Protein AF-A0A4D8Q6S8-F1 (afdb_monomer)

pLDDT: mean 76.25, std 29.73, range [25.72, 98.94]

Foldseek 3Di:
DPDPDPDDDDDDALVLQFDPALVRLVVLLVVLLVVLPWDKDWDWDDPDAFPVRHIFIKMKTKAADLLAQEEEEQEACLFQLLLRLSSSLSSLQSNDCVSVVFDNNYMYIYIHNLQRHCNRHVFRAHPQRASSQQQQFPLVDPDDDQVLLVVLFCLLQDQDPDPVSVVVSVVVLVVSCVVPNDQSSCLSQAQAHDDDSLDFRHNYNHHDPSLVVVLVCCVVRCVNHLAYEYEYGFEAWDDALDKAWAWPPDAPDPLQVLLCLLPNCVRRPPGATLVHHDHNHHRGPVVSSCVSCDPRYYRYTYMYGHFPRPCLSVLSSLSSNLVPRDDPPDPVSVVSSVVSSCNGPNPDSVSSVSSNVNSNSSVCSRRDDSDPPPPPDPPDDDPDDDDDDDDDDDDDDDDDDDDDDDDDDDDDYDDDDDDDDDDDDDDDDDDDDDDDDDDDDDDDDDDDDDDDDDDDDDDDDDDDDDDDDDDDDDDDDDDDDDDDDDDDDDDDDDDDDDDDDDDDDDDDDDDDDDDDDYDDDDDDDDDDDDDDDDDDD

Radius of gyration: 36.15 Å; Cα contacts (8 Å, |Δi|>4): 756; chains: 1; bounding box: 99×126×102 Å

Solvent-accessible surface area (backbone atoms only — not comparable to full-atom values): 33624 Å² total; per-residue (Å²): 129,83,80,80,72,81,72,79,78,77,77,85,50,50,77,75,36,43,54,95,45,43,72,52,35,54,48,49,39,52,55,30,31,53,74,70,68,30,51,74,50,74,50,65,47,87,82,64,54,34,89,86,67,43,88,29,43,33,39,36,38,38,39,67,43,82,69,15,45,27,32,32,45,37,41,11,1,55,43,2,40,27,17,54,57,21,42,16,24,52,27,45,36,44,70,40,78,55,70,89,63,58,52,83,56,30,22,38,40,38,37,39,29,47,23,30,53,5,30,44,64,62,29,54,28,41,91,78,40,22,26,51,55,21,32,44,52,70,76,89,51,85,77,67,88,40,70,61,31,65,72,44,50,80,40,59,56,48,82,59,99,42,71,67,47,51,51,51,30,54,48,51,53,46,52,48,27,75,74,63,32,64,50,49,47,48,23,33,69,61,14,32,31,67,82,48,70,81,45,76,42,9,19,52,95,51,74,51,70,50,56,55,50,50,50,49,48,50,53,78,67,40,68,51,33,59,33,35,31,41,41,37,31,42,43,29,50,42,56,70,41,40,81,31,43,50,55,82,44,58,86,87,34,74,45,29,51,48,39,19,72,47,72,35,52,91,50,47,53,89,64,39,66,94,78,35,66,78,46,78,62,40,15,33,53,70,60,36,52,45,63,71,50,52,93,40,54,67,31,40,32,44,37,19,35,9,40,58,42,84,56,44,66,56,36,59,35,43,49,45,31,59,73,76,60,52,66,79,93,36,73,70,43,51,56,51,49,51,53,38,46,36,41,43,53,55,83,49,60,74,42,44,50,33,44,37,56,51,37,38,52,55,50,50,40,61,69,47,82,83,70,90,60,84,88,74,76,79,71,84,77,74,85,79,72,88,79,76,84,86,76,83,88,75,82,89,78,88,81,88,89,86,90,87,84,83,86,88,85,91,82,84,90,83,90,88,87,88,87,86,88,86,87,87,84,85,90,88,83,88,82,94,80,90,80,80,86,83,85,86,86,83,86,87,87,90,83,88,84,85,89,82,84,90,81,88,82,85,83,86,85,87,86,87,87,88,83,85,87,85,87,87,86,84,86,86,89,86,87,78,90,84,88,86,84,88,88,86,85,88,85,93,85,82,87,81,89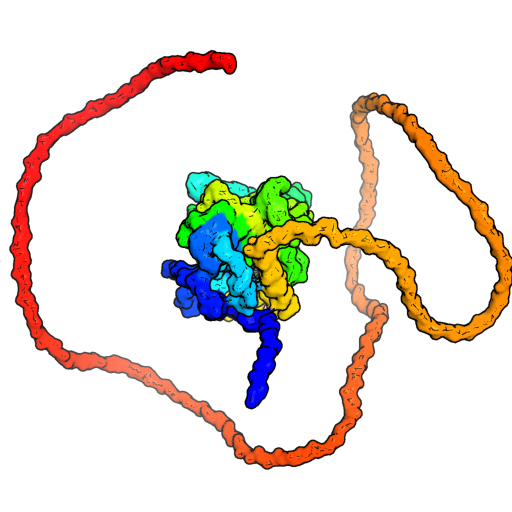,86,90,87,88,90,88,86,91,85,89,91,86,81,89,81,89,88,90,85,84,88,81,90,86,83,87,85,84,85,82,88,86,83,88,87,85,88,80,79,136

Mean predicted aligned error: 16.33 Å

Organism: Azospirillum brasilense (NCBI:txid192)

InterPro domains:
  IPR021259 Protein of unknown function DUF2817 [PF10994] (18-357)

Structure (mmCIF, N/CA/C/O backbone):
data_AF-A0A4D8Q6S8-F1
#
_entry.id   AF-A0A4D8Q6S8-F1
#
loop_
_atom_site.group_PDB
_atom_site.id
_atom_site.type_symbol
_atom_site.label_atom_id
_atom_site.label_alt_id
_atom_site.label_comp_id
_atom_site.label_asym_id
_atom_site.label_entity_id
_atom_site.label_seq_id
_atom_site.pdbx_PDB_ins_code
_atom_site.Cartn_x
_atom_site.Cartn_y
_atom_site.Cartn_z
_atom_site.occupancy
_atom_site.B_iso_or_equiv
_atom_site.auth_seq_id
_atom_site.auth_comp_id
_atom_site.auth_asym_id
_atom_site.auth_atom_id
_atom_site.pdbx_PDB_model_num
ATOM 1 N N . MET A 1 1 ? 10.677 -3.186 52.318 1.00 43.00 1 MET A N 1
ATOM 2 C CA . MET A 1 1 ? 11.258 -2.869 50.995 1.00 43.00 1 MET A CA 1
ATOM 3 C C . MET A 1 1 ? 10.446 -1.739 50.390 1.00 43.00 1 MET A C 1
ATOM 5 O O . MET A 1 1 ? 9.227 -1.837 50.475 1.00 43.00 1 MET A O 1
ATOM 9 N N . PRO A 1 2 ? 11.056 -0.692 49.812 1.00 42.81 2 PRO A N 1
ATOM 10 C CA . PRO A 1 2 ? 10.347 0.175 48.877 1.00 42.81 2 PRO A CA 1
ATOM 11 C C . PRO A 1 2 ? 9.896 -0.662 47.676 1.00 42.81 2 PRO A C 1
ATOM 13 O O . PRO A 1 2 ? 10.625 -1.563 47.252 1.00 42.81 2 PRO A O 1
ATOM 16 N N . SER A 1 3 ? 8.723 -0.369 47.123 1.00 37.50 3 SER A N 1
ATOM 17 C CA . SER A 1 3 ? 8.329 -0.906 45.818 1.00 37.50 3 SER A CA 1
ATOM 18 C C . SER A 1 3 ? 9.349 -0.448 44.766 1.00 37.50 3 SER A C 1
ATOM 20 O O . SER A 1 3 ? 9.771 0.712 44.827 1.00 37.50 3 SER A O 1
ATOM 22 N N . PRO A 1 4 ? 9.766 -1.299 43.809 1.00 45.62 4 PRO A N 1
ATOM 23 C CA . PRO A 1 4 ? 10.617 -0.840 42.719 1.00 45.62 4 PRO A CA 1
ATOM 24 C C . PRO A 1 4 ? 9.884 0.269 41.960 1.00 45.62 4 PRO A C 1
ATOM 26 O O . PRO A 1 4 ? 8.723 0.105 41.582 1.00 45.62 4 PRO A O 1
ATOM 29 N N . SER A 1 5 ? 10.554 1.405 41.750 1.00 41.47 5 SER A N 1
ATOM 30 C CA . SER A 1 5 ? 10.063 2.437 40.837 1.00 41.47 5 SER A CA 1
ATOM 31 C C . SER A 1 5 ? 9.767 1.793 39.478 1.00 41.47 5 SER A C 1
ATOM 33 O O . SER A 1 5 ? 10.566 0.951 39.049 1.00 41.47 5 SER A O 1
ATOM 35 N N . PRO A 1 6 ? 8.665 2.155 38.793 1.00 42.66 6 PRO A N 1
ATOM 36 C CA . PRO A 1 6 ? 8.396 1.624 37.465 1.00 42.66 6 PRO A CA 1
ATOM 37 C C . PRO A 1 6 ? 9.610 1.907 36.580 1.00 42.66 6 PRO A C 1
ATOM 39 O O . PRO A 1 6 ? 10.066 3.050 36.490 1.00 42.66 6 PRO A O 1
ATOM 42 N N . SER A 1 7 ? 10.177 0.853 35.989 1.00 42.78 7 SER A N 1
ATOM 43 C CA . SER A 1 7 ? 11.279 1.007 35.042 1.00 42.78 7 SER A CA 1
ATOM 44 C C . SER A 1 7 ? 10.830 1.946 33.921 1.00 42.78 7 SER A C 1
ATOM 46 O O . SER A 1 7 ? 9.677 1.833 33.499 1.00 42.78 7 SER A O 1
ATOM 48 N N . PRO A 1 8 ? 11.688 2.870 33.447 1.00 48.44 8 PRO A N 1
ATOM 49 C CA . PRO A 1 8 ? 11.318 3.751 32.349 1.00 48.44 8 PRO A CA 1
ATOM 50 C C . PRO A 1 8 ? 10.876 2.890 31.166 1.00 48.44 8 PRO A C 1
ATOM 52 O O . PRO A 1 8 ? 11.615 2.005 30.731 1.00 48.44 8 PRO A O 1
ATOM 55 N N . GLU A 1 9 ? 9.643 3.117 30.718 1.00 59.53 9 GLU A N 1
ATOM 56 C CA . GLU A 1 9 ? 8.990 2.333 29.674 1.00 59.53 9 GLU A CA 1
ATOM 57 C C . GLU A 1 9 ? 9.895 2.329 28.436 1.00 59.53 9 GLU A C 1
ATOM 59 O O . GLU A 1 9 ? 10.240 3.392 27.909 1.00 59.53 9 GLU A O 1
ATOM 64 N N . ARG A 1 10 ? 10.390 1.145 28.041 1.00 69.62 10 ARG A N 1
ATOM 65 C CA . ARG A 1 10 ? 11.411 1.037 26.992 1.00 69.62 10 ARG A CA 1
ATOM 66 C C . ARG A 1 10 ? 10.829 1.604 25.701 1.00 69.62 10 ARG A C 1
ATOM 68 O O . ARG A 1 10 ? 9.911 1.015 25.135 1.00 69.62 10 ARG A O 1
ATOM 75 N N . ALA A 1 11 ? 11.395 2.717 25.237 1.00 76.25 11 ALA A N 1
ATOM 76 C CA . ALA A 1 11 ? 11.059 3.288 23.942 1.00 76.25 11 ALA A CA 1
ATOM 77 C C . ALA A 1 11 ? 11.217 2.213 22.857 1.00 76.25 11 ALA A C 1
ATOM 79 O O . ALA A 1 11 ? 12.207 1.479 22.843 1.00 76.25 11 ALA A O 1
ATOM 80 N N . MET A 1 12 ? 10.213 2.095 21.991 1.00 86.62 12 MET A N 1
ATOM 81 C CA . MET A 1 12 ? 10.187 1.046 20.981 1.00 86.62 12 MET A CA 1
ATOM 82 C C . MET A 1 12 ? 11.236 1.317 19.902 1.00 86.62 12 MET A C 1
ATOM 84 O O . MET A 1 12 ? 11.201 2.356 19.243 1.00 86.62 12 MET A O 1
ATOM 88 N N . GLU A 1 13 ? 12.137 0.362 19.703 1.00 93.50 13 GLU A N 1
ATOM 89 C CA . GLU A 1 13 ? 13.141 0.397 18.643 1.00 93.50 13 GLU A CA 1
ATOM 90 C C . GLU A 1 13 ? 12.524 -0.097 17.328 1.00 93.50 13 GLU A C 1
ATOM 92 O O . GLU A 1 13 ? 11.634 -0.957 17.334 1.00 93.50 13 GLU A O 1
ATOM 97 N N . PHE A 1 14 ? 13.045 0.326 16.168 1.00 95.31 14 PHE A N 1
ATOM 98 C CA . PHE A 1 14 ? 12.567 -0.233 14.895 1.00 95.31 14 PHE A CA 1
ATOM 99 C C . PHE A 1 14 ? 12.695 -1.764 14.822 1.00 95.31 14 PHE A C 1
ATOM 101 O O . PHE A 1 14 ? 11.924 -2.408 14.114 1.00 95.31 14 PHE A O 1
ATOM 108 N N . THR A 1 15 ? 13.642 -2.360 15.552 1.00 96.38 15 THR A N 1
ATOM 109 C CA . THR A 1 15 ? 13.851 -3.813 15.635 1.00 96.38 15 THR A CA 1
ATOM 110 C C . THR A 1 15 ? 12.767 -4.545 16.426 1.00 96.38 15 THR A C 1
ATOM 112 O O . THR A 1 15 ? 12.597 -5.750 16.215 1.00 96.38 15 THR A O 1
ATOM 115 N N . ASP A 1 16 ? 11.993 -3.853 17.267 1.00 96.69 16 ASP A N 1
ATOM 116 C CA . ASP A 1 16 ? 10.823 -4.416 17.945 1.00 96.69 16 ASP A CA 1
ATOM 117 C C . ASP A 1 16 ? 9.632 -4.507 16.974 1.00 96.69 16 ASP A C 1
ATOM 119 O O . ASP A 1 16 ? 8.968 -5.541 16.928 1.00 96.69 16 ASP A O 1
ATOM 123 N N . ALA A 1 17 ? 9.436 -3.520 16.088 1.00 97.75 17 ALA A N 1
ATOM 124 C CA . ALA A 1 17 ? 8.329 -3.505 15.120 1.00 97.75 17 ALA A CA 1
ATOM 125 C C . ALA A 1 17 ? 8.641 -4.178 13.764 1.00 97.75 17 ALA A C 1
ATOM 127 O O . ALA A 1 17 ? 7.943 -5.106 13.356 1.00 97.75 17 ALA A O 1
ATOM 128 N N . TYR A 1 18 ? 9.702 -3.767 13.059 1.00 98.31 18 TYR A N 1
ATOM 129 C CA . TYR A 1 18 ? 10.048 -4.294 11.729 1.00 98.31 18 TYR A CA 1
ATOM 130 C C . TYR A 1 18 ? 10.490 -5.765 11.774 1.00 98.31 18 TYR A C 1
ATOM 132 O O . TYR A 1 18 ? 11.113 -6.228 12.732 1.00 98.31 18 TYR A O 1
ATOM 140 N N . ALA A 1 19 ? 10.234 -6.500 10.692 1.00 97.00 19 ALA A N 1
ATOM 141 C CA . ALA A 1 19 ? 10.705 -7.871 10.489 1.00 97.00 19 ALA A CA 1
ATOM 142 C C . ALA A 1 19 ? 11.533 -8.006 9.199 1.00 97.00 19 ALA A C 1
ATOM 144 O O . ALA A 1 19 ? 11.575 -7.093 8.377 1.00 97.00 19 ALA A O 1
ATOM 145 N N . ARG A 1 20 ? 12.189 -9.163 9.023 1.00 94.62 20 ARG A N 1
ATOM 146 C CA . ARG A 1 20 ? 12.954 -9.524 7.808 1.00 94.62 20 ARG A CA 1
ATOM 147 C C . ARG A 1 20 ? 12.220 -10.497 6.872 1.00 94.62 20 ARG A C 1
ATOM 149 O O . ARG A 1 20 ? 12.781 -10.903 5.866 1.00 94.62 20 ARG A O 1
ATOM 156 N N . SER A 1 21 ? 11.003 -10.908 7.223 1.00 96.88 21 SER A N 1
ATOM 157 C CA . SER A 1 21 ? 10.133 -11.746 6.391 1.00 96.88 21 SER A CA 1
ATOM 158 C C . SER A 1 21 ? 8.664 -11.517 6.749 1.00 96.88 21 SER A C 1
ATOM 160 O O . SER A 1 21 ? 8.363 -11.117 7.879 1.00 96.88 21 SER A O 1
ATOM 162 N N . TYR A 1 22 ? 7.753 -11.828 5.822 1.00 98.19 22 TYR A N 1
ATOM 163 C CA . TYR A 1 22 ? 6.304 -11.852 6.064 1.00 98.19 22 TYR A CA 1
ATOM 164 C C . TYR A 1 22 ? 5.934 -12.676 7.308 1.00 98.19 22 TYR A C 1
ATOM 166 O O . TYR A 1 22 ? 5.249 -12.173 8.195 1.00 98.19 22 TYR A O 1
ATOM 174 N N . ALA A 1 23 ? 6.452 -13.904 7.436 1.00 97.94 23 ALA A N 1
ATOM 175 C CA . ALA A 1 23 ? 6.172 -14.766 8.586 1.00 97.94 23 ALA A CA 1
ATOM 176 C C . ALA A 1 23 ? 6.607 -14.131 9.925 1.00 97.94 23 ALA A C 1
ATOM 178 O O . ALA A 1 23 ? 5.902 -14.256 10.928 1.00 97.94 23 ALA A O 1
ATOM 179 N N . GLY A 1 24 ? 7.729 -13.400 9.939 1.00 98.12 24 GLY A N 1
ATOM 180 C CA . GLY A 1 24 ? 8.179 -12.636 11.106 1.00 98.12 24 GLY A CA 1
ATOM 181 C C . GLY A 1 24 ? 7.314 -11.405 11.398 1.00 98.12 24 GLY A C 1
ATOM 182 O O . GLY A 1 24 ? 7.038 -11.121 12.562 1.00 98.12 24 GLY A O 1
ATOM 183 N N . ALA A 1 25 ? 6.854 -10.698 10.362 1.00 98.50 25 ALA A N 1
ATOM 184 C CA . ALA A 1 25 ? 5.957 -9.548 10.495 1.00 98.50 25 ALA A CA 1
ATOM 185 C C . ALA A 1 25 ? 4.588 -9.972 11.046 1.00 98.50 25 ALA A C 1
ATOM 187 O O . ALA A 1 25 ? 4.115 -9.422 12.038 1.00 98.50 25 ALA A O 1
ATOM 188 N N . ARG A 1 26 ? 3.999 -11.021 10.458 1.00 98.62 26 ARG A N 1
ATOM 189 C CA . ARG A 1 26 ? 2.738 -11.631 10.895 1.00 98.62 26 ARG A CA 1
ATOM 190 C C . ARG A 1 26 ? 2.815 -12.125 12.340 1.00 98.62 26 ARG A C 1
ATOM 192 O O . ARG A 1 26 ? 1.901 -11.868 13.116 1.00 98.62 26 ARG A O 1
ATOM 199 N N . ARG A 1 27 ? 3.910 -12.800 12.716 1.00 98.62 27 ARG A N 1
ATOM 200 C CA . ARG A 1 27 ? 4.157 -13.241 14.099 1.00 98.62 27 ARG A CA 1
ATOM 201 C C . ARG A 1 27 ? 4.097 -12.055 15.067 1.00 98.62 27 ARG A C 1
ATOM 203 O O . ARG A 1 27 ? 3.272 -12.067 15.970 1.00 98.62 27 ARG A O 1
ATOM 210 N N . LYS A 1 28 ? 4.882 -11.003 14.814 1.00 98.75 28 LYS A N 1
ATOM 211 C CA . LYS A 1 28 ? 4.894 -9.792 15.649 1.00 98.75 28 LYS A CA 1
ATOM 212 C C . LYS A 1 28 ? 3.540 -9.084 15.726 1.00 98.75 28 LYS A C 1
ATOM 214 O O . LYS A 1 28 ? 3.169 -8.642 16.805 1.00 98.75 28 LYS A O 1
ATOM 219 N N . PHE A 1 29 ? 2.804 -8.989 14.616 1.00 98.88 29 PHE A N 1
ATOM 220 C CA . PHE A 1 29 ? 1.462 -8.398 14.598 1.00 98.88 29 PHE A CA 1
ATOM 221 C C . PHE A 1 29 ? 0.493 -9.159 15.508 1.00 98.88 29 PHE A C 1
ATOM 223 O O . PHE A 1 29 ? -0.159 -8.547 16.348 1.00 98.88 29 PHE A O 1
ATOM 230 N N . ILE A 1 30 ? 0.453 -10.489 15.396 1.00 98.88 30 ILE A N 1
ATOM 231 C CA . ILE A 1 30 ? -0.411 -11.350 16.217 1.00 98.88 30 ILE A CA 1
ATOM 232 C C . ILE A 1 30 ? -0.027 -11.276 17.693 1.00 98.88 30 ILE A C 1
ATOM 234 O O . ILE A 1 30 ? -0.900 -11.101 18.540 1.00 98.88 30 ILE A O 1
ATOM 238 N N . ASP A 1 31 ? 1.266 -11.380 18.001 1.00 98.75 31 ASP A N 1
ATOM 239 C CA . ASP A 1 31 ? 1.749 -11.371 19.380 1.00 98.75 31 ASP A CA 1
ATOM 240 C C . ASP A 1 31 ? 1.483 -9.999 20.049 1.00 98.75 31 ASP A C 1
ATOM 242 O O . ASP A 1 31 ? 1.042 -9.949 21.197 1.00 98.75 31 ASP A O 1
ATOM 246 N N . ALA A 1 32 ? 1.660 -8.885 19.321 1.00 98.62 32 ALA A N 1
ATOM 247 C CA . ALA A 1 32 ? 1.348 -7.535 19.805 1.00 98.62 32 ALA A CA 1
ATOM 248 C C . ALA A 1 32 ? -0.165 -7.282 19.947 1.00 98.62 32 ALA A C 1
ATOM 250 O O . ALA A 1 32 ? -0.598 -6.683 20.928 1.00 98.62 32 ALA A O 1
ATOM 251 N N . ALA A 1 33 ? -0.981 -7.763 19.004 1.00 98.75 33 ALA A N 1
ATOM 252 C CA . ALA A 1 33 ? -2.437 -7.651 19.062 1.00 98.75 33 ALA A CA 1
ATOM 253 C C . ALA A 1 33 ? -3.026 -8.447 20.240 1.00 98.75 33 ALA A C 1
ATOM 255 O O . ALA A 1 33 ? -3.875 -7.937 20.972 1.00 98.75 33 ALA A O 1
ATOM 256 N N . ALA A 1 34 ? -2.525 -9.663 20.474 1.00 98.56 34 ALA A N 1
ATOM 257 C CA . ALA A 1 34 ? -2.904 -10.477 21.625 1.00 98.56 34 ALA A CA 1
ATOM 258 C C . ALA A 1 34 ? -2.489 -9.827 22.959 1.00 98.56 34 ALA A C 1
ATOM 260 O O . ALA A 1 34 ? -3.256 -9.873 23.920 1.00 98.56 34 ALA A O 1
ATOM 261 N N . ALA A 1 35 ? -1.322 -9.172 23.017 1.00 98.19 35 ALA A N 1
ATOM 262 C CA . ALA A 1 35 ? -0.839 -8.489 24.220 1.00 98.19 35 ALA A CA 1
ATOM 263 C C . ALA A 1 35 ? -1.732 -7.317 24.678 1.00 98.19 35 ALA A C 1
ATOM 265 O O . ALA A 1 35 ? -1.770 -7.021 25.871 1.00 98.19 35 ALA A O 1
ATOM 266 N N . VAL A 1 36 ? -2.482 -6.687 23.763 1.00 97.88 36 VAL A N 1
ATOM 267 C CA . VAL A 1 36 ? -3.484 -5.646 24.079 1.00 97.88 36 VAL A CA 1
ATOM 268 C C . VAL A 1 36 ? -4.933 -6.155 24.061 1.00 97.88 36 VAL A C 1
ATOM 270 O O . VAL A 1 36 ? -5.867 -5.357 24.077 1.00 97.88 36 VAL A O 1
ATOM 273 N N . GLY A 1 37 ? -5.139 -7.477 24.042 1.00 97.81 37 GLY A N 1
ATOM 274 C CA . GLY A 1 37 ? -6.468 -8.092 24.126 1.00 97.81 37 GLY A CA 1
ATOM 275 C C . GLY A 1 37 ? -7.345 -7.912 22.882 1.00 97.81 37 GLY A C 1
ATOM 276 O O . GLY A 1 37 ? -8.568 -7.991 22.991 1.00 97.81 37 GLY A O 1
ATOM 277 N N . ALA A 1 38 ? -6.754 -7.663 21.709 1.00 98.44 38 ALA A N 1
ATOM 278 C CA . ALA A 1 38 ? -7.507 -7.526 20.467 1.00 98.44 38 ALA A CA 1
ATOM 279 C C . ALA A 1 38 ? -8.208 -8.840 20.078 1.00 98.44 38 ALA A C 1
ATOM 281 O O . ALA A 1 38 ? -7.638 -9.929 20.193 1.00 98.44 38 ALA A O 1
ATOM 282 N N . THR A 1 39 ? -9.423 -8.740 19.537 1.00 98.38 39 THR A N 1
ATOM 283 C CA . THR A 1 39 ? -10.094 -9.886 18.910 1.00 98.38 39 THR A CA 1
ATOM 284 C C . THR A 1 39 ? -9.430 -10.171 17.567 1.00 98.38 39 THR A C 1
ATOM 286 O O . THR A 1 39 ? -9.355 -9.286 16.716 1.00 98.38 39 THR A O 1
ATOM 289 N N . LEU A 1 40 ? -8.939 -11.398 17.379 1.00 98.69 40 LEU A N 1
ATOM 290 C CA . LEU A 1 40 ? -8.217 -11.811 16.176 1.00 98.69 40 LEU A CA 1
ATOM 291 C C . LEU A 1 40 ? -9.098 -12.635 15.230 1.00 98.69 40 LEU A C 1
ATOM 293 O O . LEU A 1 40 ? -9.723 -13.609 15.649 1.00 98.69 40 LEU A O 1
ATOM 297 N N . ALA A 1 41 ? -9.065 -12.296 13.942 1.00 98.50 41 ALA A N 1
ATOM 298 C CA . ALA A 1 41 ? -9.613 -13.102 12.851 1.00 98.50 41 ALA A CA 1
ATOM 299 C C . ALA A 1 41 ? -8.537 -13.365 11.782 1.00 98.50 41 ALA A C 1
ATOM 301 O O . ALA A 1 41 ? -7.565 -12.618 11.660 1.00 98.50 41 ALA A O 1
ATOM 302 N N . ARG A 1 42 ? -8.683 -14.450 11.011 1.00 98.56 42 ARG A N 1
ATOM 303 C CA . ARG A 1 42 ? -7.709 -14.862 9.987 1.00 98.56 42 ARG A CA 1
ATOM 304 C C . ARG A 1 42 ? -8.410 -15.338 8.723 1.00 98.56 42 ARG A C 1
ATOM 306 O O . ARG A 1 42 ? -9.193 -16.283 8.767 1.00 98.56 42 ARG A O 1
ATOM 313 N N . HIS A 1 43 ? -8.028 -14.762 7.590 1.00 98.75 43 HIS A N 1
ATOM 314 C CA . HIS A 1 43 ? -8.430 -15.209 6.263 1.00 98.75 43 HIS A CA 1
ATOM 315 C C . HIS A 1 43 ? -7.210 -15.847 5.593 1.00 98.75 43 HIS A C 1
ATOM 317 O O . HIS A 1 43 ? -6.344 -15.153 5.060 1.00 98.75 43 HIS A O 1
ATOM 323 N N . THR A 1 44 ? -7.101 -17.174 5.665 1.00 98.62 44 THR A N 1
ATOM 324 C CA . THR A 1 44 ? -6.041 -17.925 4.973 1.00 98.62 44 THR A CA 1
ATOM 325 C C . THR A 1 44 ? -6.286 -17.903 3.467 1.00 98.62 44 THR A C 1
ATOM 327 O O . THR A 1 44 ? -7.411 -18.125 3.015 1.00 98.62 44 THR A O 1
ATOM 330 N N . HIS A 1 45 ? -5.238 -17.648 2.687 1.00 98.44 45 HIS A N 1
ATOM 331 C CA . HIS A 1 45 ? -5.292 -17.759 1.237 1.00 98.44 45 HIS A CA 1
ATOM 332 C C . HIS A 1 45 ? -5.448 -19.244 0.855 1.00 98.44 45 HIS A C 1
ATOM 334 O O . HIS A 1 45 ? -4.642 -20.058 1.308 1.00 98.44 45 HIS A O 1
ATOM 340 N N . PRO A 1 46 ? -6.439 -19.628 0.028 1.00 97.62 46 PRO A N 1
ATOM 341 C CA . PRO A 1 46 ? -6.683 -21.031 -0.306 1.00 97.62 46 PRO A CA 1
ATOM 342 C C . PRO A 1 46 ? -5.491 -21.679 -1.027 1.00 97.62 46 PRO A C 1
ATOM 344 O O . PRO A 1 46 ? -4.910 -22.639 -0.516 1.00 97.62 46 PRO A O 1
ATOM 347 N N . ASP A 1 47 ? -5.082 -21.117 -2.169 1.00 95.94 47 ASP A N 1
ATOM 348 C CA . ASP A 1 47 ? -4.211 -21.826 -3.122 1.00 95.94 47 ASP A CA 1
ATOM 349 C C . ASP A 1 47 ? -2.734 -21.399 -3.064 1.00 95.94 47 ASP A C 1
ATOM 351 O O . ASP A 1 47 ? -1.842 -22.242 -2.987 1.00 95.94 47 ASP A O 1
ATOM 355 N N . ALA A 1 48 ? -2.452 -20.093 -3.041 1.00 97.38 48 ALA A N 1
ATOM 356 C CA . ALA A 1 48 ? -1.089 -19.569 -2.975 1.00 97.38 48 ALA A CA 1
ATOM 357 C C . ALA A 1 48 ? -0.380 -19.896 -1.644 1.00 97.38 48 ALA A C 1
ATOM 359 O O . ALA A 1 48 ? -1.009 -20.017 -0.589 1.00 97.38 48 ALA A O 1
ATOM 360 N N . ARG A 1 49 ? 0.952 -20.013 -1.685 1.00 97.81 49 ARG A N 1
ATOM 361 C CA . ARG A 1 49 ? 1.837 -20.227 -0.525 1.00 97.81 49 ARG A CA 1
ATOM 362 C C . ARG A 1 49 ? 3.055 -19.311 -0.596 1.00 97.81 49 ARG A C 1
ATOM 364 O O . ARG A 1 49 ? 3.362 -18.774 -1.661 1.00 97.81 49 ARG A O 1
ATOM 371 N N . GLY A 1 50 ? 3.715 -19.091 0.539 1.00 96.88 50 GLY A N 1
ATOM 372 C CA . GLY A 1 50 ? 4.941 -18.297 0.613 1.00 96.88 50 GLY A CA 1
ATOM 373 C C . GLY A 1 50 ? 6.158 -19.007 -0.006 1.00 96.88 50 GLY A C 1
ATOM 374 O O . GLY A 1 50 ? 6.059 -20.177 -0.388 1.00 96.88 50 GLY A O 1
ATOM 375 N N . PRO A 1 51 ? 7.316 -18.325 -0.112 1.00 93.62 51 PRO A N 1
ATOM 376 C CA . PRO A 1 51 ? 8.527 -18.872 -0.738 1.00 93.62 51 PRO A CA 1
ATOM 377 C C . PRO A 1 51 ? 9.061 -20.175 -0.123 1.00 93.62 51 PRO A C 1
ATOM 379 O O . PRO A 1 51 ? 9.818 -20.887 -0.775 1.00 93.62 51 PRO A O 1
ATOM 382 N N . ASN A 1 52 ? 8.684 -20.490 1.119 1.00 93.56 52 ASN A N 1
ATOM 383 C CA . ASN A 1 52 ? 9.097 -21.683 1.860 1.00 93.56 52 ASN A CA 1
ATOM 384 C C . ASN A 1 52 ? 7.954 -22.714 1.976 1.00 93.56 52 ASN A C 1
ATOM 386 O O . ASN A 1 52 ? 8.057 -23.664 2.751 1.00 93.56 52 ASN A O 1
ATOM 390 N N . GLY A 1 53 ? 6.852 -22.516 1.242 1.00 95.44 53 GLY A N 1
ATOM 391 C CA . GLY A 1 53 ? 5.634 -23.324 1.330 1.00 95.44 53 GLY A CA 1
ATOM 392 C C . GLY A 1 53 ? 4.696 -22.943 2.482 1.00 95.44 53 GLY A C 1
ATOM 393 O O . GLY A 1 53 ? 3.741 -23.670 2.746 1.00 95.44 53 GLY A O 1
ATOM 394 N N . GLU A 1 54 ? 4.936 -21.827 3.179 1.00 95.44 54 GLU A N 1
ATOM 395 C CA . GLU A 1 54 ? 4.121 -21.410 4.324 1.00 95.44 54 GLU A CA 1
ATOM 396 C C . GLU A 1 54 ? 2.718 -20.907 3.929 1.00 95.44 54 GLU A C 1
ATOM 398 O O . GLU A 1 54 ? 2.527 -20.300 2.871 1.00 95.44 54 GLU A O 1
ATOM 403 N N . ASP A 1 55 ? 1.726 -21.128 4.801 1.00 97.38 55 ASP A N 1
ATOM 404 C CA . ASP A 1 55 ? 0.370 -20.592 4.627 1.00 97.38 55 ASP A CA 1
ATOM 405 C C . ASP A 1 55 ? 0.370 -19.059 4.652 1.00 97.38 55 ASP A C 1
ATOM 407 O O . ASP A 1 55 ? 0.742 -18.433 5.652 1.00 97.38 55 ASP A O 1
ATOM 411 N N . LEU A 1 56 ? -0.150 -18.465 3.581 1.00 98.69 56 LEU A N 1
ATOM 412 C CA . LEU A 1 56 ? -0.407 -17.034 3.477 1.00 98.69 56 LEU A CA 1
ATOM 413 C C . LEU A 1 56 ? -1.775 -16.691 4.069 1.00 98.69 56 LEU A C 1
ATOM 415 O O . LEU A 1 56 ? -2.729 -17.457 3.950 1.00 98.69 56 LEU A O 1
ATOM 419 N N . SER A 1 57 ? -1.894 -15.526 4.695 1.00 98.69 57 SER A N 1
ATOM 420 C CA . SER A 1 57 ? -3.157 -15.013 5.223 1.00 98.69 57 SER A CA 1
ATOM 421 C C . SER A 1 57 ? -3.169 -13.499 5.373 1.00 98.69 57 SER A C 1
ATOM 423 O O . SER A 1 57 ? -2.135 -12.885 5.642 1.00 98.69 57 SER A O 1
ATOM 425 N N . VAL A 1 58 ? -4.373 -12.942 5.269 1.00 98.94 58 VAL A N 1
ATOM 426 C CA . VAL A 1 58 ? -4.719 -11.652 5.867 1.00 98.94 58 VAL A CA 1
ATOM 427 C C . VAL A 1 58 ? -5.116 -11.932 7.313 1.00 98.94 58 VAL A C 1
ATOM 429 O O . VAL A 1 58 ? -5.928 -12.828 7.570 1.00 98.94 58 VAL A O 1
ATOM 432 N N . ASP A 1 59 ? -4.557 -11.187 8.257 1.00 98.88 59 ASP A N 1
ATOM 433 C CA . ASP A 1 59 ? -4.870 -11.311 9.682 1.00 98.88 59 ASP A CA 1
ATOM 434 C C . ASP A 1 59 ? -5.461 -9.988 10.180 1.00 98.88 59 ASP A C 1
ATOM 436 O O . ASP A 1 59 ? -4.977 -8.911 9.840 1.00 98.88 59 ASP A O 1
ATOM 440 N N . VAL A 1 60 ? -6.537 -10.059 10.959 1.00 98.94 60 VAL A N 1
ATOM 441 C CA . VAL A 1 60 ? -7.307 -8.892 11.404 1.00 98.94 60 VAL A CA 1
ATOM 442 C C . VAL A 1 60 ? -7.268 -8.811 12.921 1.00 98.94 60 VAL A C 1
ATOM 444 O O . VAL A 1 60 ? -7.499 -9.816 13.591 1.00 98.94 60 VAL A O 1
ATOM 447 N N . ALA A 1 61 ? -7.006 -7.620 13.457 1.00 98.88 61 ALA A N 1
ATOM 448 C CA . ALA A 1 61 ? -7.096 -7.328 14.884 1.00 98.88 61 ALA A CA 1
ATOM 449 C C . ALA A 1 61 ? -8.145 -6.237 15.130 1.00 98.88 61 ALA A C 1
ATOM 451 O O . ALA A 1 61 ? -8.034 -5.137 14.585 1.00 98.88 61 ALA A O 1
ATOM 452 N N . VAL A 1 62 ? -9.148 -6.543 15.956 1.00 98.69 62 VAL A N 1
ATOM 453 C CA . VAL A 1 62 ? -10.239 -5.632 16.331 1.00 98.69 62 VAL A CA 1
ATOM 454 C C . VAL A 1 62 ? -10.098 -5.219 17.795 1.00 98.69 62 VAL A C 1
ATOM 456 O O . VAL A 1 62 ? -9.966 -6.070 18.677 1.00 98.69 62 VAL A O 1
ATOM 459 N N . LEU A 1 63 ? -10.124 -3.911 18.049 1.00 98.38 63 LEU A N 1
ATOM 460 C CA . LEU A 1 63 ? -10.004 -3.288 19.369 1.00 98.38 63 LEU A CA 1
ATOM 461 C C . LEU A 1 63 ? -11.165 -2.312 19.601 1.00 98.38 63 LEU A C 1
ATOM 463 O O . LEU A 1 63 ? -11.675 -1.731 18.644 1.00 98.38 63 LEU A O 1
ATOM 467 N N . GLY A 1 64 ? -11.539 -2.091 20.863 1.00 96.44 64 GLY A N 1
ATOM 468 C CA . GLY A 1 64 ? -12.734 -1.322 21.235 1.00 96.44 64 GLY A CA 1
ATOM 469 C C . GLY A 1 64 ? -14.012 -2.170 21.215 1.00 96.44 64 GLY A C 1
ATOM 470 O O . GLY A 1 64 ? -13.952 -3.395 21.111 1.00 96.44 64 GLY A O 1
ATOM 471 N N . ASP A 1 65 ? -15.173 -1.525 21.339 1.00 95.06 65 ASP A N 1
ATOM 472 C CA . ASP A 1 65 ? -16.473 -2.197 21.209 1.00 95.06 65 ASP A CA 1
ATOM 473 C C . ASP A 1 65 ? -16.753 -2.508 19.722 1.00 95.06 65 ASP A C 1
ATOM 475 O O . ASP A 1 65 ? -16.818 -1.571 18.924 1.00 95.06 65 ASP A O 1
ATOM 479 N N . PRO A 1 66 ? -16.974 -3.772 19.305 1.00 91.44 66 PRO A N 1
ATOM 480 C CA . PRO A 1 66 ? -17.353 -4.096 17.925 1.00 91.44 66 PRO A CA 1
ATOM 481 C C . PRO A 1 66 ? -18.714 -3.509 17.495 1.00 91.44 66 PRO A C 1
ATOM 483 O O . PRO A 1 66 ? -19.075 -3.604 16.323 1.00 91.44 66 PRO A O 1
ATOM 486 N N . ARG A 1 67 ? -19.486 -2.910 18.415 1.00 93.75 67 ARG A N 1
ATOM 487 C CA . ARG A 1 67 ? -20.715 -2.144 18.146 1.00 93.75 67 ARG A CA 1
ATOM 488 C C . ARG A 1 67 ? -20.536 -0.623 18.243 1.00 93.75 67 ARG A C 1
ATOM 490 O O . ARG A 1 67 ? -21.523 0.113 18.206 1.00 93.75 67 ARG A O 1
ATOM 497 N N . ALA A 1 68 ? -19.294 -0.143 18.300 1.00 95.81 68 ALA A N 1
ATOM 498 C CA . ALA A 1 68 ? -18.964 1.275 18.229 1.00 95.81 68 ALA A CA 1
ATOM 499 C C . ALA A 1 68 ? -19.462 1.927 16.924 1.00 95.81 68 ALA A C 1
ATOM 501 O O . ALA A 1 68 ? -19.199 1.458 15.817 1.00 95.81 68 ALA A O 1
ATOM 502 N N . ARG A 1 69 ? -20.128 3.082 17.062 1.00 95.50 69 ARG A N 1
ATOM 503 C CA . ARG A 1 69 ? -20.657 3.881 15.938 1.00 95.50 69 ARG A CA 1
ATOM 504 C C . ARG A 1 69 ? -19.566 4.541 15.093 1.00 95.50 69 ARG A C 1
ATOM 506 O O . ARG A 1 69 ? -19.841 4.996 13.983 1.00 95.50 69 ARG A O 1
ATOM 513 N N . ARG A 1 70 ? -18.336 4.623 15.599 1.00 97.38 70 ARG A N 1
ATOM 514 C CA . ARG A 1 70 ? -17.159 5.087 14.858 1.00 97.38 70 ARG A CA 1
ATOM 515 C C . ARG A 1 70 ? -16.156 3.949 14.788 1.00 97.38 70 ARG A C 1
ATOM 517 O O . ARG A 1 70 ? -15.895 3.298 15.795 1.00 97.38 70 ARG A O 1
ATOM 524 N N . ALA A 1 71 ? -15.549 3.754 13.627 1.00 98.12 71 ALA A N 1
ATOM 525 C CA . ALA A 1 71 ? -14.479 2.781 13.459 1.00 98.12 71 ALA A CA 1
ATOM 526 C C . ALA A 1 71 ? -13.299 3.380 12.690 1.00 98.12 71 ALA A C 1
ATOM 528 O O . ALA A 1 71 ? -13.476 4.307 11.900 1.00 98.12 71 ALA A O 1
ATOM 529 N N . ALA A 1 72 ? -12.102 2.835 12.887 1.00 98.56 72 ALA A N 1
ATOM 530 C CA . ALA A 1 72 ? -10.947 3.100 12.039 1.00 98.56 72 ALA A CA 1
ATOM 531 C C . ALA A 1 72 ? -10.503 1.817 11.332 1.00 98.56 72 ALA A C 1
ATOM 533 O O . ALA A 1 72 ? -10.155 0.845 11.999 1.00 98.56 72 ALA A O 1
ATOM 534 N N . LEU A 1 73 ? -10.497 1.823 9.999 1.00 98.88 73 LEU A N 1
ATOM 535 C CA . LEU A 1 73 ? -9.947 0.755 9.170 1.00 98.88 73 LEU A CA 1
ATOM 536 C C . LEU A 1 73 ? -8.523 1.137 8.754 1.00 98.88 73 LEU A C 1
ATOM 538 O O . LEU A 1 73 ? -8.321 2.153 8.087 1.00 98.88 73 LEU A O 1
ATOM 542 N N . ILE A 1 74 ? -7.540 0.336 9.163 1.00 98.94 74 ILE A N 1
ATOM 543 C CA . ILE A 1 74 ? -6.118 0.623 8.935 1.00 98.94 74 ILE A CA 1
ATOM 544 C C . ILE A 1 74 ? -5.477 -0.577 8.247 1.00 98.94 74 ILE A C 1
ATOM 546 O O . ILE A 1 74 ? -5.247 -1.613 8.876 1.00 98.94 74 ILE A O 1
ATOM 550 N N . LEU A 1 75 ? -5.186 -0.432 6.958 1.00 98.94 75 LEU A N 1
ATOM 551 C CA . LEU A 1 75 ? -4.640 -1.483 6.103 1.00 98.94 75 LEU A CA 1
ATOM 552 C C . LEU A 1 75 ? -3.105 -1.460 6.088 1.00 98.94 75 LEU A C 1
ATOM 554 O O . LEU A 1 75 ? -2.479 -0.411 6.249 1.00 98.94 75 LEU A O 1
ATOM 558 N N . SER A 1 76 ? -2.484 -2.617 5.861 1.00 98.81 76 SER A N 1
ATOM 559 C CA . SER A 1 76 ? -1.072 -2.706 5.488 1.00 98.81 76 SER A CA 1
ATOM 560 C C . SER A 1 76 ? -0.841 -3.723 4.379 1.00 98.81 76 SER A C 1
ATOM 562 O O . SER A 1 76 ? -1.495 -4.765 4.312 1.00 98.81 76 SER A O 1
ATOM 564 N N . GLY A 1 77 ? 0.138 -3.440 3.517 1.00 98.50 77 GLY A N 1
ATOM 565 C CA . GLY A 1 77 ? 0.551 -4.373 2.473 1.00 98.50 77 GLY A CA 1
ATOM 566 C C . GLY A 1 77 ? -0.470 -4.538 1.350 1.00 98.50 77 GLY A C 1
ATOM 567 O O . GLY A 1 77 ? -0.585 -5.634 0.814 1.00 98.50 77 GLY A O 1
ATOM 568 N N . THR A 1 78 ? -1.206 -3.480 0.989 1.00 98.81 78 THR A N 1
ATOM 569 C CA . THR A 1 78 ? -1.992 -3.422 -0.259 1.00 98.81 78 THR A CA 1
ATOM 570 C C . THR A 1 78 ? -1.092 -3.666 -1.474 1.00 98.81 78 THR A C 1
ATOM 572 O O . THR A 1 78 ? -1.370 -4.537 -2.299 1.00 98.81 78 THR A O 1
ATOM 575 N N . HIS A 1 79 ? 0.043 -2.964 -1.545 1.00 98.69 79 HIS A N 1
ATOM 576 C CA . HIS A 1 79 ? 1.187 -3.404 -2.341 1.00 98.69 79 HIS A CA 1
ATOM 577 C C . HIS A 1 79 ? 2.067 -4.276 -1.433 1.00 98.69 79 HIS A C 1
ATOM 579 O O . HIS A 1 79 ? 2.454 -3.845 -0.345 1.00 98.69 79 HIS A O 1
ATOM 585 N N . GLY A 1 80 ? 2.378 -5.502 -1.849 1.00 97.94 80 GLY A N 1
ATOM 586 C CA . GLY A 1 80 ? 2.866 -6.529 -0.925 1.00 97.94 80 GLY A CA 1
ATOM 587 C C . GLY A 1 80 ? 4.183 -6.176 -0.221 1.00 97.94 80 GLY A C 1
ATOM 588 O O . GLY A 1 80 ? 4.254 -6.155 1.007 1.00 97.94 80 GLY A O 1
ATOM 589 N N . GLN A 1 81 ? 5.215 -5.830 -0.991 1.00 94.75 81 GLN A N 1
ATOM 590 C CA . GLN A 1 81 ? 6.532 -5.423 -0.477 1.00 94.75 81 GLN A CA 1
ATOM 591 C C . GLN A 1 81 ? 6.529 -4.174 0.422 1.00 94.75 81 GLN A C 1
ATOM 593 O O . GLN A 1 81 ? 7.415 -4.018 1.255 1.00 94.7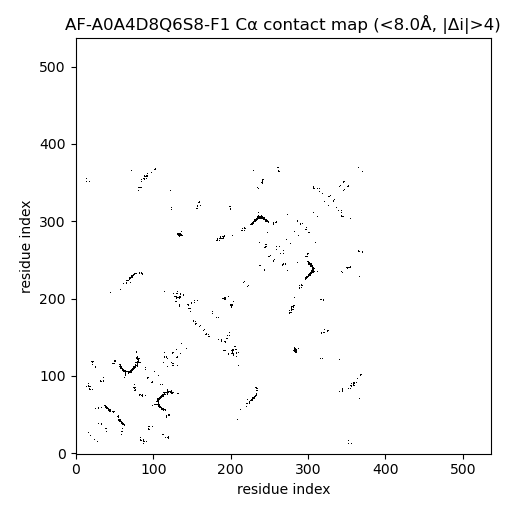5 81 GLN A O 1
ATOM 598 N N . GLU A 1 82 ? 5.526 -3.305 0.311 1.00 98.31 82 GLU A N 1
ATOM 599 C CA . GLU A 1 82 ? 5.380 -2.105 1.152 1.00 98.31 82 GLU A CA 1
ATOM 600 C C . GLU A 1 82 ? 4.818 -2.485 2.546 1.00 98.31 82 GLU A C 1
ATOM 602 O O . GLU A 1 82 ? 4.977 -1.766 3.538 1.00 98.31 82 GLU A O 1
ATOM 607 N N . GLY A 1 83 ? 4.257 -3.699 2.657 1.00 98.06 83 GLY A N 1
ATOM 608 C CA . GLY A 1 83 ? 3.708 -4.290 3.874 1.00 98.06 83 GLY A CA 1
ATOM 609 C C . GLY A 1 83 ? 4.681 -4.391 5.048 1.00 98.06 83 GLY A C 1
ATOM 610 O O . GLY A 1 83 ? 4.225 -4.346 6.187 1.00 98.06 83 GLY A O 1
ATOM 611 N N . TYR A 1 84 ? 6.004 -4.433 4.836 1.00 98.44 84 TYR A N 1
ATOM 612 C CA . TYR A 1 84 ? 6.966 -4.370 5.950 1.00 98.44 84 TYR A CA 1
ATOM 613 C C . TYR A 1 84 ? 6.846 -3.059 6.741 1.00 98.44 84 TYR A C 1
ATOM 615 O O . TYR A 1 84 ? 6.949 -3.084 7.966 1.00 98.44 84 TYR A O 1
ATOM 623 N N . ALA A 1 85 ? 6.612 -1.928 6.065 1.00 98.56 85 ALA A N 1
ATOM 624 C CA . ALA A 1 85 ? 6.472 -0.625 6.711 1.00 98.56 85 ALA A CA 1
ATOM 625 C C . ALA A 1 85 ? 5.085 -0.452 7.344 1.00 98.56 85 ALA A C 1
ATOM 627 O O . ALA A 1 85 ? 4.992 -0.093 8.517 1.00 98.56 85 ALA A O 1
ATOM 628 N N . GLY A 1 86 ? 4.015 -0.794 6.618 1.00 98.62 86 GLY A N 1
ATOM 629 C CA . GLY A 1 86 ? 2.652 -0.737 7.157 1.00 98.62 86 GLY A CA 1
ATOM 630 C C . GLY A 1 86 ? 2.426 -1.691 8.335 1.00 98.62 86 GLY A C 1
ATOM 631 O O . GLY A 1 86 ? 1.824 -1.309 9.338 1.00 98.62 86 GLY A O 1
ATOM 632 N N . SER A 1 87 ? 2.986 -2.903 8.271 1.00 98.88 87 SER A N 1
ATOM 633 C CA . SER A 1 87 ? 3.007 -3.838 9.400 1.00 9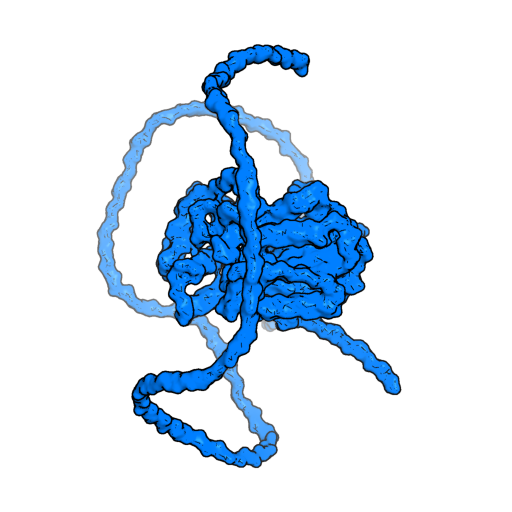8.88 87 SER A CA 1
ATOM 634 C C . SER A 1 87 ? 3.755 -3.255 10.592 1.00 98.88 87 SER A C 1
ATOM 636 O O . SER A 1 87 ? 3.305 -3.434 11.718 1.00 98.88 87 SER A O 1
ATOM 638 N N . ALA A 1 88 ? 4.896 -2.597 10.376 1.00 98.75 88 ALA A N 1
ATOM 639 C CA . ALA A 1 88 ? 5.670 -2.019 11.466 1.00 98.75 88 ALA A CA 1
ATOM 640 C C . ALA A 1 88 ? 4.932 -0.833 12.113 1.00 98.75 88 ALA A C 1
ATOM 642 O O . ALA A 1 88 ? 4.927 -0.731 13.336 1.00 98.75 88 ALA A O 1
ATOM 643 N N . ALA A 1 89 ? 4.226 -0.005 11.333 1.00 98.62 89 ALA A N 1
ATOM 644 C CA . ALA A 1 89 ? 3.353 1.049 11.854 1.00 98.62 89 ALA A CA 1
ATOM 645 C C . ALA A 1 89 ? 2.187 0.483 12.694 1.00 98.62 89 ALA A C 1
ATOM 647 O O . ALA A 1 89 ? 1.940 0.965 13.801 1.00 98.62 89 ALA A O 1
ATOM 648 N N . GLN A 1 90 ? 1.520 -0.579 12.221 1.00 98.81 90 GLN A N 1
ATOM 649 C CA . GLN A 1 90 ? 0.474 -1.286 12.977 1.00 98.81 90 GLN A CA 1
ATOM 650 C C . GLN A 1 90 ? 1.016 -1.898 14.282 1.00 98.81 90 GLN A C 1
ATOM 652 O O . GLN A 1 90 ? 0.435 -1.681 15.343 1.00 98.81 90 GLN A O 1
ATOM 657 N N . ILE A 1 91 ? 2.148 -2.615 14.227 1.00 98.81 91 ILE A N 1
ATOM 658 C CA . ILE A 1 91 ? 2.804 -3.204 15.409 1.00 98.81 91 ILE A CA 1
ATOM 659 C C . ILE A 1 91 ? 3.229 -2.113 16.397 1.00 98.81 91 ILE A C 1
ATOM 661 O O . ILE A 1 91 ? 3.050 -2.286 17.600 1.00 98.81 91 ILE A O 1
ATOM 665 N N . ALA A 1 92 ? 3.748 -0.982 15.913 1.00 98.38 92 ALA A N 1
ATOM 666 C CA . ALA A 1 92 ? 4.171 0.110 16.778 1.00 98.38 92 ALA A CA 1
ATOM 667 C C . ALA A 1 92 ? 3.000 0.765 17.512 1.00 98.38 92 ALA A C 1
ATOM 669 O O . ALA A 1 92 ? 3.119 1.063 18.698 1.00 98.38 92 ALA A O 1
ATOM 670 N N . TRP A 1 93 ? 1.857 0.937 16.844 1.00 98.06 93 TRP A N 1
ATOM 671 C CA . TRP A 1 93 ? 0.645 1.417 17.501 1.00 98.06 93 TRP A CA 1
ATOM 672 C C . TRP A 1 93 ? 0.095 0.405 18.518 1.00 98.06 93 TRP A C 1
ATOM 674 O O . TRP A 1 93 ? -0.208 0.801 19.644 1.00 98.06 93 TRP A O 1
ATOM 684 N N . LEU A 1 94 ? 0.054 -0.890 18.178 1.00 98.31 94 LEU A N 1
ATOM 685 C CA . LEU A 1 94 ? -0.349 -1.965 19.098 1.00 98.31 94 LEU A CA 1
ATOM 686 C C . LEU A 1 94 ? 0.548 -2.051 20.341 1.00 98.31 94 LEU A C 1
ATOM 688 O O . LEU A 1 94 ? 0.042 -2.144 21.451 1.00 98.31 94 LEU A O 1
ATOM 692 N N . GLY A 1 95 ? 1.869 -1.978 20.173 1.00 96.62 95 GLY A N 1
ATOM 693 C CA . GLY A 1 95 ? 2.840 -1.985 21.271 1.00 96.62 95 GLY A CA 1
ATOM 694 C C . GLY A 1 95 ? 3.021 -0.636 21.975 1.00 96.62 95 GLY A C 1
ATOM 695 O O . GLY A 1 95 ? 3.991 -0.467 22.710 1.00 96.62 95 GLY A O 1
ATOM 696 N N . SER A 1 96 ? 2.136 0.334 21.735 1.00 94.44 96 SER A N 1
ATOM 697 C CA . SER A 1 96 ? 2.096 1.612 22.453 1.00 94.44 96 SER A CA 1
ATOM 698 C C . SER A 1 96 ? 1.003 1.607 23.525 1.00 94.44 96 SER A C 1
ATOM 700 O O . SER A 1 96 ? 0.142 0.735 23.554 1.00 94.44 96 SER A O 1
ATOM 702 N N . GLY A 1 97 ? 0.956 2.638 24.369 1.00 92.12 97 GLY A N 1
ATOM 703 C CA . GLY A 1 97 ? -0.176 2.839 25.277 1.00 92.12 97 GLY A CA 1
ATOM 704 C C . GLY A 1 97 ? -1.446 3.406 24.619 1.00 92.12 97 GLY A C 1
ATOM 705 O O . GLY A 1 97 ? -2.324 3.853 25.352 1.00 92.12 97 GLY A O 1
ATOM 706 N N . ASP A 1 98 ? -1.530 3.565 23.292 1.00 94.31 98 ASP A N 1
ATOM 707 C CA . ASP A 1 98 ? -2.707 4.160 22.624 1.00 94.31 98 ASP A CA 1
ATOM 708 C C . ASP A 1 98 ? -3.948 3.243 22.551 1.00 94.31 98 ASP A C 1
ATOM 710 O O . ASP A 1 98 ? -5.040 3.768 22.769 1.00 94.31 98 ASP A O 1
ATOM 714 N N . PRO A 1 99 ? -3.843 1.914 22.322 1.00 95.69 99 PRO A N 1
ATOM 715 C CA . PRO A 1 99 ? -4.974 0.983 22.401 1.00 95.69 99 PRO A CA 1
ATOM 716 C C . PRO A 1 99 ? -5.766 1.083 23.712 1.00 95.69 99 PRO A C 1
ATOM 718 O O . PRO A 1 99 ? -6.992 1.145 23.700 1.00 95.69 99 PRO A O 1
ATOM 721 N N . ALA A 1 100 ? -5.067 1.207 24.845 1.00 94.56 100 ALA A N 1
ATOM 722 C CA . ALA A 1 100 ? -5.668 1.390 26.171 1.00 94.56 100 ALA A CA 1
ATOM 723 C C . ALA A 1 100 ? -6.281 2.793 26.400 1.00 94.56 100 ALA A C 1
ATOM 725 O O . ALA A 1 100 ? -6.810 3.071 27.475 1.00 94.56 100 ALA A O 1
ATOM 726 N N . ARG A 1 101 ? -6.188 3.694 25.413 1.00 93.62 101 ARG A N 1
ATOM 727 C CA . ARG A 1 101 ? -6.719 5.069 25.425 1.00 93.62 101 ARG A CA 1
ATOM 728 C C . ARG A 1 101 ? -7.680 5.332 24.256 1.00 93.62 101 ARG A C 1
ATOM 730 O O . ARG A 1 101 ? -7.895 6.488 23.886 1.00 93.62 101 ARG A O 1
ATOM 737 N N . LEU A 1 102 ? -8.259 4.279 23.671 1.00 94.75 102 LEU A N 1
ATOM 738 C CA . LEU A 1 102 ? -9.364 4.416 22.722 1.00 94.75 102 LEU A CA 1
ATOM 739 C C . LEU A 1 102 ? -10.612 5.003 23.411 1.00 94.75 102 LEU A C 1
ATOM 741 O O . LEU A 1 102 ? -10.941 4.596 24.528 1.00 94.75 102 LEU A O 1
ATOM 745 N N . PRO A 1 103 ? -11.332 5.940 22.767 1.00 93.38 103 PRO A N 1
ATOM 746 C CA . PRO A 1 103 ? -12.664 6.342 23.209 1.00 93.38 103 PRO A CA 1
ATOM 747 C C . PRO A 1 103 ? -13.638 5.157 23.211 1.00 93.38 103 PRO A C 1
ATOM 749 O O . PRO A 1 103 ? -13.597 4.319 22.314 1.00 93.38 103 PRO A O 1
ATOM 752 N N . ALA A 1 104 ? -14.563 5.119 24.173 1.00 92.38 104 ALA A N 1
ATOM 753 C CA . ALA A 1 104 ? -15.552 4.041 24.285 1.00 92.38 104 ALA A CA 1
ATOM 754 C C . ALA A 1 104 ? -16.522 3.951 23.085 1.00 92.38 104 ALA A C 1
ATOM 756 O O . ALA A 1 104 ? -17.169 2.927 22.898 1.00 92.38 104 ALA A O 1
ATOM 757 N N . ASP A 1 105 ? -16.620 5.005 22.267 1.00 94.31 105 ASP A N 1
ATOM 758 C CA . ASP A 1 105 ? -17.427 5.061 21.046 1.00 94.31 105 ASP A CA 1
ATOM 759 C C . ASP A 1 105 ? -16.634 4.746 19.759 1.00 94.31 105 ASP A C 1
ATOM 761 O O . ASP A 1 105 ? -17.153 4.976 18.663 1.00 94.31 105 ASP A O 1
ATOM 765 N N . VAL A 1 106 ? -15.395 4.239 19.876 1.00 96.69 106 VAL A N 1
ATOM 766 C CA . VAL A 1 106 ? -14.475 3.961 18.757 1.00 96.69 106 VAL A CA 1
ATOM 767 C C . VAL A 1 106 ? -13.989 2.507 18.747 1.00 96.69 106 VAL A C 1
ATOM 769 O O . VAL A 1 106 ? -13.363 2.043 19.699 1.00 96.69 106 VAL A O 1
ATOM 772 N N . ALA A 1 107 ? -14.176 1.834 17.611 1.00 97.81 107 ALA A N 1
ATOM 773 C CA . ALA A 1 107 ? -13.471 0.605 17.255 1.00 97.81 107 ALA A CA 1
ATOM 774 C C . ALA A 1 107 ? -12.232 0.890 16.387 1.00 97.81 107 ALA A C 1
ATOM 776 O O . ALA A 1 107 ? -12.190 1.863 15.629 1.00 97.81 107 ALA A O 1
ATOM 777 N N . VAL A 1 108 ? -11.242 -0.000 16.422 1.00 98.62 108 VAL A N 1
ATOM 778 C CA . VAL A 1 108 ? -10.120 -0.022 15.470 1.00 98.62 108 VAL A CA 1
ATOM 779 C C . VAL A 1 108 ? -10.001 -1.416 14.869 1.00 98.62 108 VAL A C 1
ATOM 781 O O . VAL A 1 108 ? -9.870 -2.393 15.599 1.00 98.62 108 VAL A O 1
ATOM 784 N N . VAL A 1 109 ? -10.029 -1.490 13.539 1.00 98.88 109 VAL A N 1
ATOM 785 C CA . VAL A 1 109 ? -9.877 -2.703 12.730 1.00 98.88 109 VAL A CA 1
ATOM 786 C C . VAL A 1 109 ? -8.564 -2.587 11.958 1.00 98.88 109 VAL A C 1
ATOM 788 O O . VAL A 1 109 ? -8.468 -1.885 10.948 1.00 98.88 109 VAL A O 1
ATOM 791 N N . LEU A 1 110 ? -7.528 -3.261 12.452 1.00 98.94 110 LEU A N 1
ATOM 792 C CA . LEU A 1 110 ? -6.241 -3.363 11.769 1.00 98.94 110 LEU A CA 1
ATOM 793 C C . LEU A 1 110 ? -6.273 -4.563 10.824 1.00 98.94 110 LEU A C 1
ATOM 795 O O . LEU A 1 110 ? -6.508 -5.683 11.274 1.00 98.94 110 LEU A O 1
ATOM 799 N N . VAL A 1 111 ? -5.993 -4.344 9.540 1.00 98.94 111 VAL A N 1
ATOM 800 C CA . VAL A 1 111 ? -5.875 -5.407 8.532 1.00 98.94 111 VAL A CA 1
ATOM 801 C C . VAL A 1 111 ? -4.405 -5.570 8.174 1.00 98.94 111 VAL A C 1
ATOM 803 O O . VAL A 1 111 ? -3.802 -4.688 7.558 1.00 98.94 111 VAL A O 1
ATOM 806 N N . HIS A 1 112 ? -3.813 -6.684 8.587 1.00 98.88 112 HIS A N 1
ATOM 807 C CA . HIS A 1 112 ? -2.419 -7.017 8.322 1.00 98.88 112 HIS A CA 1
ATOM 808 C C . HIS A 1 112 ? -2.276 -7.762 6.998 1.00 98.88 112 HIS A C 1
ATOM 810 O O . HIS A 1 112 ? -2.984 -8.741 6.758 1.00 98.88 112 HIS A O 1
ATOM 816 N N . ALA A 1 113 ? -1.320 -7.319 6.177 1.00 98.31 113 ALA A N 1
ATOM 817 C CA . ALA A 1 113 ? -0.891 -8.001 4.957 1.00 98.31 113 ALA A CA 1
ATOM 818 C C . ALA A 1 113 ? -2.022 -8.279 3.948 1.00 98.31 113 ALA A C 1
ATOM 820 O O . ALA A 1 113 ? -2.250 -9.429 3.574 1.00 98.31 113 ALA A O 1
ATOM 821 N N . LEU A 1 114 ? -2.711 -7.231 3.475 1.00 98.88 114 LEU A N 1
ATOM 822 C CA . LEU A 1 114 ? -3.854 -7.374 2.566 1.00 98.88 114 LEU A CA 1
ATOM 823 C C . LEU A 1 114 ? -3.513 -8.159 1.279 1.00 98.88 114 LEU A C 1
ATOM 825 O O . LEU A 1 114 ? -4.306 -8.994 0.842 1.00 98.88 114 LEU A O 1
ATOM 829 N N . ASN A 1 115 ? -2.329 -7.941 0.699 1.00 98.88 115 ASN A N 1
ATOM 830 C CA . ASN A 1 115 ? -1.710 -8.809 -0.306 1.00 98.88 115 ASN A CA 1
ATOM 831 C C . ASN A 1 115 ? -0.588 -9.643 0.358 1.00 98.88 115 ASN A C 1
ATOM 833 O O . ASN A 1 115 ? 0.585 -9.248 0.324 1.00 98.88 115 ASN A O 1
ATOM 837 N N . PRO A 1 116 ? -0.905 -10.804 0.969 1.00 98.75 116 PRO A N 1
ATOM 838 C CA . PRO A 1 116 ? 0.090 -11.597 1.680 1.00 98.75 116 PRO A CA 1
ATOM 839 C C . PRO A 1 116 ? 1.029 -12.329 0.714 1.00 98.75 116 PRO A C 1
ATOM 841 O O . PRO A 1 116 ? 2.167 -12.614 1.086 1.00 98.75 116 PRO A O 1
ATOM 844 N N . TYR A 1 117 ? 0.601 -12.578 -0.534 1.00 98.75 117 TYR A N 1
ATOM 845 C CA . TYR A 1 117 ? 1.473 -13.111 -1.583 1.00 98.75 117 TYR A CA 1
ATOM 846 C C . TYR A 1 117 ? 2.623 -12.150 -1.861 1.00 98.75 117 TYR A C 1
ATOM 848 O O . TYR A 1 117 ? 3.779 -12.521 -1.669 1.00 98.75 117 TYR A O 1
ATOM 856 N N . GLY A 1 118 ? 2.330 -10.905 -2.242 1.00 98.38 118 GLY A N 1
ATOM 857 C CA . GLY A 1 118 ? 3.370 -9.936 -2.575 1.00 98.38 118 GLY A CA 1
ATOM 858 C C . GLY A 1 118 ? 4.277 -9.611 -1.384 1.00 98.38 118 GLY A C 1
ATOM 859 O O . GLY A 1 118 ? 5.474 -9.398 -1.551 1.00 98.38 118 GLY A O 1
ATOM 860 N N . PHE A 1 119 ? 3.744 -9.640 -0.160 1.00 98.50 119 PHE A N 1
ATOM 861 C CA . PHE A 1 119 ? 4.529 -9.424 1.058 1.00 98.50 119 PHE A CA 1
ATOM 862 C C . PHE A 1 119 ? 5.507 -10.588 1.311 1.00 98.50 119 PHE A C 1
ATOM 864 O O . PHE A 1 119 ? 6.694 -10.360 1.564 1.00 98.50 119 PHE A O 1
ATOM 871 N N . ALA A 1 120 ? 5.056 -11.840 1.183 1.00 98.38 120 ALA A N 1
ATOM 872 C CA . ALA A 1 120 ? 5.919 -13.011 1.342 1.00 98.38 120 ALA A CA 1
ATOM 873 C C . ALA A 1 120 ? 6.929 -13.165 0.195 1.00 98.38 120 ALA A C 1
ATOM 875 O O . ALA A 1 120 ? 8.109 -13.411 0.443 1.00 98.38 120 ALA A O 1
ATOM 876 N N . HIS A 1 121 ? 6.487 -12.971 -1.048 1.00 97.44 121 HIS A N 1
ATOM 877 C CA . HIS A 1 121 ? 7.317 -13.071 -2.250 1.00 97.44 121 HIS A CA 1
ATOM 878 C C . HIS A 1 121 ? 8.132 -11.810 -2.542 1.00 97.44 121 HIS A C 1
ATOM 880 O O . HIS A 1 121 ? 8.962 -11.831 -3.447 1.00 97.44 121 HIS A O 1
ATOM 886 N N . GLY A 1 122 ? 7.991 -10.739 -1.756 1.00 96.19 122 GLY A N 1
ATOM 887 C CA . GLY A 1 122 ? 8.738 -9.490 -1.931 1.00 96.19 122 GLY A CA 1
ATOM 888 C C . GLY A 1 122 ? 8.555 -8.915 -3.334 1.00 96.19 122 GLY A C 1
ATOM 889 O O . GLY A 1 122 ? 9.529 -8.822 -4.073 1.00 96.19 122 GLY A O 1
ATOM 890 N N . THR A 1 123 ? 7.301 -8.641 -3.688 1.00 97.06 123 THR A N 1
ATOM 891 C CA . THR A 1 123 ? 6.844 -8.046 -4.952 1.00 97.06 123 THR A CA 1
ATOM 892 C C . THR A 1 123 ? 5.646 -7.128 -4.667 1.00 97.06 123 THR A C 1
ATOM 894 O O . THR A 1 123 ? 4.979 -7.237 -3.629 1.00 97.06 123 THR A O 1
ATOM 897 N N . ARG A 1 124 ? 5.362 -6.180 -5.559 1.00 97.50 124 ARG A N 1
ATOM 898 C CA . ARG A 1 124 ? 4.229 -5.252 -5.468 1.00 97.50 124 ARG A CA 1
ATOM 899 C C . ARG A 1 124 ? 2.887 -5.972 -5.572 1.00 97.50 124 ARG A C 1
ATOM 901 O O . ARG A 1 124 ? 1.955 -5.653 -4.829 1.00 97.50 124 ARG A O 1
ATOM 908 N N . THR A 1 125 ? 2.792 -6.891 -6.526 1.00 98.56 125 THR A N 1
ATOM 909 C CA . THR A 1 125 ? 1.538 -7.417 -7.076 1.00 98.56 125 THR A CA 1
ATOM 910 C C . THR A 1 125 ? 1.091 -8.725 -6.409 1.00 98.56 125 THR A C 1
ATOM 912 O O . THR A 1 125 ? 1.781 -9.281 -5.551 1.00 98.56 125 THR A O 1
ATOM 915 N N . THR A 1 126 ? -0.115 -9.194 -6.728 1.00 98.75 126 THR A N 1
ATOM 916 C CA . THR A 1 126 ? -0.688 -10.458 -6.227 1.00 98.75 126 THR A CA 1
ATOM 917 C C . THR A 1 126 ? -0.047 -11.692 -6.877 1.00 98.75 126 THR A C 1
ATOM 919 O O . THR A 1 126 ? 0.841 -11.596 -7.736 1.00 98.75 126 THR A O 1
ATOM 922 N N . GLU A 1 127 ? -0.532 -12.879 -6.519 1.00 98.00 127 GLU A N 1
ATOM 923 C CA . GLU A 1 127 ? -0.225 -14.147 -7.182 1.00 98.00 127 GLU A CA 1
ATOM 924 C C . GLU A 1 127 ? -0.486 -14.106 -8.702 1.00 98.00 127 GLU A C 1
ATOM 926 O O . GLU A 1 127 ? 0.297 -14.673 -9.464 1.00 98.00 127 GLU A O 1
ATOM 931 N N . ASN A 1 128 ? -1.461 -13.313 -9.166 1.00 98.12 128 ASN A N 1
ATOM 932 C CA . ASN A 1 128 ? -1.824 -13.164 -10.586 1.00 98.12 128 ASN A CA 1
ATOM 933 C C . ASN A 1 128 ? -1.151 -11.962 -11.290 1.00 98.12 128 ASN A C 1
ATOM 935 O O . ASN A 1 128 ? -1.583 -11.551 -12.366 1.00 98.12 128 ASN A O 1
ATOM 939 N N . ASN A 1 129 ? -0.115 -11.374 -10.677 1.00 98.25 129 ASN A N 1
ATOM 940 C CA . ASN A 1 129 ? 0.533 -10.119 -11.090 1.00 98.25 129 ASN A CA 1
ATOM 941 C C . ASN A 1 129 ? -0.411 -8.898 -11.130 1.00 98.25 129 ASN A C 1
ATOM 943 O O . ASN A 1 129 ? -0.153 -7.914 -11.819 1.00 98.25 129 ASN A O 1
ATOM 947 N N . VAL A 1 130 ? -1.494 -8.915 -10.354 1.00 98.81 130 VAL A N 1
ATOM 948 C CA . VAL A 1 130 ? -2.393 -7.763 -10.262 1.00 98.81 130 VAL A CA 1
ATOM 949 C C . VAL A 1 130 ? -1.839 -6.747 -9.265 1.00 98.81 130 VAL A C 1
ATOM 951 O O . VAL A 1 130 ? -1.494 -7.082 -8.131 1.00 98.81 130 VAL A O 1
ATOM 954 N N . ASP A 1 131 ? -1.757 -5.482 -9.668 1.00 98.75 131 ASP A N 1
ATOM 955 C CA . ASP A 1 131 ? -1.660 -4.367 -8.732 1.00 98.75 131 ASP A CA 1
ATOM 956 C C . ASP A 1 131 ? -3.013 -4.262 -8.024 1.00 98.75 131 ASP A C 1
ATOM 958 O O . ASP A 1 131 ? -4.009 -3.829 -8.608 1.00 98.75 131 ASP A O 1
ATOM 962 N N . LEU A 1 132 ? -3.068 -4.720 -6.771 1.00 98.75 132 LEU A N 1
ATOM 963 C CA . LEU A 1 132 ? -4.310 -4.785 -6.002 1.00 98.75 132 LEU A CA 1
ATOM 964 C C . LEU A 1 132 ? -4.980 -3.407 -5.884 1.00 98.75 132 LEU A C 1
ATOM 966 O O . LEU A 1 132 ? -6.205 -3.314 -5.885 1.00 98.75 132 LEU A O 1
ATOM 970 N N . ASN A 1 133 ? -4.194 -2.329 -5.887 1.00 98.56 133 ASN A N 1
ATOM 971 C CA . ASN A 1 133 ? -4.687 -0.957 -5.850 1.00 98.56 133 ASN A CA 1
ATOM 972 C C . ASN A 1 133 ? -5.166 -0.454 -7.229 1.00 98.56 133 ASN A C 1
ATOM 974 O O . ASN A 1 133 ? -5.389 0.742 -7.406 1.00 98.56 133 ASN A O 1
ATOM 978 N N . ARG A 1 134 ? -5.294 -1.347 -8.219 1.00 98.75 134 ARG A N 1
ATOM 979 C CA . ARG A 1 134 ? -5.984 -1.140 -9.506 1.00 98.75 134 ARG A CA 1
ATOM 980 C C . ARG A 1 134 ? -7.129 -2.138 -9.738 1.00 98.75 134 ARG A C 1
ATOM 982 O O . ARG A 1 134 ? -7.748 -2.130 -10.804 1.00 98.75 134 ARG A O 1
ATOM 989 N N . ASN A 1 135 ? -7.419 -2.998 -8.757 1.00 98.81 135 ASN A N 1
ATOM 990 C CA . ASN A 1 135 ? -8.372 -4.104 -8.872 1.00 98.81 135 ASN A CA 1
ATOM 991 C C . ASN A 1 135 ? -9.793 -3.777 -8.371 1.00 98.81 135 ASN A C 1
ATOM 993 O O . ASN A 1 135 ? -10.669 -4.626 -8.432 1.00 98.81 135 ASN A O 1
ATOM 997 N N . PHE A 1 136 ? -10.069 -2.569 -7.880 1.00 98.62 136 PHE A N 1
ATOM 998 C CA . PHE A 1 136 ? -11.405 -2.181 -7.394 1.00 98.62 136 PHE A CA 1
ATOM 999 C C . PHE 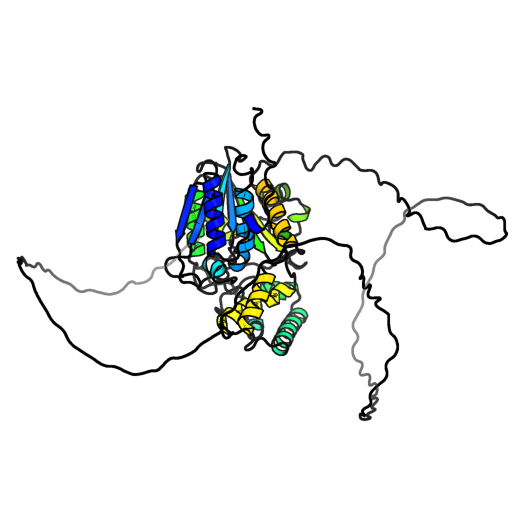A 1 136 ? -12.209 -1.415 -8.459 1.00 98.62 136 PHE A C 1
ATOM 1001 O O . PHE A 1 136 ? -12.871 -0.421 -8.169 1.00 98.62 136 PHE A O 1
ATOM 1008 N N . VAL A 1 137 ? -12.103 -1.853 -9.717 1.00 98.38 137 VAL A N 1
ATOM 1009 C CA . VAL A 1 137 ? -12.977 -1.415 -10.819 1.00 98.38 137 VAL A CA 1
ATOM 1010 C C . VAL A 1 137 ? -14.274 -2.226 -10.830 1.00 98.38 137 VAL A C 1
ATOM 1012 O O . VAL A 1 137 ? -14.339 -3.322 -10.269 1.00 98.38 137 VAL A O 1
ATOM 1015 N N . ASP A 1 138 ? -15.297 -1.728 -11.526 1.00 97.62 138 ASP A N 1
ATOM 1016 C CA . ASP A 1 138 ? -16.430 -2.571 -11.903 1.00 97.62 138 ASP A CA 1
ATOM 1017 C C . ASP A 1 138 ? -15.980 -3.609 -12.946 1.00 97.62 138 ASP A C 1
ATOM 1019 O O . ASP A 1 138 ? -15.785 -3.302 -14.120 1.00 97.62 138 ASP A O 1
ATOM 1023 N N . HIS A 1 139 ? -15.817 -4.857 -12.506 1.00 97.75 139 HIS A N 1
ATOM 1024 C CA . HIS A 1 139 ? -15.446 -5.987 -13.359 1.00 97.75 139 HIS A CA 1
ATOM 1025 C C . HIS A 1 139 ? -16.587 -6.496 -14.264 1.00 97.75 139 HIS A C 1
ATOM 1027 O O . HIS A 1 139 ? -16.347 -7.394 -15.073 1.00 97.75 139 HIS A O 1
ATOM 1033 N N . ALA A 1 140 ? -17.810 -5.965 -14.138 1.00 97.06 140 ALA A N 1
ATOM 1034 C CA . ALA A 1 140 ? -18.898 -6.197 -15.090 1.00 97.06 140 ALA A CA 1
ATOM 1035 C C . ALA A 1 140 ? -18.915 -5.162 -16.235 1.00 97.06 140 ALA A C 1
ATOM 1037 O O . ALA A 1 140 ? -19.517 -5.417 -17.281 1.00 97.06 140 ALA A O 1
ATOM 1038 N N . ALA A 1 141 ? -18.238 -4.022 -16.066 1.00 97.00 141 ALA A N 1
ATOM 1039 C CA . ALA A 1 141 ? -18.069 -3.002 -17.095 1.00 97.00 141 ALA A CA 1
ATOM 1040 C C . ALA A 1 141 ? -16.883 -3.312 -18.041 1.00 97.00 141 ALA A C 1
ATOM 1042 O O . ALA A 1 141 ? -16.003 -4.115 -17.716 1.00 97.00 141 ALA A O 1
ATOM 1043 N N . PRO A 1 142 ? -16.811 -2.668 -19.224 1.00 97.69 142 PRO A N 1
ATOM 1044 C CA . PRO A 1 142 ? -15.599 -2.666 -20.040 1.00 97.69 142 PRO A CA 1
ATOM 1045 C C . PRO A 1 142 ? -14.417 -2.054 -19.275 1.00 97.69 142 PRO A C 1
ATOM 1047 O O . PRO A 1 142 ? -14.542 -0.981 -18.684 1.00 97.69 142 PRO A O 1
ATOM 1050 N N . TYR A 1 143 ? -13.261 -2.718 -19.308 1.00 98.19 143 TYR A N 1
ATOM 1051 C CA . TYR A 1 143 ? -12.068 -2.246 -18.604 1.00 98.19 143 TYR A CA 1
ATOM 1052 C C . TYR A 1 143 ? -11.529 -0.920 -19.177 1.00 98.19 143 TYR A C 1
ATOM 1054 O O . TYR A 1 143 ? -11.496 -0.771 -20.400 1.00 98.19 143 TYR A O 1
ATOM 1062 N N . PRO A 1 144 ? -11.053 0.021 -18.334 1.00 96.94 144 PRO A N 1
ATOM 1063 C CA . PRO A 1 144 ? -10.501 1.293 -18.797 1.00 96.94 144 PRO A CA 1
ATOM 1064 C C . PRO A 1 144 ? -9.270 1.144 -19.702 1.00 96.94 144 PRO A C 1
ATOM 1066 O O . PRO A 1 144 ? -8.274 0.520 -19.329 1.00 96.94 144 PRO A O 1
ATOM 1069 N N . ASP A 1 145 ? -9.298 1.800 -20.861 1.00 97.25 145 ASP A N 1
ATOM 1070 C CA . ASP A 1 145 ? -8.147 1.868 -21.761 1.00 97.25 145 ASP A CA 1
ATOM 1071 C C . ASP A 1 145 ? -6.992 2.713 -21.195 1.00 97.25 145 ASP A C 1
ATOM 1073 O O . ASP A 1 145 ? -7.175 3.711 -20.487 1.00 97.25 145 ASP A O 1
ATOM 1077 N N . ASN A 1 146 ? -5.771 2.328 -21.578 1.00 98.31 146 ASN A N 1
ATOM 1078 C CA . ASN A 1 146 ? -4.545 3.079 -21.318 1.00 98.31 146 ASN A CA 1
ATOM 1079 C C . ASN A 1 146 ? -3.578 2.965 -22.521 1.00 98.31 146 ASN A C 1
ATOM 1081 O O . ASN A 1 146 ? -2.615 2.191 -22.484 1.00 98.31 146 ASN A O 1
ATOM 1085 N N . PRO A 1 147 ? -3.824 3.714 -23.617 1.00 97.69 147 PRO A N 1
ATOM 1086 C CA . PRO A 1 147 ? -2.986 3.662 -24.818 1.00 97.69 147 PRO A CA 1
ATOM 1087 C C . PRO A 1 147 ? -1.576 4.225 -24.582 1.00 97.69 147 PRO A C 1
ATOM 1089 O O . PRO A 1 147 ? -0.630 3.807 -25.249 1.00 97.69 147 PRO A O 1
ATOM 1092 N N . GLY A 1 148 ? -1.411 5.126 -23.605 1.00 97.75 148 GLY A N 1
ATOM 1093 C CA . GLY A 1 148 ? -0.100 5.630 -23.192 1.00 97.75 148 GLY A CA 1
ATOM 1094 C C . GLY A 1 148 ? 0.781 4.519 -22.619 1.00 97.75 148 GLY A C 1
ATOM 1095 O O . GLY A 1 148 ? 1.931 4.372 -23.031 1.00 97.75 148 GLY A O 1
ATOM 1096 N N . TYR A 1 149 ? 0.220 3.678 -21.742 1.00 98.19 149 TYR A N 1
ATOM 1097 C CA . TYR A 1 149 ? 0.910 2.487 -21.251 1.00 98.19 149 TYR A CA 1
ATOM 1098 C C . TYR A 1 149 ? 1.197 1.492 -22.375 1.00 98.19 149 TYR A C 1
ATOM 1100 O O . TYR A 1 149 ? 2.325 1.027 -22.487 1.00 98.19 149 TYR A O 1
ATOM 1108 N N . ALA A 1 150 ? 0.217 1.204 -23.239 1.00 97.62 150 ALA A N 1
ATOM 1109 C CA . ALA A 1 150 ? 0.390 0.256 -24.343 1.00 97.62 150 ALA A CA 1
ATOM 1110 C C . ALA A 1 150 ? 1.539 0.646 -25.296 1.00 97.62 150 ALA A C 1
ATOM 1112 O O . ALA A 1 150 ? 2.292 -0.219 -25.734 1.00 97.62 150 ALA A O 1
ATOM 1113 N N . ARG A 1 151 ? 1.733 1.948 -25.562 1.00 96.50 151 ARG A N 1
ATOM 1114 C CA . ARG A 1 151 ? 2.889 2.456 -26.323 1.00 96.50 151 ARG A CA 1
ATOM 1115 C C . ARG A 1 151 ? 4.225 2.219 -25.608 1.00 96.50 151 ARG A C 1
ATOM 1117 O O . ARG A 1 151 ? 5.217 1.930 -26.268 1.00 96.50 151 ARG A O 1
ATOM 1124 N N . LEU A 1 152 ? 4.271 2.403 -24.288 1.00 96.75 152 LEU A N 1
ATOM 1125 C CA . LEU A 1 152 ? 5.507 2.339 -23.496 1.00 96.75 152 LEU A CA 1
ATOM 1126 C C . LEU A 1 152 ? 5.877 0.913 -23.060 1.00 96.75 152 LEU A C 1
ATOM 1128 O O . LEU A 1 152 ? 7.054 0.622 -22.856 1.00 96.75 152 LEU A O 1
ATOM 1132 N N . HIS A 1 153 ? 4.898 0.019 -22.925 1.00 95.94 153 HIS A N 1
ATOM 1133 C CA . HIS A 1 153 ? 5.070 -1.341 -22.414 1.00 95.94 153 HIS A CA 1
ATOM 1134 C C . HIS A 1 153 ? 6.266 -2.113 -23.018 1.00 95.94 153 HIS A C 1
ATOM 1136 O O . HIS A 1 153 ? 7.060 -2.616 -22.217 1.00 95.94 153 HIS A O 1
ATOM 1142 N N . PRO A 1 154 ? 6.496 -2.136 -24.354 1.00 93.19 154 PRO A N 1
ATOM 1143 C CA . PRO A 1 154 ? 7.594 -2.901 -24.962 1.00 93.19 154 PRO A CA 1
ATOM 1144 C C . PRO A 1 154 ? 9.005 -2.541 -24.472 1.00 93.19 154 PRO A C 1
ATOM 1146 O O . PRO A 1 154 ? 9.908 -3.364 -24.578 1.00 93.19 154 PRO A O 1
ATOM 1149 N N . VAL A 1 155 ? 9.209 -1.331 -23.934 1.00 93.31 155 VAL A N 1
ATOM 1150 C CA . VAL A 1 155 ? 10.508 -0.870 -23.406 1.00 93.31 155 VAL A CA 1
ATOM 1151 C C . VAL A 1 155 ? 10.542 -0.770 -21.878 1.00 93.31 155 VAL A C 1
ATOM 1153 O O . VAL A 1 155 ? 11.616 -0.711 -21.278 1.00 93.31 155 VAL A O 1
ATOM 1156 N N . LEU A 1 156 ? 9.390 -0.780 -21.199 1.00 94.25 156 LEU A N 1
ATOM 1157 C CA . LEU A 1 156 ? 9.350 -0.685 -19.735 1.00 94.25 156 LEU A CA 1
ATOM 1158 C C . LEU A 1 156 ? 9.977 -1.909 -19.056 1.00 94.25 156 LEU A C 1
ATOM 1160 O O . LEU A 1 156 ? 10.656 -1.743 -18.043 1.00 94.25 156 LEU A O 1
ATOM 1164 N N . ILE A 1 157 ? 9.804 -3.109 -19.611 1.00 94.62 157 ILE A N 1
ATOM 1165 C CA . ILE A 1 157 ? 10.371 -4.352 -19.070 1.00 94.62 157 ILE A CA 1
ATOM 1166 C C . ILE A 1 157 ? 11.310 -4.949 -20.138 1.00 94.62 157 ILE A C 1
ATOM 1168 O O . ILE A 1 157 ? 10.882 -5.805 -20.920 1.00 94.62 157 ILE A O 1
ATOM 1172 N N . PRO A 1 158 ? 12.575 -4.478 -20.223 1.00 93.44 158 PRO A N 1
ATOM 1173 C CA . PRO A 1 158 ? 13.524 -4.931 -21.241 1.00 93.44 158 PRO A CA 1
ATOM 1174 C C . PRO A 1 158 ? 13.800 -6.433 -21.118 1.00 93.44 158 PRO A C 1
ATOM 1176 O O . PRO A 1 158 ? 13.467 -7.047 -20.107 1.00 93.44 158 PRO A O 1
ATOM 1179 N N . GLU A 1 159 ? 14.402 -7.042 -22.140 1.00 93.69 159 GLU A N 1
ATOM 1180 C CA . GLU A 1 159 ? 14.684 -8.482 -22.104 1.00 93.69 159 GLU A CA 1
ATOM 1181 C C . GLU A 1 159 ? 15.784 -8.827 -21.093 1.00 93.69 159 GLU A C 1
ATOM 1183 O O . GLU A 1 159 ? 15.551 -9.605 -20.171 1.00 93.69 159 GLU A O 1
ATOM 1188 N N . ASP A 1 160 ? 16.935 -8.155 -21.179 1.00 93.94 160 ASP A N 1
ATOM 1189 C CA . ASP A 1 160 ? 17.997 -8.234 -20.173 1.00 93.94 160 ASP A CA 1
ATOM 1190 C C . ASP A 1 160 ? 18.184 -6.889 -19.455 1.00 93.94 160 ASP A C 1
ATOM 1192 O O . ASP A 1 160 ? 18.190 -5.818 -20.071 1.00 93.94 160 ASP A O 1
ATOM 1196 N N . TRP A 1 161 ? 18.378 -6.942 -18.136 1.00 95.75 161 TRP A N 1
ATOM 1197 C CA . TRP A 1 161 ? 18.539 -5.779 -17.262 1.00 95.75 161 TRP A CA 1
ATOM 1198 C C . TRP A 1 161 ? 19.958 -5.196 -17.338 1.00 95.75 161 TRP A C 1
ATOM 1200 O O . TRP A 1 161 ? 20.755 -5.286 -16.396 1.00 95.75 161 TRP A O 1
ATOM 1210 N N . THR A 1 162 ? 20.293 -4.646 -18.504 1.00 95.62 162 THR A N 1
ATOM 1211 C CA . THR A 1 162 ? 21.574 -3.988 -18.804 1.00 95.62 162 THR A CA 1
ATOM 1212 C C . THR A 1 162 ? 21.454 -2.467 -18.728 1.00 95.62 162 THR A C 1
ATOM 1214 O O . THR A 1 162 ? 20.366 -1.911 -18.869 1.00 95.62 162 THR A O 1
ATOM 1217 N N . LEU A 1 163 ? 22.581 -1.765 -18.556 1.00 94.62 163 LEU A N 1
ATOM 1218 C CA . LEU A 1 163 ? 22.598 -0.296 -18.580 1.00 94.62 163 LEU A CA 1
ATOM 1219 C C . LEU A 1 163 ? 22.060 0.261 -19.908 1.00 94.62 163 LEU A C 1
ATOM 1221 O O . LEU A 1 163 ? 21.207 1.140 -19.881 1.00 94.62 163 LEU A O 1
ATOM 1225 N N . ALA A 1 164 ? 22.468 -0.312 -21.045 1.00 96.25 164 ALA A N 1
ATOM 1226 C CA . ALA A 1 164 ? 22.018 0.122 -22.369 1.00 96.25 164 ALA A CA 1
ATOM 1227 C C . ALA A 1 164 ? 20.494 -0.018 -22.555 1.00 96.25 164 ALA A C 1
ATOM 1229 O O . ALA A 1 164 ? 19.846 0.914 -23.023 1.00 96.25 164 ALA A O 1
ATOM 1230 N N . ALA A 1 165 ? 19.901 -1.138 -22.125 1.00 95.75 165 ALA A N 1
ATOM 1231 C CA . ALA A 1 165 ? 18.453 -1.344 -22.213 1.00 95.75 165 ALA A CA 1
ATOM 1232 C C . ALA A 1 165 ? 17.660 -0.436 -21.246 1.00 95.75 165 ALA A C 1
ATOM 1234 O O . ALA A 1 165 ? 16.523 -0.052 -21.524 1.00 95.75 165 ALA A O 1
ATOM 1235 N N . LEU A 1 166 ? 18.258 -0.051 -20.112 1.00 95.12 166 LEU A N 1
ATOM 1236 C CA . LEU A 1 166 ? 17.681 0.955 -19.217 1.00 95.12 166 LEU A CA 1
ATOM 1237 C C . LEU A 1 166 ? 17.768 2.369 -19.811 1.00 95.12 166 LEU A C 1
ATOM 1239 O O . LEU A 1 166 ? 16.800 3.116 -19.703 1.00 95.12 166 LEU A O 1
ATOM 1243 N N . GLU A 1 167 ? 18.881 2.719 -20.459 1.00 95.25 167 GLU A N 1
ATOM 1244 C CA . GLU A 1 167 ? 19.090 4.000 -21.150 1.00 95.25 167 GLU A CA 1
ATOM 1245 C C . GLU A 1 167 ? 18.166 4.167 -22.368 1.00 95.25 167 GLU A C 1
ATOM 1247 O O . GLU A 1 167 ? 17.600 5.243 -22.561 1.00 95.25 167 GLU A O 1
ATOM 1252 N N . GLU A 1 168 ? 17.942 3.107 -23.150 1.00 95.12 168 GLU A N 1
ATOM 1253 C CA . GLU A 1 168 ? 16.961 3.073 -24.244 1.00 95.12 168 GLU A CA 1
ATOM 1254 C C . GLU A 1 168 ? 15.538 3.322 -23.724 1.00 95.12 168 GLU A C 1
ATOM 1256 O O . GLU A 1 168 ? 14.843 4.232 -24.179 1.00 95.12 168 GLU A O 1
ATOM 1261 N N . ALA A 1 169 ? 15.123 2.575 -22.702 1.00 94.62 169 ALA A N 1
ATOM 1262 C CA . ALA A 1 169 ? 13.796 2.708 -22.115 1.00 94.62 169 ALA A CA 1
ATOM 1263 C C . ALA A 1 169 ? 13.561 4.058 -21.420 1.00 94.62 169 ALA A C 1
ATOM 1265 O O . ALA A 1 169 ? 12.449 4.591 -21.453 1.00 94.62 169 ALA A O 1
ATOM 1266 N N . ASP A 1 170 ? 14.582 4.622 -20.772 1.00 94.50 170 ASP A N 1
ATOM 1267 C CA . ASP A 1 170 ? 14.509 5.961 -20.182 1.00 94.50 170 ASP A CA 1
ATOM 1268 C C . ASP A 1 170 ? 14.505 7.047 -21.282 1.00 94.50 170 ASP A C 1
ATOM 1270 O O . ASP A 1 170 ? 13.823 8.061 -21.129 1.00 94.50 170 ASP A O 1
ATOM 1274 N N . SER A 1 171 ? 15.132 6.797 -22.441 1.00 96.12 171 SER A N 1
ATOM 1275 C CA . SER A 1 171 ? 15.050 7.663 -23.630 1.00 96.12 171 SER A CA 1
ATOM 1276 C C . SER A 1 171 ? 13.671 7.645 -24.306 1.00 96.12 171 SER A C 1
ATOM 1278 O O . SER A 1 171 ? 13.198 8.692 -24.744 1.00 96.12 171 SER A O 1
ATOM 1280 N N . GLU A 1 172 ? 12.991 6.498 -24.384 1.00 96.50 172 GLU A N 1
ATOM 1281 C CA . GLU A 1 172 ? 11.623 6.423 -24.927 1.00 96.50 172 GLU A CA 1
ATOM 1282 C C . GLU A 1 172 ? 10.576 7.032 -23.983 1.00 96.50 172 GLU A C 1
ATOM 1284 O O . GLU A 1 172 ? 9.668 7.735 -24.435 1.00 96.50 172 GLU A O 1
ATOM 1289 N N . GLN A 1 173 ? 10.738 6.865 -22.664 1.00 95.94 173 GLN A N 1
ATOM 1290 C CA . GLN A 1 173 ? 9.963 7.634 -21.680 1.00 95.94 173 GLN A CA 1
ATOM 1291 C C . GLN A 1 173 ? 10.188 9.146 -21.855 1.00 95.94 173 GLN A C 1
ATOM 1293 O O . GLN A 1 173 ? 9.231 9.914 -21.769 1.00 95.94 173 GLN A O 1
ATOM 1298 N N . GLU A 1 174 ? 11.417 9.589 -22.145 1.00 96.81 174 GLU A N 1
ATOM 1299 C CA . GLU A 1 174 ? 11.709 11.003 -22.416 1.00 96.81 174 GLU A CA 1
ATOM 1300 C C . GLU A 1 174 ? 11.055 11.499 -23.714 1.00 96.81 174 GLU A C 1
ATOM 1302 O O . GLU A 1 174 ? 10.474 12.583 -23.724 1.00 96.81 174 GLU A O 1
ATOM 1307 N N . ARG A 1 175 ? 11.066 10.704 -24.793 1.00 97.94 175 ARG A N 1
ATOM 1308 C CA . ARG A 1 175 ? 10.348 11.036 -26.040 1.00 97.94 175 ARG A CA 1
ATOM 1309 C C . ARG A 1 175 ? 8.849 11.183 -25.791 1.00 97.94 175 ARG A C 1
ATOM 1311 O O . ARG A 1 175 ? 8.265 12.185 -26.194 1.00 97.94 175 ARG A O 1
ATOM 1318 N N . PHE A 1 176 ? 8.245 10.246 -25.057 1.00 98.12 176 PHE A N 1
ATOM 1319 C CA . PHE A 1 176 ? 6.844 10.345 -24.642 1.00 98.12 176 PHE A CA 1
ATOM 1320 C C . PHE A 1 176 ? 6.592 11.609 -23.804 1.00 98.12 176 PHE A C 1
ATOM 1322 O O . PHE A 1 176 ? 5.610 12.311 -24.033 1.00 98.12 176 PHE A O 1
ATOM 1329 N N . ARG A 1 177 ? 7.494 11.945 -22.871 1.00 97.62 177 ARG A N 1
ATOM 1330 C CA . ARG A 1 177 ? 7.408 13.158 -22.040 1.00 97.62 177 ARG A CA 1
ATOM 1331 C C . ARG A 1 177 ? 7.489 14.447 -22.855 1.00 97.62 177 ARG A C 1
ATOM 1333 O O . ARG A 1 177 ? 6.776 15.395 -22.543 1.00 97.62 177 ARG A O 1
ATOM 1340 N N . ALA A 1 178 ? 8.348 14.492 -23.870 1.00 98.31 178 ALA A N 1
ATOM 1341 C CA . ALA A 1 178 ? 8.502 15.645 -24.753 1.00 98.31 178 ALA A CA 1
ATOM 1342 C C . ALA A 1 178 ? 7.298 15.834 -25.696 1.00 98.31 178 ALA A C 1
ATOM 1344 O O . ALA A 1 178 ? 6.995 16.959 -26.083 1.00 98.31 178 ALA A O 1
ATOM 1345 N N . GLU A 1 179 ? 6.614 14.744 -26.049 1.00 98.12 179 GLU A N 1
ATOM 1346 C CA . GLU A 1 179 ? 5.461 14.727 -26.956 1.00 98.12 179 GLU A CA 1
ATOM 1347 C C . GLU A 1 179 ? 4.122 14.979 -26.233 1.00 98.12 179 GLU A C 1
ATOM 1349 O O . GLU A 1 179 ? 3.290 15.728 -26.738 1.00 98.12 179 GLU A O 1
ATOM 1354 N N . HIS A 1 180 ? 3.929 14.396 -25.040 1.00 97.88 180 HIS A N 1
ATOM 1355 C CA . HIS A 1 180 ? 2.653 14.397 -24.294 1.00 97.88 180 HIS A CA 1
ATOM 1356 C C . HIS A 1 180 ? 2.695 15.143 -22.951 1.00 97.88 180 HIS A C 1
ATOM 1358 O O . HIS A 1 180 ? 1.652 15.397 -22.350 1.00 97.88 180 HIS A O 1
ATOM 1364 N N . GLY A 1 181 ? 3.880 15.508 -22.460 1.00 98.12 181 GLY A N 1
ATOM 1365 C CA . GLY A 1 181 ? 4.076 16.164 -21.164 1.00 98.12 181 GLY A CA 1
ATOM 1366 C C . GLY A 1 181 ? 4.328 15.204 -19.992 1.00 98.12 181 GLY A C 1
ATOM 1367 O O . GLY A 1 181 ? 4.089 13.996 -20.053 1.00 98.12 181 GLY A O 1
ATOM 1368 N N . ALA A 1 182 ? 4.833 15.758 -18.883 1.00 97.06 182 ALA A N 1
ATOM 1369 C CA . ALA A 1 182 ? 5.200 14.988 -17.689 1.00 97.06 182 ALA A CA 1
ATOM 1370 C C . ALA A 1 182 ? 3.991 14.409 -16.937 1.00 97.06 182 ALA A C 1
ATOM 1372 O O . ALA A 1 182 ? 4.053 13.264 -16.488 1.00 97.06 182 ALA A O 1
ATOM 1373 N N . ASP A 1 183 ? 2.893 15.164 -16.849 1.00 97.56 183 ASP A N 1
ATOM 1374 C CA . ASP A 1 183 ? 1.652 14.700 -16.221 1.00 97.56 183 ASP A CA 1
ATOM 1375 C C . ASP A 1 183 ? 1.049 13.510 -16.994 1.00 97.56 183 ASP A C 1
ATOM 1377 O O . ASP A 1 183 ? 0.637 12.530 -16.380 1.00 97.56 183 ASP A O 1
ATOM 1381 N N . ALA A 1 184 ? 1.086 13.532 -18.334 1.00 98.12 184 ALA A N 1
ATOM 1382 C CA . ALA A 1 184 ? 0.593 12.436 -19.174 1.00 98.12 184 ALA A CA 1
ATOM 1383 C C . ALA A 1 184 ? 1.468 11.172 -19.095 1.00 98.12 184 ALA A C 1
ATOM 1385 O O . ALA A 1 184 ? 0.936 10.063 -19.066 1.00 98.12 184 ALA A O 1
ATOM 1386 N N . LEU A 1 185 ? 2.801 11.315 -19.022 1.00 97.62 185 LEU A N 1
ATOM 1387 C CA . LEU A 1 185 ? 3.698 10.177 -18.774 1.00 97.62 185 LEU A CA 1
ATOM 1388 C C . LEU A 1 185 ? 3.404 9.532 -17.412 1.00 97.62 185 LEU A C 1
ATOM 1390 O O . LEU A 1 185 ? 3.372 8.307 -17.297 1.00 97.62 185 LEU A O 1
ATOM 1394 N N . PHE A 1 186 ? 3.199 10.346 -16.376 1.00 96.94 186 PHE A N 1
ATOM 1395 C CA . PHE A 1 186 ? 2.915 9.837 -15.039 1.00 96.94 186 PHE A CA 1
ATOM 1396 C C . PHE A 1 186 ? 1.530 9.187 -14.956 1.00 96.94 186 PHE A C 1
ATOM 1398 O O . PHE A 1 186 ? 1.427 8.085 -14.422 1.00 96.94 186 PHE A O 1
ATOM 1405 N N . ASP A 1 187 ? 0.501 9.793 -15.556 1.00 98.06 187 ASP A N 1
ATOM 1406 C CA . ASP A 1 187 ? -0.827 9.187 -15.690 1.00 98.06 187 ASP A CA 1
ATOM 1407 C C . ASP A 1 187 ? -0.746 7.823 -16.389 1.00 98.06 187 ASP A C 1
ATOM 1409 O O . ASP A 1 187 ? -1.152 6.817 -15.810 1.00 98.06 187 ASP A O 1
ATOM 1413 N N . ALA A 1 188 ? -0.118 7.751 -17.568 1.00 97.88 188 ALA A N 1
ATOM 1414 C CA . ALA A 1 188 ? 0.047 6.510 -18.323 1.00 97.88 188 ALA A CA 1
ATOM 1415 C C . ALA A 1 188 ? 0.721 5.389 -17.508 1.00 97.88 188 ALA A C 1
ATOM 1417 O O . ALA A 1 188 ? 0.268 4.245 -17.550 1.00 97.88 188 ALA A O 1
ATOM 1418 N N . LEU A 1 189 ? 1.772 5.705 -16.742 1.00 96.88 189 LEU A N 1
ATOM 1419 C CA . LEU A 1 189 ? 2.519 4.721 -15.949 1.00 96.88 189 LEU A CA 1
ATOM 1420 C C . LEU A 1 189 ? 1.873 4.364 -14.600 1.00 96.88 189 LEU A C 1
ATOM 1422 O O . LEU A 1 189 ? 2.227 3.333 -14.030 1.00 96.88 189 LEU A O 1
ATOM 1426 N N . ALA A 1 190 ? 0.961 5.188 -14.075 1.00 97.19 190 ALA A N 1
ATOM 1427 C CA . ALA A 1 190 ? 0.433 5.033 -12.718 1.00 97.19 190 ALA A CA 1
ATOM 1428 C C . ALA A 1 190 ? -1.071 4.728 -12.643 1.00 97.19 190 ALA A C 1
ATOM 1430 O O . ALA A 1 190 ? -1.491 4.071 -11.688 1.00 97.19 190 ALA A O 1
ATOM 1431 N N . ARG A 1 191 ? -1.892 5.156 -13.614 1.00 97.75 191 ARG A N 1
ATOM 1432 C CA . ARG A 1 191 ? -3.368 5.085 -13.541 1.00 97.75 191 ARG A CA 1
ATOM 1433 C C . ARG A 1 191 ? -3.957 3.675 -13.470 1.00 97.75 191 ARG A C 1
ATOM 1435 O O . ARG A 1 191 ? -5.068 3.522 -12.981 1.00 97.75 191 ARG A O 1
ATOM 1442 N N . GLY A 1 192 ? -3.226 2.665 -13.936 1.00 98.12 192 GLY A N 1
ATOM 1443 C CA . GLY A 1 192 ? -3.723 1.300 -14.133 1.00 98.12 192 GLY A CA 1
ATOM 1444 C C . GLY A 1 192 ? -3.863 0.925 -15.610 1.00 98.12 192 GLY A C 1
ATOM 1445 O O . GLY A 1 192 ? -3.960 1.792 -16.480 1.00 98.12 192 GLY A O 1
ATOM 1446 N N . GLN A 1 193 ? -3.838 -0.370 -15.908 1.00 98.25 193 GLN A N 1
ATOM 1447 C CA . GLN A 1 193 ? -4.035 -0.924 -17.253 1.00 98.25 193 GLN A CA 1
ATOM 1448 C C . GLN A 1 193 ? -4.558 -2.367 -17.165 1.00 98.25 193 GLN A C 1
ATOM 1450 O O . GLN A 1 193 ? -4.365 -3.033 -16.152 1.00 98.25 193 GLN A O 1
ATOM 1455 N N . TYR A 1 194 ? -5.238 -2.851 -18.206 1.00 98.56 194 TYR A N 1
ATOM 1456 C CA . TYR A 1 194 ? -6.001 -4.113 -18.161 1.00 98.56 194 TYR A CA 1
ATOM 1457 C C . TYR A 1 194 ? -5.736 -5.015 -19.384 1.00 98.56 194 TYR A C 1
ATOM 1459 O O . TYR A 1 194 ? -6.525 -5.907 -19.707 1.00 98.56 194 TYR A O 1
ATOM 1467 N N . THR A 1 195 ? -4.623 -4.768 -20.083 1.00 97.62 195 THR A N 1
ATOM 1468 C CA . THR A 1 195 ? -4.300 -5.353 -21.398 1.00 97.62 195 THR A CA 1
ATOM 1469 C C . THR A 1 195 ? -2.976 -6.119 -21.435 1.00 97.62 195 THR A C 1
ATOM 1471 O O . THR A 1 195 ? -2.842 -7.013 -22.264 1.00 97.62 195 THR A O 1
ATOM 1474 N N . HIS A 1 196 ? -2.039 -5.830 -20.527 1.00 97.75 196 HIS A N 1
ATOM 1475 C CA . HIS A 1 196 ? -0.707 -6.442 -20.467 1.00 97.75 196 HIS A CA 1
ATOM 1476 C C . HIS A 1 196 ? -0.530 -7.143 -19.105 1.00 97.75 196 HIS A C 1
ATOM 1478 O O . HIS A 1 196 ? -0.207 -6.469 -18.122 1.00 97.75 196 HIS A O 1
ATOM 1484 N N . PRO A 1 197 ? -0.807 -8.458 -18.989 1.00 97.19 197 PRO A N 1
ATOM 1485 C CA . PRO A 1 197 ? -0.863 -9.161 -17.700 1.00 97.19 197 PRO A CA 1
ATOM 1486 C C . PRO A 1 197 ? 0.504 -9.373 -17.026 1.00 97.19 197 PRO A C 1
ATOM 1488 O O . PRO A 1 197 ? 0.570 -9.643 -15.831 1.00 97.19 197 PRO A O 1
ATOM 1491 N N . ASP A 1 198 ? 1.586 -9.235 -17.781 1.00 95.38 198 ASP A N 1
ATOM 1492 C CA . ASP A 1 198 ? 2.993 -9.198 -17.363 1.00 95.38 198 ASP A CA 1
ATOM 1493 C C . ASP A 1 198 ? 3.471 -7.781 -16.972 1.00 95.38 198 ASP A C 1
ATOM 1495 O O . ASP A 1 198 ? 4.482 -7.601 -16.285 1.00 95.38 198 ASP A O 1
ATOM 1499 N N . GLY A 1 199 ? 2.723 -6.762 -17.400 1.00 96.31 199 GLY A N 1
ATOM 1500 C CA . GLY A 1 199 ? 3.045 -5.353 -17.243 1.00 96.31 199 GLY A CA 1
ATOM 1501 C C . GLY A 1 199 ? 2.932 -4.804 -15.817 1.00 96.31 199 GLY A C 1
ATOM 1502 O O . GLY A 1 199 ? 2.444 -5.437 -14.882 1.00 96.31 199 GLY A O 1
ATOM 1503 N N . LEU A 1 200 ? 3.360 -3.549 -15.688 1.00 96.94 200 LEU A N 1
ATOM 1504 C CA . LEU A 1 200 ? 3.151 -2.707 -14.509 1.00 96.94 200 LEU A CA 1
ATOM 1505 C C . LEU A 1 200 ? 1.674 -2.333 -14.358 1.00 96.94 200 LEU A C 1
ATOM 1507 O O . LEU A 1 200 ? 0.950 -2.254 -15.352 1.00 96.94 200 LEU A O 1
ATOM 1511 N N . VAL A 1 201 ? 1.265 -2.027 -13.120 1.00 97.81 201 VAL A N 1
ATOM 1512 C CA . VAL A 1 201 ? -0.062 -1.489 -12.750 1.00 97.81 201 VAL A CA 1
ATOM 1513 C C . VAL A 1 201 ? -1.246 -2.237 -13.389 1.00 97.81 201 VAL A C 1
ATOM 1515 O O . VAL A 1 201 ? -2.291 -1.652 -13.676 1.00 97.81 201 VAL A O 1
ATOM 1518 N N . TYR A 1 202 ? -1.079 -3.540 -13.629 1.00 98.75 202 TYR A N 1
ATOM 1519 C CA . TYR A 1 202 ? -2.101 -4.399 -14.215 1.00 98.75 202 TYR A CA 1
ATOM 1520 C C . TYR A 1 202 ? -3.248 -4.606 -13.220 1.00 98.75 202 TYR A C 1
ATOM 1522 O O . TYR A 1 202 ? -3.021 -5.109 -12.127 1.00 98.75 202 TYR A O 1
ATOM 1530 N N . GLY A 1 203 ? -4.479 -4.230 -13.567 1.00 98.56 203 GLY A N 1
ATOM 1531 C CA . GLY A 1 203 ? -5.630 -4.316 -12.655 1.00 98.56 203 GLY A CA 1
ATOM 1532 C C . GLY A 1 203 ? -6.382 -5.655 -12.664 1.00 98.56 203 GLY A C 1
ATOM 1533 O O . GLY A 1 203 ? -7.366 -5.803 -11.939 1.00 98.56 203 GLY A O 1
ATOM 1534 N N . GLY A 1 204 ? -5.928 -6.638 -13.449 1.00 98.31 204 GLY A N 1
ATOM 1535 C CA . GLY A 1 204 ? -6.549 -7.963 -13.547 1.00 98.31 204 GLY A CA 1
ATOM 1536 C C . GLY A 1 204 ? -7.770 -8.028 -14.471 1.00 98.31 204 GLY A C 1
ATOM 1537 O O . GLY A 1 204 ? -8.202 -7.032 -15.043 1.00 98.31 204 GLY A O 1
ATOM 1538 N N . ARG A 1 205 ? -8.344 -9.228 -14.627 1.00 97.88 205 ARG A N 1
ATOM 1539 C CA . ARG A 1 205 ? -9.581 -9.472 -15.410 1.00 97.88 205 ARG A CA 1
ATOM 1540 C C . ARG A 1 205 ? -10.739 -10.026 -14.570 1.00 97.88 205 ARG A C 1
ATOM 1542 O O . ARG A 1 205 ? -11.705 -10.562 -15.107 1.00 97.88 205 ARG A O 1
ATOM 1549 N N . GLY A 1 206 ? -10.634 -9.872 -13.256 1.00 98.19 206 GLY A N 1
ATOM 1550 C CA . GLY A 1 206 ? -11.623 -10.230 -12.247 1.00 98.19 206 GLY A CA 1
ATOM 1551 C C . GLY A 1 206 ? -11.151 -9.732 -10.881 1.00 98.19 206 GLY A C 1
ATOM 1552 O O . GLY A 1 206 ? -10.008 -9.291 -10.747 1.00 98.19 206 GLY A O 1
ATOM 1553 N N . ARG A 1 207 ? -12.018 -9.800 -9.868 1.00 98.56 207 ARG A N 1
ATOM 1554 C CA . ARG A 1 207 ? -11.643 -9.462 -8.487 1.00 98.56 207 ARG A CA 1
ATOM 1555 C C . ARG A 1 207 ? -10.603 -10.469 -7.980 1.00 98.56 207 ARG A C 1
ATOM 1557 O O . ARG A 1 207 ? -10.828 -11.676 -8.087 1.00 98.56 207 ARG A O 1
ATOM 1564 N N . GLU A 1 208 ? -9.522 -9.995 -7.378 1.00 98.75 208 GLU A N 1
ATOM 1565 C CA . GLU A 1 208 ? -8.522 -10.845 -6.720 1.00 98.75 208 GLU A CA 1
ATOM 1566 C C . GLU A 1 208 ? -9.075 -11.463 -5.424 1.00 98.75 208 GLU A C 1
ATOM 1568 O O . GLU A 1 208 ? -10.128 -11.054 -4.916 1.00 98.75 208 GLU A O 1
ATOM 1573 N N . TRP A 1 209 ? -8.366 -12.440 -4.847 1.00 98.75 209 TRP A N 1
ATOM 1574 C CA . TRP A 1 209 ? -8.731 -12.985 -3.533 1.00 98.75 209 TRP A CA 1
ATOM 1575 C C . TRP A 1 209 ? -8.748 -11.887 -2.458 1.00 98.75 209 TRP A C 1
ATOM 1577 O O . TRP A 1 209 ? -9.765 -11.714 -1.787 1.00 98.75 209 TRP A O 1
ATOM 1587 N N . SER A 1 210 ? -7.697 -11.064 -2.375 1.00 98.81 210 SER A N 1
ATOM 1588 C CA . SER A 1 210 ? -7.601 -9.947 -1.422 1.00 98.81 210 SER A CA 1
ATOM 1589 C C . SER A 1 210 ? -8.746 -8.933 -1.538 1.00 98.81 210 SER A C 1
ATOM 1591 O O . SER A 1 210 ? -9.189 -8.392 -0.528 1.00 98.81 210 SER A O 1
ATOM 1593 N N . ASN A 1 211 ? -9.274 -8.705 -2.745 1.00 98.81 211 ASN A N 1
ATOM 1594 C CA . ASN A 1 211 ? -10.405 -7.804 -2.983 1.00 98.81 211 ASN A CA 1
ATOM 1595 C C . ASN A 1 211 ? -11.701 -8.346 -2.344 1.00 98.81 211 ASN A C 1
ATOM 1597 O O . ASN A 1 211 ? -12.400 -7.615 -1.640 1.00 98.81 211 ASN A O 1
ATOM 1601 N N . ARG A 1 212 ? -11.991 -9.645 -2.511 1.00 98.81 212 ARG A N 1
ATOM 1602 C CA . ARG A 1 212 ? -13.116 -10.311 -1.821 1.00 98.81 212 ARG A CA 1
ATOM 1603 C C . ARG A 1 212 ? -12.907 -10.399 -0.309 1.00 98.81 212 ARG A C 1
ATOM 1605 O O . ARG A 1 212 ? -13.861 -10.237 0.447 1.00 98.81 212 ARG A O 1
ATOM 1612 N N . THR A 1 213 ? -11.673 -10.627 0.136 1.00 98.94 213 THR A N 1
ATOM 1613 C CA . THR A 1 213 ? -11.331 -10.660 1.564 1.00 98.94 213 THR A CA 1
ATOM 1614 C 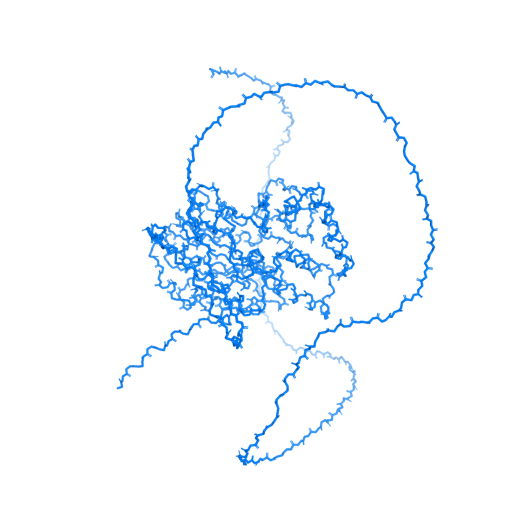C . THR A 1 213 ? -11.557 -9.298 2.226 1.00 98.94 213 THR A C 1
ATOM 1616 O O . THR A 1 213 ? -12.138 -9.253 3.306 1.00 98.94 213 THR A O 1
ATOM 1619 N N . LEU A 1 214 ? -11.200 -8.184 1.574 1.00 98.94 214 LEU A N 1
ATOM 1620 C CA . LEU A 1 214 ? -11.458 -6.843 2.111 1.00 98.94 214 LEU A CA 1
ATOM 1621 C C . LEU A 1 214 ? -12.956 -6.515 2.204 1.00 98.94 214 LEU A C 1
ATOM 1623 O O . LEU A 1 214 ? -13.392 -5.966 3.210 1.00 98.94 214 LEU A O 1
ATOM 1627 N N . GLU A 1 215 ? -13.754 -6.885 1.199 1.00 98.81 215 GLU A N 1
ATOM 1628 C CA . GLU A 1 215 ? -15.219 -6.745 1.241 1.00 98.81 215 GLU A CA 1
ATOM 1629 C C . GLU A 1 215 ? -15.832 -7.524 2.415 1.00 98.81 215 GLU A C 1
ATOM 1631 O O . GLU A 1 215 ? -16.672 -6.994 3.142 1.00 98.81 215 GLU A O 1
ATOM 1636 N N . ALA A 1 216 ? -15.375 -8.762 2.642 1.00 98.81 216 ALA A N 1
ATOM 1637 C CA . ALA A 1 216 ? -15.794 -9.560 3.790 1.00 98.81 216 ALA A CA 1
ATOM 1638 C C . ALA A 1 216 ? -15.409 -8.891 5.120 1.00 98.81 216 ALA A C 1
ATOM 1640 O O . ALA A 1 216 ? -16.262 -8.749 5.986 1.00 98.81 216 ALA A O 1
ATOM 1641 N N . ILE A 1 217 ? -14.175 -8.398 5.254 1.00 98.81 217 ILE A N 1
ATOM 1642 C CA . ILE A 1 217 ? -13.697 -7.681 6.448 1.00 98.81 217 ILE A CA 1
ATOM 1643 C C . ILE A 1 217 ? -14.522 -6.411 6.719 1.00 98.81 217 ILE A C 1
ATOM 1645 O O . ILE A 1 217 ? -14.905 -6.164 7.861 1.00 98.81 217 ILE A O 1
ATOM 1649 N N . VAL A 1 218 ? -14.835 -5.618 5.688 1.00 98.75 218 VAL A N 1
ATOM 1650 C CA . VAL A 1 218 ? -15.665 -4.406 5.825 1.00 98.75 218 VAL A CA 1
ATOM 1651 C C . VAL A 1 218 ? -17.095 -4.757 6.247 1.00 98.75 218 VAL A C 1
ATOM 1653 O O . VAL A 1 218 ? -17.661 -4.078 7.102 1.00 98.75 218 VAL A O 1
ATOM 1656 N N . ARG A 1 219 ? -17.676 -5.832 5.706 1.00 98.12 219 ARG A N 1
ATOM 1657 C CA . ARG A 1 219 ? -18.988 -6.331 6.139 1.00 98.12 219 ARG A CA 1
ATOM 1658 C C . ARG A 1 219 ? -18.953 -6.827 7.590 1.00 98.12 219 ARG A C 1
ATOM 1660 O O . ARG A 1 219 ? -19.761 -6.381 8.394 1.00 98.12 219 ARG A O 1
ATOM 1667 N N . ASP A 1 220 ? -18.020 -7.716 7.918 1.00 97.75 220 ASP A N 1
ATOM 1668 C CA . ASP A 1 220 ? -18.025 -8.500 9.161 1.00 97.75 220 ASP A CA 1
ATOM 1669 C C . ASP A 1 220 ? -17.498 -7.720 10.381 1.00 97.75 220 ASP A C 1
ATOM 1671 O O . ASP A 1 220 ? -17.826 -8.062 11.517 1.00 97.75 220 ASP A O 1
ATOM 1675 N N . HIS A 1 221 ? -16.696 -6.667 10.169 1.00 98.12 221 HIS A N 1
ATOM 1676 C CA . HIS A 1 221 ? -16.073 -5.888 11.250 1.00 98.12 221 HIS A CA 1
ATOM 1677 C C . HIS A 1 221 ? -16.452 -4.399 11.282 1.00 98.12 221 HIS A C 1
ATOM 1679 O O . HIS A 1 221 ? -16.109 -3.726 12.252 1.00 98.12 221 HIS A O 1
ATOM 1685 N N . LEU A 1 222 ? -17.162 -3.871 10.273 1.00 97.81 222 LEU A N 1
ATOM 1686 C CA . LEU A 1 222 ? -17.631 -2.473 10.251 1.00 97.81 222 LEU A CA 1
ATOM 1687 C C . LEU A 1 222 ? -19.162 -2.343 10.126 1.00 97.81 222 LEU A C 1
ATOM 1689 O O . LEU A 1 222 ? -19.647 -1.237 9.901 1.00 97.81 222 LEU A O 1
ATOM 1693 N N . GLU A 1 223 ? -19.938 -3.426 10.279 1.00 94.81 223 GLU A N 1
ATOM 1694 C CA . GLU A 1 223 ? -21.417 -3.426 10.198 1.00 94.81 223 GLU A CA 1
ATOM 1695 C C . GLU A 1 223 ? -22.059 -2.290 11.016 1.00 94.81 223 GLU A C 1
ATOM 1697 O O . GLU A 1 223 ? -22.864 -1.523 10.492 1.00 94.81 223 GLU A O 1
ATOM 1702 N N . ALA A 1 224 ? -21.658 -2.147 12.284 1.00 95.38 224 ALA A N 1
ATOM 1703 C CA . ALA A 1 224 ? -22.212 -1.168 13.221 1.00 95.38 224 ALA A CA 1
ATOM 1704 C C . ALA A 1 224 ? -21.623 0.254 13.096 1.00 95.38 224 ALA A C 1
ATOM 1706 O O . ALA A 1 224 ? -22.087 1.171 13.777 1.00 95.38 224 ALA A O 1
ATOM 1707 N N . ALA A 1 225 ? -20.602 0.454 12.256 1.00 97.19 225 ALA A N 1
ATOM 1708 C CA . ALA A 1 225 ? -19.928 1.740 12.130 1.00 97.19 225 ALA A CA 1
ATOM 1709 C C . ALA A 1 225 ? -20.756 2.706 11.268 1.00 97.19 225 ALA A C 1
ATOM 1711 O O . ALA A 1 225 ? -20.924 2.505 10.068 1.00 97.19 225 ALA A O 1
ATOM 1712 N N . GLU A 1 226 ? -21.226 3.800 11.864 1.00 97.19 226 GLU A N 1
ATOM 1713 C CA . GLU A 1 226 ? -21.922 4.888 11.168 1.00 97.19 226 GLU A CA 1
ATOM 1714 C C . GLU A 1 226 ? -20.938 5.831 10.459 1.00 97.19 226 GLU A C 1
ATOM 1716 O O . GLU A 1 226 ? -21.314 6.498 9.497 1.00 97.19 226 GLU A O 1
ATOM 1721 N N . LYS A 1 227 ? -19.681 5.911 10.929 1.00 96.81 227 LYS A N 1
ATOM 1722 C CA . LYS A 1 227 ? -18.605 6.733 10.343 1.00 96.81 227 LYS A CA 1
ATOM 1723 C C . LYS A 1 227 ? -17.262 6.006 10.419 1.00 96.81 227 LYS A C 1
ATOM 1725 O O . LYS A 1 227 ? -16.937 5.434 11.462 1.00 96.81 227 LYS A O 1
ATOM 1730 N N . VAL A 1 228 ? -16.465 6.073 9.351 1.00 98.44 228 VAL A N 1
ATOM 1731 C CA . VAL A 1 228 ? -15.189 5.344 9.244 1.00 98.44 228 VAL A CA 1
ATOM 1732 C C . VAL A 1 228 ? -14.008 6.294 9.018 1.00 98.44 228 VAL A C 1
ATOM 1734 O O . VAL A 1 228 ? -14.039 7.153 8.138 1.00 98.44 228 VAL A O 1
ATOM 1737 N N . ALA A 1 229 ? -12.947 6.127 9.806 1.00 98.56 229 ALA A N 1
ATOM 1738 C CA . ALA A 1 229 ? -11.617 6.651 9.516 1.00 98.56 229 ALA A CA 1
ATOM 1739 C C . ALA A 1 229 ? -10.831 5.624 8.686 1.00 98.56 229 ALA A C 1
ATOM 1741 O O . ALA A 1 229 ? -10.890 4.433 8.987 1.00 98.56 229 ALA A O 1
ATOM 1742 N N . PHE A 1 230 ? -10.095 6.056 7.662 1.00 98.88 230 PHE A N 1
ATOM 1743 C CA . PHE A 1 230 ? -9.359 5.156 6.768 1.00 98.88 230 PHE A CA 1
ATOM 1744 C C . PHE A 1 230 ? -7.887 5.546 6.601 1.00 98.88 230 PHE A C 1
ATOM 1746 O O . PHE A 1 230 ? -7.565 6.705 6.324 1.00 98.88 230 PHE A O 1
ATOM 1753 N N . ILE A 1 231 ? -7.003 4.554 6.722 1.00 98.94 231 ILE A N 1
ATOM 1754 C CA . ILE A 1 231 ? -5.579 4.652 6.390 1.00 98.94 231 ILE A CA 1
ATOM 1755 C C . ILE A 1 231 ? -5.169 3.400 5.603 1.00 98.94 231 ILE A C 1
ATOM 1757 O O . ILE A 1 231 ? -5.426 2.285 6.055 1.00 98.94 231 ILE A O 1
ATOM 1761 N N . ASP A 1 232 ? -4.469 3.578 4.482 1.00 98.88 232 ASP A N 1
ATOM 1762 C CA . ASP A 1 232 ? -3.684 2.511 3.840 1.00 98.88 232 ASP A CA 1
ATOM 1763 C C . ASP A 1 232 ? -2.198 2.888 3.855 1.00 98.88 232 ASP A C 1
ATOM 1765 O O . ASP A 1 232 ? -1.844 4.005 3.466 1.00 98.88 232 ASP A O 1
ATOM 1769 N N . TRP A 1 233 ? -1.339 1.989 4.344 1.00 98.88 233 TRP A N 1
ATOM 1770 C CA . TRP A 1 233 ? 0.088 2.253 4.550 1.00 98.88 233 TRP A CA 1
ATOM 1771 C C . TRP A 1 233 ? 0.946 1.815 3.361 1.00 98.88 233 TRP A C 1
ATOM 1773 O O . TRP A 1 233 ? 1.053 0.623 3.058 1.00 98.88 233 TRP A O 1
ATOM 1783 N N . HIS A 1 234 ? 1.639 2.789 2.773 1.00 98.75 234 HIS A N 1
ATOM 1784 C CA . HIS A 1 234 ? 2.392 2.673 1.527 1.00 98.75 234 HIS A CA 1
ATOM 1785 C C . HIS A 1 234 ? 3.799 3.277 1.615 1.00 98.75 234 HIS A C 1
ATOM 1787 O O . HIS A 1 234 ? 4.147 3.957 2.585 1.00 98.75 234 HIS A O 1
ATOM 1793 N N . THR A 1 235 ? 4.629 3.032 0.598 1.00 98.50 235 THR A N 1
ATOM 1794 C CA . THR A 1 235 ? 6.007 3.551 0.544 1.00 98.50 235 THR A CA 1
ATOM 1795 C C . THR A 1 235 ? 6.474 3.864 -0.877 1.00 98.50 235 THR A C 1
ATOM 1797 O O . THR A 1 235 ? 6.439 2.995 -1.752 1.00 98.50 235 THR A O 1
ATOM 1800 N N . GLY A 1 236 ? 7.055 5.050 -1.064 1.00 95.94 236 GLY A N 1
ATOM 1801 C CA . GLY A 1 236 ? 7.661 5.474 -2.326 1.00 95.94 236 GLY A CA 1
ATOM 1802 C C . GLY A 1 236 ? 7.532 6.973 -2.580 1.00 95.94 236 GLY A C 1
ATOM 1803 O O . GLY A 1 236 ? 8.526 7.634 -2.897 1.00 95.94 236 GLY A O 1
ATOM 1804 N N . ILE A 1 237 ? 6.322 7.515 -2.431 1.00 95.88 237 ILE A N 1
ATOM 1805 C CA . ILE A 1 237 ? 6.006 8.924 -2.706 1.00 95.88 237 ILE A CA 1
ATOM 1806 C C . ILE A 1 237 ? 6.278 9.794 -1.468 1.00 95.88 237 ILE A C 1
ATOM 1808 O O . ILE A 1 237 ? 5.941 9.432 -0.348 1.00 95.88 237 ILE A O 1
ATOM 1812 N N . GLY A 1 238 ? 6.876 10.968 -1.685 1.00 95.00 238 GLY A N 1
ATOM 1813 C CA . GLY A 1 238 ? 7.238 11.929 -0.637 1.00 95.00 238 GLY A CA 1
ATOM 1814 C C . GLY A 1 238 ? 8.744 12.173 -0.552 1.00 95.00 238 GLY A C 1
ATOM 1815 O O . GLY A 1 238 ? 9.528 11.551 -1.275 1.00 95.00 238 GLY A O 1
ATOM 1816 N N . ASP A 1 239 ? 9.138 13.082 0.339 1.00 96.44 239 ASP A N 1
ATOM 1817 C CA . ASP A 1 239 ? 10.539 13.264 0.726 1.00 96.44 239 ASP A CA 1
ATOM 1818 C C . ASP A 1 239 ? 10.996 12.117 1.639 1.00 96.44 239 ASP A C 1
ATOM 1820 O O . ASP A 1 239 ? 10.193 11.497 2.338 1.00 96.44 239 ASP A O 1
ATOM 1824 N N . PHE A 1 240 ? 12.296 11.810 1.627 1.00 97.75 240 PHE A N 1
ATOM 1825 C CA . PHE A 1 240 ? 12.839 10.639 2.317 1.00 97.75 240 PHE A CA 1
ATOM 1826 C C . PHE A 1 240 ? 12.466 10.618 3.810 1.00 97.75 240 PHE A C 1
ATOM 1828 O O . PHE A 1 240 ? 12.850 11.510 4.564 1.00 97.75 240 PHE A O 1
ATOM 1835 N N . ALA A 1 241 ? 11.777 9.550 4.221 1.00 97.62 241 ALA A N 1
ATOM 1836 C CA . ALA A 1 241 ? 11.277 9.287 5.575 1.00 97.62 241 ALA A CA 1
ATOM 1837 C C . ALA A 1 241 ? 10.108 10.164 6.081 1.00 97.62 241 ALA A C 1
ATOM 1839 O O . ALA A 1 241 ? 9.595 9.890 7.169 1.00 97.62 241 ALA A O 1
ATOM 1840 N N . GLU A 1 242 ? 9.642 11.156 5.316 1.00 98.12 242 GLU A N 1
ATOM 1841 C CA . GLU A 1 242 ? 8.448 11.946 5.656 1.00 98.12 242 GLU A CA 1
ATOM 1842 C C . GLU A 1 242 ? 7.167 11.341 5.030 1.00 98.12 242 GLU A C 1
ATOM 1844 O O . GLU A 1 242 ? 7.236 10.662 3.999 1.00 98.12 242 GLU A O 1
ATOM 1849 N N . PRO A 1 243 ? 5.984 11.560 5.642 1.00 98.12 243 PRO A N 1
ATOM 1850 C CA . PRO A 1 243 ? 4.707 11.067 5.141 1.00 98.12 243 PRO A CA 1
ATOM 1851 C C . PRO A 1 243 ? 4.086 12.014 4.101 1.00 98.12 243 PRO A C 1
ATOM 1853 O O . PRO A 1 243 ? 3.934 13.214 4.344 1.00 98.12 243 PRO A O 1
ATOM 1856 N N . PHE A 1 244 ? 3.641 11.451 2.982 1.00 98.31 244 PHE A N 1
ATOM 1857 C CA . PHE A 1 244 ? 2.889 12.113 1.921 1.00 98.31 244 PHE A CA 1
ATOM 1858 C C . PHE A 1 244 ? 1.460 11.550 1.864 1.00 98.31 244 PHE A C 1
ATOM 1860 O O . PHE A 1 244 ? 1.264 10.335 1.868 1.00 98.31 244 PHE A O 1
ATOM 1867 N N . PHE A 1 245 ? 0.446 12.420 1.814 1.00 98.25 245 PHE A N 1
ATOM 1868 C CA . PHE A 1 245 ? -0.957 12.013 1.927 1.00 98.25 245 PHE A CA 1
ATOM 1869 C C . PHE A 1 245 ? -1.666 12.117 0.576 1.00 98.25 245 PHE A C 1
ATOM 1871 O O . PHE A 1 245 ? -1.772 13.187 -0.023 1.00 98.25 245 PHE A O 1
ATOM 1878 N N . LEU A 1 246 ? -2.224 10.999 0.127 1.00 97.81 246 LEU A N 1
ATOM 1879 C CA . LEU A 1 246 ? -3.151 10.920 -0.992 1.00 97.81 246 LEU A CA 1
ATOM 1880 C C . LEU A 1 246 ? -4.568 10.756 -0.427 1.00 97.81 246 LEU A C 1
ATOM 1882 O O . LEU A 1 246 ? -5.093 9.650 -0.283 1.00 97.81 246 LEU A O 1
ATOM 1886 N N . CYS A 1 247 ? -5.175 11.884 -0.054 1.00 97.62 247 CYS A N 1
ATOM 1887 C CA . CYS A 1 247 ? -6.594 11.936 0.281 1.00 97.62 247 CYS A CA 1
ATOM 1888 C C . CYS A 1 247 ? -7.418 11.893 -1.016 1.00 97.62 247 CYS A C 1
ATOM 1890 O O . CYS A 1 247 ? -7.224 12.719 -1.910 1.00 97.62 247 CYS A O 1
ATOM 1892 N N . PHE A 1 248 ? -8.323 10.917 -1.109 1.00 97.19 248 PHE A N 1
ATOM 1893 C CA . PHE A 1 248 ? -9.227 10.716 -2.248 1.00 97.19 248 PHE A CA 1
ATOM 1894 C C . PHE A 1 248 ? -10.695 11.028 -1.891 1.00 97.19 248 PHE A C 1
ATOM 1896 O O . PHE A 1 248 ? -11.614 10.662 -2.621 1.00 97.19 248 PHE A O 1
ATOM 1903 N N . ASN A 1 249 ? -10.926 11.721 -0.769 1.00 97.56 249 ASN A N 1
ATOM 1904 C CA . ASN A 1 249 ? -12.185 12.425 -0.536 1.00 97.56 249 ASN A CA 1
ATOM 1905 C C . ASN A 1 249 ? -12.286 13.647 -1.473 1.00 97.56 249 ASN A C 1
ATOM 1907 O O . ASN A 1 249 ? -11.268 14.212 -1.869 1.00 97.56 249 ASN A O 1
ATOM 1911 N N . GLU A 1 250 ? -13.511 14.057 -1.811 1.00 96.06 250 GLU A N 1
ATOM 1912 C CA . GLU A 1 250 ? -13.788 15.208 -2.683 1.00 96.06 250 GLU A CA 1
ATOM 1913 C C . GLU A 1 250 ? -13.163 16.503 -2.134 1.00 96.06 250 GLU A C 1
ATOM 1915 O O . GLU A 1 250 ? -13.425 16.884 -0.991 1.00 96.06 250 GLU A O 1
ATOM 1920 N N . GLU A 1 251 ? -12.327 17.177 -2.932 1.00 93.81 251 GLU A N 1
ATOM 1921 C CA . GLU A 1 251 ? -11.554 18.334 -2.464 1.00 93.81 251 GLU A CA 1
ATOM 1922 C C . GLU A 1 251 ? -12.467 19.512 -2.088 1.00 93.81 251 GLU A C 1
ATOM 1924 O O . GLU A 1 251 ? -13.291 19.964 -2.880 1.00 93.81 251 GLU A O 1
ATOM 1929 N N . GLY A 1 252 ? -12.318 20.012 -0.858 1.00 93.50 252 GLY A N 1
ATOM 1930 C CA . GLY A 1 252 ? -13.196 21.029 -0.265 1.00 93.50 252 GLY A CA 1
ATOM 1931 C C . GLY A 1 252 ? -14.510 20.493 0.327 1.00 93.50 252 GLY A C 1
ATOM 1932 O O . GLY A 1 252 ? -15.237 21.255 0.965 1.00 93.50 252 GLY A O 1
ATOM 1933 N N . GLY A 1 253 ? -14.815 19.200 0.173 1.00 97.38 253 GLY A N 1
ATOM 1934 C CA . GLY A 1 253 ? -15.952 18.544 0.824 1.00 97.38 253 GLY A CA 1
ATOM 1935 C C . GLY A 1 253 ? -15.714 18.260 2.315 1.00 97.38 253 GLY A C 1
ATOM 1936 O O . GLY A 1 253 ? -14.575 18.187 2.779 1.00 97.38 253 GLY A O 1
ATOM 1937 N N . GLU A 1 254 ? -16.791 18.029 3.081 1.00 97.56 254 GLU A N 1
ATOM 1938 C CA . GLU A 1 254 ? -16.740 17.822 4.546 1.00 97.56 254 GLU A CA 1
ATOM 1939 C C . GLU A 1 254 ? -15.721 16.746 4.967 1.00 97.56 254 GLU A C 1
ATOM 1941 O O . GLU A 1 254 ? -14.996 16.905 5.949 1.00 97.56 254 GLU A O 1
ATOM 1946 N N . LEU A 1 255 ? -15.646 15.645 4.212 1.00 97.50 255 LEU A N 1
ATOM 1947 C CA . LEU A 1 255 ? -14.764 14.520 4.527 1.00 97.50 255 LEU A CA 1
ATOM 1948 C C . LEU A 1 255 ? -13.283 14.851 4.283 1.00 97.50 255 LEU A C 1
ATOM 1950 O O . LEU A 1 255 ? -12.434 14.369 5.028 1.00 97.50 255 LEU A O 1
ATOM 1954 N N . PHE A 1 256 ? -12.982 15.695 3.294 1.00 98.06 256 PHE A N 1
ATOM 1955 C CA . PHE A 1 256 ? -11.631 16.159 2.968 1.00 98.06 256 PHE A CA 1
ATOM 1956 C C . PHE A 1 256 ? -11.151 17.229 3.957 1.00 98.06 256 PHE A C 1
ATOM 1958 O O . PHE A 1 256 ? -10.045 17.138 4.487 1.00 98.06 256 PHE A O 1
ATOM 1965 N N . GLU A 1 257 ? -12.016 18.185 4.302 1.00 97.69 257 GLU A N 1
ATOM 1966 C CA . GLU A 1 257 ? -11.745 19.164 5.361 1.00 97.69 257 GLU A CA 1
ATOM 1967 C C . GLU A 1 257 ? -11.570 18.483 6.732 1.00 97.69 257 GLU A C 1
ATOM 1969 O O . GLU A 1 257 ? -10.709 18.876 7.522 1.00 97.69 257 GLU A O 1
ATOM 1974 N N . ARG A 1 258 ? -12.293 17.384 6.997 1.00 96.88 258 ARG A N 1
ATOM 1975 C CA . ARG A 1 258 ? -12.047 16.531 8.170 1.00 96.88 258 ARG A CA 1
ATOM 1976 C C . ARG A 1 258 ? -10.662 15.878 8.135 1.00 96.88 258 ARG A C 1
ATOM 1978 O O . ARG A 1 258 ? -9.973 15.948 9.149 1.00 96.88 258 ARG A O 1
ATOM 1985 N N . ALA A 1 259 ? -10.220 15.310 7.009 1.00 97.50 259 ALA A N 1
ATOM 1986 C CA . ALA A 1 259 ? -8.858 14.773 6.881 1.00 97.50 259 ALA A CA 1
ATOM 1987 C C . ALA A 1 259 ? -7.786 15.858 7.119 1.00 97.50 259 ALA A C 1
ATOM 1989 O O . ALA A 1 259 ? -6.820 15.626 7.849 1.00 97.50 259 ALA A O 1
ATOM 1990 N N . ALA A 1 260 ? -7.986 17.067 6.582 1.00 97.38 260 ALA A N 1
ATOM 1991 C CA . ALA A 1 260 ? -7.114 18.212 6.844 1.00 97.38 260 ALA A CA 1
ATOM 1992 C C . ALA A 1 260 ? -7.091 18.593 8.338 1.00 97.38 260 ALA A C 1
ATOM 1994 O O . ALA A 1 260 ? -6.017 18.814 8.894 1.00 97.38 260 ALA A O 1
ATOM 1995 N N . SER A 1 261 ? -8.236 18.559 9.032 1.00 96.75 261 SER A N 1
ATOM 1996 C CA . SER A 1 261 ? -8.301 18.789 10.487 1.00 96.75 261 SER A CA 1
ATOM 1997 C C . SER A 1 261 ? -7.568 17.735 11.332 1.00 96.75 261 SER A C 1
ATOM 1999 O O . SER A 1 261 ? -7.164 18.032 12.457 1.00 96.75 261 SER A O 1
ATOM 2001 N N . TRP A 1 262 ? -7.386 16.515 10.811 1.00 96.19 262 TRP A N 1
ATOM 2002 C CA . TRP A 1 262 ? -6.661 15.439 11.493 1.00 96.19 262 TRP A CA 1
ATOM 2003 C C . TRP A 1 262 ? -5.152 15.608 11.336 1.00 96.19 262 TRP A C 1
ATOM 2005 O O . TRP A 1 262 ? -4.414 15.580 12.322 1.00 96.19 262 TRP A O 1
ATOM 2015 N N . TRP A 1 263 ? -4.691 15.789 10.095 1.00 96.94 263 TRP A N 1
ATOM 2016 C CA . TRP A 1 263 ? -3.275 15.653 9.732 1.00 96.94 263 TRP A CA 1
ATOM 2017 C C . TRP A 1 263 ? -2.574 16.968 9.347 1.00 96.94 263 TRP A C 1
ATOM 2019 O O . TRP A 1 263 ? -1.341 17.003 9.301 1.00 96.94 263 TRP A O 1
ATOM 2029 N N . GLY A 1 264 ? -3.340 18.047 9.164 1.00 96.81 264 GLY A N 1
ATOM 2030 C CA . GLY A 1 264 ? -2.902 19.405 8.836 1.00 96.81 264 GLY A CA 1
ATOM 2031 C C . GLY A 1 264 ? -3.157 19.787 7.373 1.00 96.81 264 GLY A C 1
ATOM 2032 O O . GLY A 1 264 ? -2.854 19.015 6.464 1.00 96.81 264 GLY A O 1
ATOM 2033 N N . ASP A 1 265 ? -3.658 21.005 7.140 1.00 96.38 265 ASP A N 1
ATOM 2034 C CA . ASP A 1 265 ? -3.921 21.569 5.806 1.00 96.38 265 ASP A CA 1
ATOM 2035 C C . ASP A 1 265 ? -2.735 21.405 4.843 1.00 96.38 265 ASP A C 1
ATOM 2037 O O . ASP A 1 265 ? -2.908 20.833 3.769 1.00 96.38 265 ASP A O 1
ATOM 2041 N N . ASP A 1 266 ? -1.526 21.802 5.258 1.00 95.38 266 ASP A N 1
ATOM 2042 C CA . ASP A 1 266 ? -0.289 21.725 4.456 1.00 95.38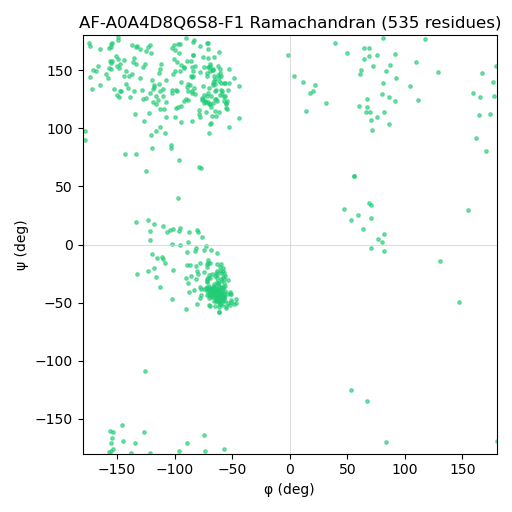 266 ASP A CA 1
ATOM 2043 C C . ASP A 1 266 ? 0.087 20.293 4.015 1.00 95.38 266 ASP A C 1
ATOM 2045 O O . ASP A 1 266 ? 0.908 20.112 3.114 1.00 95.38 266 ASP A O 1
ATOM 2049 N N . ARG A 1 267 ? -0.494 19.269 4.656 1.00 95.81 267 ARG A N 1
ATOM 2050 C CA . ARG A 1 267 ? -0.267 17.844 4.372 1.00 95.81 267 ARG A CA 1
ATOM 2051 C C . ARG A 1 267 ? -1.367 17.191 3.546 1.00 95.81 267 ARG A C 1
ATOM 2053 O O . ARG A 1 267 ? -1.099 16.163 2.942 1.00 95.81 267 ARG A O 1
ATOM 2060 N N . VAL A 1 268 ? -2.578 17.750 3.518 1.00 96.81 268 VAL A N 1
ATOM 2061 C CA . VAL A 1 268 ? -3.753 17.146 2.853 1.00 96.81 268 VAL A CA 1
ATOM 2062 C C . VAL A 1 268 ? -4.211 17.960 1.644 1.00 96.81 268 VAL A C 1
ATOM 2064 O O . VAL A 1 268 ? -4.598 17.395 0.621 1.00 96.81 268 VAL A O 1
ATOM 2067 N N . LYS A 1 269 ? -4.131 19.290 1.718 1.00 96.38 269 LYS A N 1
ATOM 2068 C CA . LYS A 1 269 ? -4.596 20.197 0.665 1.00 96.38 269 LYS A CA 1
ATOM 2069 C C . LYS A 1 269 ? -3.519 20.387 -0.399 1.00 96.38 269 LYS A C 1
ATOM 2071 O O . LYS A 1 269 ? -2.329 20.398 -0.094 1.00 96.38 269 LYS A O 1
ATOM 2076 N N . GLY A 1 270 ? -3.931 20.506 -1.662 1.00 93.50 270 GLY A N 1
ATOM 2077 C CA . GLY A 1 270 ? -3.037 20.806 -2.789 1.00 93.50 270 GLY A CA 1
ATOM 2078 C C . GLY A 1 270 ? -1.956 19.756 -3.095 1.00 93.50 270 GLY A C 1
ATOM 2079 O O . GLY A 1 270 ? -1.029 20.056 -3.845 1.00 93.50 270 GLY A O 1
ATOM 2080 N N . GLN A 1 271 ? -2.039 18.542 -2.537 1.00 94.31 271 GLN A N 1
ATOM 2081 C CA . GLN A 1 271 ? -0.962 17.551 -2.637 1.00 94.31 271 GLN A CA 1
ATOM 2082 C C . GLN A 1 271 ? -0.757 17.062 -4.077 1.00 94.31 271 GLN A C 1
ATOM 2084 O O . GLN A 1 271 ? -1.670 16.505 -4.701 1.00 94.31 271 GLN A O 1
ATOM 2089 N N . ARG A 1 272 ? 0.468 17.259 -4.583 1.00 93.88 272 ARG A N 1
ATOM 2090 C CA . ARG A 1 272 ? 0.922 16.914 -5.938 1.00 93.88 272 ARG A CA 1
ATOM 2091 C C . ARG A 1 272 ? 2.021 15.841 -5.885 1.00 93.88 272 ARG A C 1
ATOM 2093 O O . ARG A 1 272 ? 3.178 16.195 -5.643 1.00 93.88 272 ARG A O 1
ATOM 2100 N N . PRO A 1 273 ? 1.709 14.544 -6.077 1.00 91.88 273 PRO A N 1
ATOM 2101 C CA . PRO A 1 273 ? 2.718 13.482 -6.062 1.00 91.88 273 PRO A CA 1
ATOM 2102 C C . PRO A 1 273 ? 3.826 13.758 -7.089 1.00 91.88 273 PRO A C 1
ATOM 2104 O O . PRO A 1 273 ? 3.556 14.056 -8.250 1.00 91.88 273 PRO A O 1
ATOM 2107 N N . HIS A 1 274 ? 5.084 13.724 -6.637 1.00 90.00 274 HIS A N 1
ATOM 2108 C CA . HIS A 1 274 ? 6.275 14.128 -7.407 1.00 90.00 274 HIS A CA 1
ATOM 2109 C C . HIS A 1 274 ? 6.221 15.550 -8.023 1.00 90.00 274 HIS A C 1
ATOM 2111 O O . HIS A 1 274 ? 6.944 15.833 -8.977 1.00 90.00 274 HIS A O 1
ATOM 2117 N N . GLY A 1 275 ? 5.369 16.445 -7.507 1.00 92.38 275 GLY A N 1
ATOM 2118 C CA . GLY A 1 275 ? 5.122 17.777 -8.076 1.00 92.38 275 GLY A CA 1
ATOM 2119 C C . GLY A 1 275 ? 4.225 17.787 -9.324 1.00 92.38 275 GLY A C 1
ATOM 2120 O O . GLY A 1 275 ? 4.022 18.849 -9.913 1.00 92.38 275 GLY A O 1
ATOM 2121 N N . LEU A 1 276 ? 3.678 16.633 -9.718 1.00 93.81 276 LEU A N 1
ATOM 2122 C CA . LEU A 1 276 ? 2.850 16.434 -10.910 1.00 93.81 276 LEU A CA 1
ATOM 2123 C C . LEU A 1 276 ? 1.348 16.468 -10.580 1.00 93.81 276 LEU A C 1
ATOM 2125 O O . LEU A 1 276 ? 0.933 16.602 -9.426 1.00 93.81 276 LEU A O 1
ATOM 2129 N N . ALA A 1 277 ? 0.496 16.449 -11.602 1.00 95.12 277 ALA A N 1
ATOM 2130 C CA . ALA A 1 277 ? -0.933 16.202 -11.431 1.00 95.12 277 ALA A CA 1
ATOM 2131 C C . ALA A 1 277 ? -1.156 14.797 -10.840 1.00 95.12 277 ALA A C 1
ATOM 2133 O O . ALA A 1 277 ? -0.330 13.900 -11.023 1.00 95.12 277 ALA A O 1
ATOM 2134 N N . ARG A 1 278 ? -2.270 14.586 -10.125 1.00 93.75 278 ARG A N 1
ATOM 2135 C CA . ARG A 1 278 ? -2.650 13.227 -9.711 1.00 93.75 278 ARG A CA 1
ATOM 2136 C C . ARG A 1 278 ? -3.107 12.446 -10.956 1.00 93.75 278 ARG A C 1
ATOM 2138 O O . ARG A 1 278 ? -3.942 12.971 -11.692 1.00 93.75 278 ARG A O 1
ATOM 2145 N N . PRO A 1 279 ? -2.597 11.223 -11.187 1.00 96.12 279 PRO A N 1
ATOM 2146 C CA . PRO A 1 279 ? -3.135 10.306 -12.186 1.00 96.12 279 PRO A CA 1
ATOM 2147 C C . PRO A 1 279 ? -4.640 10.085 -12.016 1.00 96.12 279 PRO A C 1
ATOM 2149 O O . PRO A 1 279 ? -5.158 10.094 -10.896 1.00 96.12 279 PRO A O 1
ATOM 2152 N N . ASN A 1 280 ? -5.325 9.798 -13.118 1.00 96.12 280 ASN A N 1
ATOM 2153 C CA . ASN A 1 280 ? -6.713 9.349 -13.130 1.00 96.12 280 ASN A CA 1
ATOM 2154 C C . ASN A 1 280 ? -6.775 7.863 -12.728 1.00 96.12 280 ASN A C 1
ATOM 2156 O O . ASN A 1 280 ? -7.056 6.989 -13.551 1.00 96.12 280 ASN A O 1
ATOM 2160 N N . TYR A 1 281 ? -6.415 7.569 -11.476 1.00 97.62 281 TYR A N 1
ATOM 2161 C CA . TYR A 1 281 ? -6.295 6.211 -10.951 1.00 97.62 281 TYR A CA 1
ATOM 2162 C C . TYR A 1 281 ? -7.597 5.416 -11.088 1.00 97.62 281 TYR A C 1
ATOM 2164 O O . TYR A 1 281 ? -8.653 5.824 -10.612 1.00 97.62 281 TYR A O 1
ATOM 2172 N N . GLN A 1 282 ? -7.496 4.238 -11.694 1.00 97.94 282 GLN A N 1
ATOM 2173 C CA . GLN A 1 282 ? -8.589 3.289 -11.853 1.00 97.94 282 GLN A CA 1
ATOM 2174 C C . GLN A 1 282 ? -8.484 2.211 -10.772 1.00 97.94 282 GLN A C 1
ATOM 2176 O O . GLN A 1 282 ? -7.406 1.668 -10.548 1.00 97.94 282 GLN A O 1
ATOM 2181 N N . GLY A 1 283 ? -9.594 1.892 -10.105 1.00 98.19 283 GLY A N 1
ATOM 2182 C CA . GLY A 1 283 ? -9.691 0.743 -9.198 1.00 98.19 283 GLY A CA 1
ATOM 2183 C C . GLY A 1 283 ? -8.893 0.819 -7.891 1.00 98.19 283 GLY A C 1
ATOM 2184 O O . GLY A 1 283 ? -8.402 -0.216 -7.437 1.00 98.19 283 GLY A O 1
ATOM 2185 N N . LEU A 1 284 ? -8.772 2.007 -7.288 1.00 98.62 284 LEU A N 1
ATOM 2186 C CA . LEU A 1 284 ? -8.137 2.200 -5.976 1.00 98.62 284 LEU A CA 1
ATOM 2187 C C . LEU A 1 284 ? -8.862 1.450 -4.847 1.00 98.62 284 LEU A C 1
ATOM 2189 O O . LEU A 1 284 ? -10.089 1.519 -4.748 1.00 98.62 284 LEU A O 1
ATOM 2193 N N . VAL A 1 285 ? -8.095 0.874 -3.910 1.00 98.81 285 VAL A N 1
ATOM 2194 C CA . VAL A 1 285 ? -8.612 0.290 -2.652 1.00 98.81 285 VAL A CA 1
ATOM 2195 C C . VAL A 1 285 ? -9.516 1.278 -1.914 1.00 98.81 285 VAL A C 1
ATOM 2197 O O . VAL A 1 285 ? -10.584 0.895 -1.448 1.00 98.81 285 VAL A O 1
ATOM 2200 N N . PHE A 1 286 ? -9.125 2.556 -1.858 1.00 98.69 286 PHE A N 1
ATOM 2201 C CA . PHE A 1 286 ? -9.888 3.619 -1.198 1.00 98.69 286 PHE A CA 1
ATOM 2202 C C . PHE A 1 286 ? -11.340 3.691 -1.702 1.00 98.69 286 PHE A C 1
ATOM 2204 O O . PHE A 1 286 ? -12.277 3.650 -0.907 1.00 98.69 286 PHE A O 1
ATOM 2211 N N . HIS A 1 287 ? -11.536 3.734 -3.024 1.00 98.31 287 HIS A N 1
ATOM 2212 C CA . HIS A 1 287 ? -12.870 3.780 -3.630 1.00 98.31 287 HIS A CA 1
ATOM 2213 C C . HIS A 1 287 ? -13.605 2.436 -3.513 1.00 98.31 287 HIS A C 1
ATOM 2215 O O . HIS A 1 287 ? -14.821 2.424 -3.336 1.00 98.31 287 HIS A O 1
ATOM 2221 N N . GLY A 1 288 ? -12.878 1.313 -3.519 1.00 98.50 288 GLY A N 1
ATOM 2222 C CA . GLY A 1 288 ? -13.432 -0.004 -3.196 1.00 98.50 288 GLY A CA 1
ATOM 2223 C C . GLY A 1 288 ? -14.040 -0.065 -1.792 1.00 98.50 288 GLY A C 1
ATOM 2224 O O . GLY A 1 288 ? -15.184 -0.481 -1.632 1.00 98.50 288 GLY A O 1
ATOM 2225 N N . VAL A 1 289 ? -13.323 0.426 -0.775 1.00 98.75 289 VAL A N 1
ATOM 2226 C CA . VAL A 1 289 ? -13.832 0.494 0.605 1.00 98.75 289 VAL A CA 1
ATOM 2227 C C . VAL A 1 289 ? -15.009 1.463 0.717 1.00 98.75 289 VAL A C 1
ATOM 2229 O O . VAL A 1 289 ? -15.987 1.120 1.376 1.00 98.75 289 VAL A O 1
ATOM 2232 N N . GLN A 1 290 ? -14.989 2.615 0.034 1.00 98.12 290 GLN A N 1
ATOM 2233 C CA . GLN A 1 290 ? -16.172 3.488 -0.039 1.00 98.12 290 GLN A CA 1
ATOM 2234 C C . GLN A 1 290 ? -17.389 2.752 -0.623 1.00 98.12 290 GLN A C 1
ATOM 2236 O O . GLN A 1 290 ? -18.471 2.824 -0.047 1.00 98.12 290 GLN A O 1
ATOM 2241 N N . ALA A 1 291 ? -17.222 1.990 -1.708 1.00 98.06 291 ALA A N 1
ATOM 2242 C CA . ALA A 1 291 ? -18.305 1.205 -2.302 1.00 98.06 291 ALA A CA 1
ATOM 2243 C C . ALA A 1 291 ? -18.830 0.100 -1.361 1.00 98.06 291 ALA A C 1
ATOM 2245 O O . ALA A 1 291 ? -20.039 -0.104 -1.281 1.00 98.06 291 ALA A O 1
ATOM 2246 N N . PHE A 1 292 ? -17.956 -0.571 -0.599 1.00 98.50 292 PHE A N 1
ATOM 2247 C CA . PHE A 1 292 ? -18.363 -1.549 0.423 1.00 98.50 292 PHE A CA 1
ATOM 2248 C C . PHE A 1 292 ? -19.045 -0.897 1.644 1.00 98.50 292 PHE A C 1
ATOM 2250 O O . PHE A 1 292 ? -19.842 -1.535 2.338 1.00 98.50 292 PHE A O 1
ATOM 2257 N N . LEU A 1 293 ? -18.741 0.373 1.926 1.00 98.31 293 LEU A N 1
ATOM 2258 C CA . LEU A 1 293 ? -19.378 1.150 2.987 1.00 98.31 293 LEU A CA 1
ATOM 2259 C C . LEU A 1 293 ? -20.736 1.734 2.564 1.00 98.31 293 LEU A C 1
ATOM 2261 O O . LEU A 1 293 ? -21.623 1.845 3.415 1.00 98.31 293 LEU A O 1
ATOM 2265 N N . GLY A 1 294 ? -20.932 2.035 1.279 1.00 96.62 294 GLY A N 1
ATOM 2266 C CA . GLY A 1 294 ? -22.142 2.682 0.770 1.00 96.62 294 GLY A CA 1
ATOM 2267 C C . GLY A 1 294 ? -22.254 4.120 1.282 1.00 96.62 294 GLY A C 1
ATOM 2268 O O . GLY A 1 294 ? -21.265 4.846 1.322 1.00 96.62 294 GLY A O 1
ATOM 2269 N N . ASP A 1 295 ? -23.441 4.519 1.741 1.00 95.88 295 ASP A N 1
ATOM 2270 C CA . ASP A 1 295 ? -23.704 5.882 2.239 1.00 95.88 295 ASP A CA 1
ATOM 2271 C C . ASP A 1 295 ? -22.988 6.223 3.568 1.00 95.88 295 ASP A C 1
ATOM 2273 O O . ASP A 1 295 ? -23.067 7.355 4.050 1.00 95.88 295 ASP A O 1
ATOM 2277 N N . ARG A 1 296 ? -22.288 5.262 4.193 1.00 97.38 296 ARG A N 1
ATOM 2278 C CA . ARG A 1 296 ? -21.547 5.467 5.449 1.00 97.38 296 ARG A CA 1
ATOM 2279 C C . ARG A 1 296 ? -20.280 6.302 5.190 1.00 97.38 296 ARG A C 1
ATOM 2281 O O . ARG A 1 296 ? -19.360 5.811 4.532 1.00 97.38 296 ARG A O 1
ATOM 2288 N N . PRO A 1 297 ? -20.168 7.539 5.714 1.00 97.69 297 PRO A N 1
ATOM 2289 C CA . PRO A 1 297 ? -19.061 8.433 5.388 1.00 97.69 297 PRO A CA 1
ATOM 2290 C C . PRO A 1 297 ? -17.703 7.896 5.856 1.00 97.69 297 PRO A C 1
ATOM 2292 O O . PRO A 1 297 ? -17.482 7.652 7.047 1.00 97.69 297 PRO A O 1
ATOM 2295 N N . MET A 1 298 ? -16.772 7.804 4.904 1.00 98.44 298 MET A N 1
ATOM 2296 C CA . MET A 1 298 ? -15.374 7.443 5.127 1.00 98.44 298 MET A CA 1
ATOM 2297 C C . MET A 1 298 ? -14.465 8.662 4.930 1.00 98.44 298 MET A C 1
ATOM 2299 O O . MET A 1 298 ? -14.368 9.180 3.818 1.00 98.44 298 MET A O 1
ATOM 2303 N N . THR A 1 299 ? -13.767 9.100 5.978 1.00 98.56 299 THR A N 1
ATOM 2304 C CA . THR A 1 299 ? -12.687 10.098 5.877 1.00 98.56 299 THR A CA 1
ATOM 2305 C C . THR A 1 299 ? -11.343 9.387 5.946 1.00 98.56 299 THR A C 1
ATOM 2307 O O . THR A 1 299 ? -11.115 8.610 6.872 1.00 98.56 299 THR A O 1
ATOM 2310 N N . GLY A 1 300 ? -10.419 9.669 5.027 1.00 97.38 300 GLY A N 1
ATOM 2311 C CA . GLY A 1 300 ? -9.093 9.067 5.123 1.00 97.38 300 GLY A CA 1
ATOM 2312 C C . GLY A 1 300 ? -8.099 9.439 4.034 1.00 97.38 300 GLY A C 1
ATOM 2313 O O . GLY A 1 300 ? -8.339 10.327 3.217 1.00 97.38 300 GLY A O 1
ATOM 2314 N N . ALA A 1 301 ? -6.983 8.713 4.005 1.00 98.12 301 ALA A N 1
ATOM 2315 C CA . ALA A 1 301 ? -5.968 8.829 2.965 1.00 98.12 301 ALA A CA 1
ATOM 2316 C C . ALA A 1 301 ? -5.234 7.502 2.726 1.00 98.12 301 ALA A C 1
ATOM 2318 O O . ALA A 1 301 ? -5.087 6.673 3.623 1.00 98.12 301 ALA A O 1
ATOM 2319 N N . VAL A 1 302 ? -4.720 7.346 1.510 1.00 98.44 302 VAL A N 1
ATOM 2320 C CA . VAL A 1 302 ? -3.556 6.499 1.226 1.00 98.44 302 VAL A CA 1
ATOM 2321 C C . VAL A 1 302 ? -2.329 7.284 1.702 1.00 98.44 302 VAL A C 1
ATOM 2323 O O . VAL A 1 302 ? -2.185 8.454 1.341 1.00 98.44 302 VAL A O 1
ATOM 2326 N N . ILE A 1 303 ? -1.483 6.699 2.553 1.00 98.62 303 ILE A N 1
ATOM 2327 C CA . ILE A 1 303 ? -0.376 7.413 3.207 1.00 98.62 303 ILE A CA 1
ATOM 2328 C C . ILE A 1 303 ? 0.947 6.737 2.864 1.00 98.62 303 ILE A C 1
ATOM 2330 O O . ILE A 1 303 ? 1.222 5.606 3.262 1.00 98.62 303 ILE A O 1
ATOM 2334 N N . GLU A 1 304 ? 1.760 7.467 2.112 1.00 98.38 304 GLU A N 1
ATOM 2335 C CA . GLU A 1 304 ? 3.044 7.040 1.571 1.00 98.38 304 GLU A CA 1
ATOM 2336 C C . GLU A 1 304 ? 4.184 7.550 2.459 1.00 98.38 304 GLU A C 1
ATOM 2338 O O . GLU A 1 304 ? 4.224 8.733 2.789 1.00 98.38 304 GLU A O 1
ATOM 2343 N N . PHE A 1 305 ? 5.141 6.698 2.826 1.00 98.62 305 PHE A N 1
ATOM 2344 C CA . PHE A 1 305 ? 6.430 7.158 3.355 1.00 98.62 305 PHE A CA 1
ATOM 2345 C C . PHE A 1 305 ? 7.437 7.299 2.209 1.00 98.62 305 PHE A C 1
ATOM 2347 O O . PHE A 1 305 ? 7.705 6.328 1.495 1.00 98.62 305 PHE A O 1
ATOM 2354 N N . GLY A 1 306 ? 8.018 8.487 2.034 1.00 98.06 306 GLY A N 1
ATOM 2355 C CA . GLY A 1 306 ? 8.927 8.755 0.919 1.00 98.06 306 GLY A CA 1
ATOM 2356 C C . GLY A 1 306 ? 10.230 7.955 0.999 1.00 98.06 306 GLY A C 1
ATOM 2357 O O . GLY A 1 306 ? 10.822 7.803 2.073 1.00 98.06 306 GLY A O 1
ATOM 2358 N N . THR A 1 307 ? 10.694 7.439 -0.145 1.00 97.38 307 THR A N 1
ATOM 2359 C CA . THR A 1 307 ? 11.939 6.651 -0.247 1.00 97.38 307 THR A CA 1
ATOM 2360 C C . THR A 1 307 ? 12.898 7.235 -1.294 1.00 97.38 307 THR A C 1
ATOM 2362 O O . THR A 1 307 ? 13.475 8.296 -1.069 1.00 97.38 307 THR A O 1
ATOM 2365 N N . ARG A 1 308 ? 13.099 6.584 -2.448 1.00 93.75 308 ARG A N 1
ATOM 2366 C CA . ARG A 1 308 ? 14.069 6.986 -3.487 1.00 93.75 308 ARG A CA 1
ATOM 2367 C C . ARG A 1 308 ? 13.504 7.995 -4.506 1.00 93.75 308 ARG A C 1
ATOM 2369 O O . ARG A 1 308 ? 14.119 8.240 -5.547 1.00 93.75 308 ARG A O 1
ATOM 2376 N N . GLY A 1 309 ? 12.323 8.563 -4.244 1.00 89.62 309 GLY A N 1
ATOM 2377 C CA . GLY A 1 309 ? 11.674 9.566 -5.092 1.00 89.62 309 GLY A CA 1
ATOM 2378 C C . GLY A 1 309 ? 11.541 9.117 -6.552 1.00 89.62 309 GLY A C 1
ATOM 2379 O O . GLY A 1 309 ? 11.020 8.045 -6.847 1.00 89.62 309 GLY A O 1
ATOM 2380 N N . ALA A 1 310 ? 12.048 9.918 -7.495 1.00 84.31 310 ALA A N 1
ATOM 2381 C CA . ALA A 1 310 ? 11.949 9.625 -8.929 1.00 84.31 310 ALA A CA 1
ATOM 2382 C C . ALA A 1 310 ? 12.600 8.290 -9.360 1.00 84.31 310 ALA A C 1
ATOM 2384 O O . ALA A 1 310 ? 12.186 7.724 -10.375 1.00 84.31 310 ALA A O 1
ATOM 2385 N N . ALA A 1 311 ? 13.574 7.765 -8.604 1.00 87.31 311 ALA A N 1
ATOM 2386 C CA . ALA A 1 311 ? 14.219 6.486 -8.909 1.00 87.31 311 ALA A CA 1
ATOM 2387 C C . ALA A 1 311 ? 13.301 5.270 -8.665 1.00 87.31 311 ALA A C 1
ATOM 2389 O O . ALA A 1 311 ? 13.549 4.201 -9.226 1.00 87.31 311 ALA A O 1
ATOM 2390 N N . MET A 1 312 ? 12.195 5.431 -7.922 1.00 91.25 312 MET A N 1
ATOM 2391 C CA . MET A 1 312 ? 11.207 4.365 -7.690 1.00 91.25 312 MET A CA 1
ATOM 2392 C C . MET A 1 312 ? 10.606 3.801 -8.980 1.00 91.25 312 MET A C 1
ATOM 2394 O O . MET A 1 312 ? 10.296 2.613 -9.041 1.00 91.25 312 MET A O 1
ATOM 2398 N N . ARG A 1 313 ? 10.533 4.597 -10.059 1.00 89.69 313 ARG A N 1
ATOM 2399 C CA . ARG A 1 313 ? 10.095 4.109 -11.379 1.00 89.69 313 ARG A CA 1
ATOM 2400 C C . ARG A 1 313 ? 10.981 2.984 -11.924 1.00 89.69 313 ARG A C 1
ATOM 2402 O O . ARG A 1 313 ? 10.475 2.102 -12.611 1.00 89.69 313 ARG A O 1
ATOM 2409 N N . ARG A 1 314 ? 12.281 2.974 -11.602 1.00 93.56 314 ARG A N 1
ATOM 2410 C CA . ARG A 1 314 ? 13.196 1.891 -11.994 1.00 93.56 314 ARG A CA 1
ATOM 2411 C C . ARG A 1 314 ? 13.026 0.655 -11.104 1.00 93.56 314 ARG A C 1
ATOM 2413 O O . ARG A 1 314 ? 13.064 -0.450 -11.630 1.00 93.56 314 ARG A O 1
ATOM 2420 N N . ALA A 1 315 ? 12.759 0.829 -9.807 1.00 95.62 315 ALA A N 1
ATOM 2421 C CA . ALA A 1 315 ? 12.477 -0.281 -8.889 1.00 95.62 315 ALA A CA 1
ATOM 2422 C C . ALA A 1 315 ? 11.157 -1.005 -9.223 1.00 95.62 315 ALA A C 1
ATOM 2424 O O . ALA A 1 315 ? 11.126 -2.230 -9.244 1.00 95.62 315 ALA A O 1
ATOM 2425 N N . LEU A 1 316 ? 10.102 -0.262 -9.585 1.00 94.94 316 LEU A N 1
ATOM 2426 C CA . LEU A 1 316 ? 8.842 -0.825 -10.094 1.00 94.94 316 LEU A CA 1
ATOM 2427 C C . LEU A 1 316 ? 9.066 -1.698 -11.341 1.00 94.94 316 LEU A C 1
ATOM 2429 O O . LEU A 1 316 ? 8.554 -2.808 -11.429 1.00 94.94 316 LEU A O 1
ATOM 2433 N N . ARG A 1 317 ? 9.863 -1.215 -12.302 1.00 96.88 317 ARG A N 1
ATOM 2434 C CA . ARG A 1 317 ? 10.235 -1.973 -13.511 1.00 96.88 317 ARG A CA 1
ATOM 2435 C C . ARG A 1 317 ? 11.091 -3.209 -13.190 1.00 96.88 317 ARG A C 1
ATOM 2437 O O . ARG A 1 317 ? 10.968 -4.221 -13.876 1.00 96.88 317 ARG A O 1
ATOM 2444 N N . LEU A 1 318 ? 11.938 -3.125 -12.161 1.00 97.44 318 LEU A N 1
ATOM 2445 C CA . LEU A 1 318 ? 12.821 -4.210 -11.731 1.00 97.44 318 LEU A CA 1
ATOM 2446 C C . LEU A 1 318 ? 12.048 -5.362 -11.078 1.00 97.44 318 LEU A C 1
ATOM 2448 O O . LEU A 1 318 ? 12.361 -6.511 -11.361 1.00 97.44 318 LEU A O 1
ATOM 2452 N N . ASP A 1 319 ? 11.016 -5.070 -10.286 1.00 97.19 319 ASP A N 1
ATOM 2453 C CA . ASP A 1 319 ? 10.090 -6.064 -9.719 1.00 97.19 319 ASP A CA 1
ATOM 2454 C C . ASP A 1 319 ? 9.512 -6.981 -10.816 1.00 97.19 319 ASP A C 1
ATOM 2456 O O . ASP A 1 319 ? 9.693 -8.200 -10.790 1.00 97.19 319 ASP A O 1
ATOM 2460 N N . GLN A 1 320 ? 8.955 -6.391 -11.882 1.00 97.00 320 GLN A N 1
ATOM 2461 C CA . GLN A 1 320 ? 8.436 -7.153 -13.026 1.00 97.00 320 GLN A CA 1
ATOM 2462 C C . GLN A 1 320 ? 9.526 -7.949 -13.767 1.00 97.00 320 GLN A C 1
ATOM 2464 O O . GLN A 1 320 ? 9.285 -9.085 -14.175 1.00 97.00 320 GLN A O 1
ATOM 2469 N N . TRP A 1 321 ? 10.729 -7.387 -13.944 1.00 97.56 321 TRP A N 1
ATOM 2470 C CA . TRP A 1 321 ? 11.830 -8.100 -14.603 1.00 97.56 321 TRP A CA 1
ATOM 2471 C C . TRP A 1 321 ? 12.327 -9.291 -13.766 1.00 97.56 321 TRP A C 1
ATOM 2473 O O . TRP A 1 321 ? 12.507 -10.386 -14.302 1.00 97.56 321 TRP A O 1
ATOM 2483 N N . LEU A 1 322 ? 12.465 -9.113 -12.447 1.00 97.44 322 LEU A N 1
ATOM 2484 C CA . LEU A 1 322 ? 12.781 -10.182 -11.494 1.00 97.44 322 LEU A CA 1
ATOM 2485 C C . LEU A 1 322 ? 11.701 -11.270 -11.468 1.00 97.44 322 LEU A C 1
ATOM 2487 O O . LEU A 1 322 ? 12.032 -12.444 -11.321 1.00 97.44 322 LEU A O 1
ATOM 2491 N N . ARG A 1 323 ? 10.427 -10.895 -11.637 1.00 95.19 323 ARG A N 1
ATOM 2492 C CA . ARG A 1 323 ? 9.287 -11.821 -11.652 1.00 95.19 323 ARG A CA 1
ATOM 2493 C C . ARG A 1 323 ? 9.193 -12.669 -12.925 1.00 95.19 323 ARG A C 1
ATOM 2495 O O . ARG A 1 323 ? 8.786 -13.824 -12.831 1.00 95.19 323 ARG A O 1
ATOM 2502 N N . PHE A 1 324 ? 9.514 -12.108 -14.095 1.00 95.38 324 PHE A N 1
ATOM 2503 C CA . PHE A 1 324 ? 9.200 -12.736 -15.389 1.00 95.38 324 PHE A CA 1
ATOM 2504 C C . PHE A 1 324 ? 10.394 -13.098 -16.282 1.00 95.38 324 PHE A C 1
ATOM 2506 O O . PHE A 1 324 ? 10.214 -13.914 -17.183 1.00 95.38 324 PHE A O 1
ATOM 2513 N N . LYS A 1 325 ? 11.578 -12.501 -16.086 1.00 95.81 325 LYS A N 1
ATOM 2514 C CA . LYS A 1 325 ? 12.707 -12.625 -17.035 1.00 95.81 325 LYS A CA 1
ATOM 2515 C C . LYS A 1 325 ? 14.060 -12.953 -16.399 1.00 95.81 325 LYS A C 1
ATOM 2517 O O . LYS A 1 325 ? 14.926 -13.509 -17.067 1.00 95.81 325 LYS A O 1
ATOM 2522 N N . ALA A 1 326 ? 14.264 -12.615 -15.129 1.00 96.88 326 ALA A N 1
ATOM 2523 C CA . ALA A 1 326 ? 15.521 -12.878 -14.436 1.00 96.88 326 ALA A CA 1
ATOM 2524 C C . ALA A 1 326 ? 15.729 -14.371 -14.126 1.00 96.88 326 ALA A C 1
ATOM 2526 O O . ALA A 1 326 ? 14.789 -15.065 -13.751 1.00 96.88 326 ALA A O 1
ATOM 2527 N N . GLU A 1 327 ? 16.978 -14.843 -14.190 1.00 95.88 327 GLU A N 1
ATOM 2528 C CA . GLU A 1 327 ? 17.366 -16.198 -13.774 1.00 95.88 327 GLU A CA 1
ATOM 2529 C C . GLU A 1 327 ? 17.462 -16.295 -12.232 1.00 95.88 327 GLU A C 1
ATOM 2531 O O . GLU A 1 327 ? 18.381 -15.703 -11.642 1.00 95.88 327 GLU A O 1
ATOM 2536 N N . PRO A 1 328 ? 16.549 -17.014 -11.544 1.00 94.62 328 PRO A N 1
ATOM 2537 C CA . PRO A 1 328 ? 16.528 -17.062 -10.084 1.00 94.62 328 PRO A CA 1
ATOM 2538 C C . PRO A 1 328 ? 17.700 -17.866 -9.511 1.00 94.62 328 PRO A C 1
ATOM 2540 O O . PRO A 1 328 ? 18.203 -18.799 -10.129 1.00 94.62 328 PRO A O 1
ATOM 2543 N N . GLY A 1 329 ? 18.114 -17.536 -8.286 1.00 94.75 329 GLY A N 1
ATOM 2544 C CA . GLY A 1 329 ? 19.201 -18.242 -7.590 1.00 94.75 329 GLY A CA 1
ATOM 2545 C C . GLY A 1 329 ? 20.618 -17.828 -8.006 1.00 94.75 329 GLY A C 1
ATOM 2546 O O . GLY A 1 329 ? 21.582 -18.361 -7.465 1.00 94.75 329 GLY A O 1
ATOM 2547 N N . THR A 1 330 ? 20.758 -16.860 -8.915 1.00 97.38 330 THR A N 1
ATOM 2548 C CA . THR A 1 330 ? 22.044 -16.234 -9.262 1.00 97.38 330 THR A CA 1
ATOM 2549 C C . THR A 1 330 ? 22.397 -15.086 -8.305 1.00 97.38 330 THR A C 1
ATOM 2551 O O . THR A 1 330 ? 21.510 -14.400 -7.790 1.00 97.38 330 THR A O 1
ATOM 2554 N N . ASP A 1 331 ? 23.692 -14.797 -8.122 1.00 97.81 331 ASP A N 1
ATOM 2555 C CA . ASP A 1 331 ? 24.143 -13.624 -7.347 1.00 97.81 331 ASP A CA 1
ATOM 2556 C C . ASP A 1 331 ? 23.580 -12.311 -7.927 1.00 97.81 331 ASP A C 1
ATOM 2558 O O . ASP A 1 331 ? 23.177 -11.415 -7.186 1.00 97.81 331 ASP A O 1
ATOM 2562 N N . ARG A 1 332 ? 23.474 -12.216 -9.264 1.00 96.88 332 ARG A N 1
ATOM 2563 C CA . ARG A 1 332 ? 22.864 -11.073 -9.967 1.00 96.88 332 ARG A CA 1
ATOM 2564 C C . ARG A 1 332 ? 21.396 -10.889 -9.573 1.00 96.88 332 ARG A C 1
ATOM 2566 O O . ARG A 1 332 ? 20.987 -9.760 -9.312 1.00 96.88 332 ARG A O 1
ATOM 2573 N N . TYR A 1 333 ? 20.622 -11.975 -9.516 1.00 97.38 333 TYR A N 1
ATOM 2574 C CA . TYR A 1 333 ? 19.232 -11.949 -9.057 1.00 97.38 333 TYR A CA 1
ATOM 2575 C C . TYR A 1 333 ? 19.136 -11.489 -7.599 1.00 97.38 333 TYR A C 1
ATOM 2577 O O . TYR A 1 333 ? 18.342 -10.600 -7.298 1.00 97.38 333 TYR A O 1
ATOM 2585 N N . ALA A 1 334 ? 19.972 -12.033 -6.708 1.00 97.56 334 ALA A N 1
ATOM 2586 C CA . ALA A 1 334 ? 19.985 -11.654 -5.295 1.00 97.56 334 ALA A CA 1
ATOM 2587 C C . ALA A 1 334 ? 20.304 -10.159 -5.100 1.00 97.56 334 ALA A C 1
ATOM 2589 O O . ALA A 1 334 ? 19.524 -9.444 -4.476 1.00 97.56 334 ALA A O 1
ATOM 2590 N N . MET A 1 335 ? 21.384 -9.658 -5.711 1.00 97.88 335 MET A N 1
ATOM 2591 C CA . MET A 1 335 ? 21.789 -8.249 -5.609 1.00 97.88 335 MET A CA 1
ATOM 2592 C C . MET A 1 335 ? 20.727 -7.278 -6.147 1.00 97.88 335 MET A C 1
ATOM 2594 O O . MET A 1 335 ? 20.477 -6.238 -5.541 1.00 97.88 335 MET A O 1
ATOM 2598 N N . LEU A 1 336 ? 20.097 -7.605 -7.281 1.00 97.62 336 LEU A N 1
ATOM 2599 C CA . LEU A 1 336 ? 19.036 -6.776 -7.860 1.00 97.62 336 LEU A CA 1
ATOM 2600 C C . LEU A 1 336 ? 17.750 -6.818 -7.024 1.00 97.62 336 LEU A C 1
ATOM 2602 O O . LEU A 1 336 ? 17.074 -5.801 -6.886 1.00 97.62 336 LEU A O 1
ATOM 2606 N N . ARG A 1 337 ? 17.424 -7.970 -6.433 1.00 97.25 337 ARG A N 1
ATOM 2607 C CA . ARG A 1 337 ? 16.280 -8.124 -5.532 1.00 97.25 337 ARG A CA 1
ATOM 2608 C C . ARG A 1 337 ? 16.466 -7.361 -4.221 1.00 97.25 337 ARG A C 1
ATOM 2610 O O . ARG A 1 337 ? 15.514 -6.737 -3.762 1.00 97.25 337 ARG A O 1
ATOM 2617 N N . ASP A 1 338 ? 17.671 -7.351 -3.657 1.00 97.12 338 ASP A N 1
ATOM 2618 C CA . ASP A 1 338 ? 17.985 -6.559 -2.463 1.00 97.12 338 ASP A CA 1
ATOM 2619 C C . ASP A 1 338 ? 17.909 -5.046 -2.746 1.00 97.12 338 ASP A C 1
ATOM 2621 O O . ASP A 1 338 ? 17.324 -4.308 -1.951 1.00 97.12 338 ASP A O 1
ATOM 2625 N N . ASP A 1 339 ? 18.406 -4.576 -3.901 1.00 97.12 339 ASP A N 1
ATOM 2626 C CA . ASP A 1 339 ? 18.261 -3.168 -4.313 1.00 97.12 339 ASP A CA 1
ATOM 2627 C C . ASP A 1 339 ? 16.793 -2.767 -4.534 1.00 97.12 339 ASP A C 1
ATOM 2629 O O . ASP A 1 339 ? 16.361 -1.688 -4.119 1.00 97.12 339 ASP A O 1
ATOM 2633 N N . MET A 1 340 ? 16.005 -3.657 -5.145 1.00 97.31 340 MET A N 1
ATOM 2634 C CA . MET A 1 340 ? 14.567 -3.470 -5.316 1.00 97.31 340 MET A CA 1
ATOM 2635 C C . MET A 1 340 ? 13.849 -3.398 -3.959 1.00 97.31 340 MET A C 1
ATOM 2637 O O . MET A 1 340 ? 13.027 -2.507 -3.760 1.00 97.31 340 MET A O 1
ATOM 2641 N N . LEU A 1 341 ? 14.174 -4.273 -3.000 1.00 97.12 341 LEU A N 1
ATOM 2642 C CA . LEU A 1 341 ? 13.563 -4.260 -1.665 1.00 97.12 341 LEU A CA 1
ATOM 2643 C C . LEU A 1 341 ? 13.931 -3.002 -0.861 1.00 97.12 341 LEU A C 1
ATOM 2645 O O . LEU A 1 341 ? 13.041 -2.406 -0.254 1.00 97.12 341 LEU A O 1
ATOM 2649 N N . ASP A 1 342 ? 15.191 -2.550 -0.886 1.00 97.50 342 ASP A N 1
ATOM 2650 C CA . ASP A 1 342 ? 15.605 -1.295 -0.232 1.00 97.50 342 ASP A CA 1
ATOM 2651 C C . ASP A 1 342 ? 14.949 -0.055 -0.867 1.00 97.50 342 ASP A C 1
ATOM 2653 O O . ASP A 1 342 ? 14.723 0.942 -0.182 1.00 97.50 342 ASP A O 1
ATOM 2657 N N . ALA A 1 343 ? 14.576 -0.109 -2.149 1.00 97.06 343 ALA A N 1
ATOM 2658 C CA . ALA A 1 343 ? 13.833 0.975 -2.782 1.00 97.06 343 ALA A CA 1
ATOM 2659 C C . ALA A 1 343 ? 12.456 1.202 -2.138 1.00 97.06 343 ALA A C 1
ATOM 2661 O O . ALA A 1 343 ? 12.097 2.349 -1.868 1.00 97.06 343 ALA A O 1
ATOM 2662 N N . PHE A 1 344 ? 11.699 0.137 -1.861 1.00 96.38 344 PHE A N 1
ATOM 2663 C CA . PHE A 1 344 ? 10.390 0.253 -1.207 1.00 96.38 344 PHE A CA 1
ATOM 2664 C C . PHE A 1 344 ? 10.512 0.353 0.319 1.00 96.38 344 PHE A C 1
ATOM 2666 O O . PHE A 1 344 ? 9.809 1.145 0.934 1.00 96.38 344 PHE A O 1
ATOM 2673 N N . VAL A 1 345 ? 11.423 -0.391 0.955 1.00 97.25 345 VAL A N 1
ATOM 2674 C CA . VAL A 1 345 ? 11.547 -0.418 2.423 1.00 97.25 345 VAL A CA 1
ATOM 2675 C C . VAL A 1 345 ? 13.015 -0.291 2.856 1.00 97.25 345 VAL A C 1
ATOM 2677 O O . VAL A 1 345 ? 13.633 -1.289 3.254 1.00 97.25 345 VAL A O 1
ATOM 2680 N N . PRO A 1 346 ? 13.574 0.938 2.831 1.00 97.62 346 PRO A N 1
ATOM 2681 C CA . PRO A 1 346 ? 14.975 1.209 3.129 1.00 97.62 346 PRO A CA 1
ATOM 2682 C C . PRO A 1 346 ? 15.514 0.473 4.357 1.00 97.62 346 PRO A C 1
ATOM 2684 O O . PRO A 1 346 ? 14.875 0.430 5.414 1.00 97.62 346 PRO A O 1
ATOM 2687 N N . VAL A 1 347 ? 16.722 -0.086 4.255 1.00 96.25 347 VAL A N 1
ATOM 2688 C CA . VAL A 1 347 ? 17.413 -0.765 5.374 1.00 96.25 347 VAL A CA 1
ATOM 2689 C C . VAL A 1 347 ? 17.908 0.208 6.448 1.00 96.25 347 VAL A C 1
ATOM 2691 O O . VAL A 1 347 ? 18.280 -0.198 7.548 1.00 96.25 347 VAL A O 1
ATOM 2694 N N . GLN A 1 348 ? 17.904 1.500 6.128 1.00 97.81 348 GLN A N 1
ATOM 2695 C CA . GLN A 1 348 ? 18.436 2.589 6.934 1.00 97.81 348 GLN A CA 1
ATOM 2696 C C . GLN A 1 348 ? 17.603 2.796 8.208 1.00 97.81 348 GLN A C 1
ATOM 2698 O O . GLN A 1 348 ? 16.428 3.158 8.134 1.00 97.81 348 GLN A O 1
ATOM 2703 N N . GLN A 1 349 ? 18.226 2.628 9.380 1.00 97.19 349 GLN A N 1
ATOM 2704 C CA . GLN A 1 349 ? 17.560 2.777 10.681 1.00 97.19 349 GLN A CA 1
ATOM 2705 C C . GLN A 1 349 ? 16.788 4.102 10.799 1.00 97.19 349 GLN A C 1
ATOM 2707 O O . GLN A 1 349 ? 15.615 4.082 11.147 1.00 97.19 349 GLN A O 1
ATOM 2712 N N . ALA A 1 350 ? 17.400 5.237 10.443 1.00 97.50 350 ALA A N 1
ATOM 2713 C CA . ALA A 1 350 ? 16.775 6.554 10.592 1.00 97.50 350 ALA A CA 1
ATOM 2714 C C . ALA A 1 350 ? 15.451 6.708 9.813 1.00 97.50 350 ALA A C 1
ATOM 2716 O O . ALA A 1 350 ? 14.565 7.435 10.258 1.00 97.50 350 ALA A O 1
ATOM 2717 N N . TRP A 1 351 ? 15.295 6.002 8.686 1.00 98.44 351 TRP A N 1
ATOM 2718 C CA . TRP A 1 351 ? 14.036 5.947 7.936 1.00 98.44 351 TRP A CA 1
ATOM 2719 C C . TRP A 1 351 ? 12.980 5.125 8.685 1.00 98.44 351 TRP A C 1
ATOM 2721 O O . TRP A 1 351 ? 11.838 5.555 8.817 1.00 98.44 351 TRP A O 1
ATOM 2731 N N . ARG A 1 352 ? 13.376 3.977 9.248 1.00 98.44 352 ARG A N 1
ATOM 2732 C CA . ARG A 1 352 ? 12.492 3.081 10.013 1.00 98.44 352 ARG A CA 1
ATOM 2733 C C . ARG A 1 352 ? 12.048 3.694 11.342 1.00 98.44 352 ARG A C 1
ATOM 2735 O O . ARG A 1 352 ? 10.871 3.645 11.673 1.00 98.44 352 ARG A O 1
ATOM 2742 N N . ASP A 1 353 ? 12.956 4.332 12.076 1.00 97.94 353 ASP A N 1
ATOM 2743 C CA . ASP A 1 353 ? 12.619 5.069 13.301 1.00 97.94 353 ASP A CA 1
ATOM 2744 C C . ASP A 1 353 ? 11.667 6.240 12.995 1.00 97.94 353 ASP A C 1
ATOM 2746 O O . ASP A 1 353 ? 10.787 6.570 13.792 1.00 97.94 353 ASP A O 1
ATOM 2750 N N . ALA A 1 354 ? 11.799 6.868 11.820 1.00 98.31 354 ALA A N 1
ATOM 2751 C CA . ALA A 1 354 ? 10.877 7.902 11.374 1.00 98.31 354 ALA A CA 1
ATOM 2752 C C . ALA A 1 354 ? 9.488 7.348 11.042 1.00 98.31 354 ALA A C 1
ATOM 2754 O O . ALA A 1 354 ? 8.509 7.837 11.611 1.00 98.31 354 ALA A O 1
ATOM 2755 N N . THR A 1 355 ? 9.374 6.327 10.189 1.00 98.38 355 THR A N 1
ATOM 2756 C CA . THR A 1 355 ? 8.071 5.755 9.802 1.00 98.38 355 THR A CA 1
ATOM 2757 C C . THR A 1 355 ? 7.261 5.303 11.018 1.00 98.38 355 THR A C 1
ATOM 2759 O O . THR A 1 355 ? 6.055 5.543 11.050 1.00 98.38 355 THR A O 1
ATOM 2762 N N . LEU A 1 356 ? 7.901 4.771 12.071 1.00 98.38 356 LEU A N 1
ATOM 2763 C CA . LEU A 1 356 ? 7.218 4.458 13.333 1.00 98.38 356 LEU A CA 1
ATOM 2764 C C . LEU A 1 356 ? 6.677 5.711 14.039 1.00 98.38 356 LEU A C 1
ATOM 2766 O O . LEU A 1 356 ? 5.502 5.744 14.407 1.00 98.38 356 LEU A O 1
ATOM 2770 N N . ARG A 1 357 ? 7.492 6.768 14.197 1.00 97.88 357 ARG A N 1
ATOM 2771 C CA . ARG A 1 357 ? 7.049 8.048 14.790 1.00 97.88 357 ARG A CA 1
ATOM 2772 C C . ARG A 1 357 ? 5.870 8.655 14.025 1.00 97.88 357 ARG A C 1
ATOM 2774 O O . ARG A 1 357 ? 4.917 9.127 14.647 1.00 97.88 357 ARG A O 1
ATOM 2781 N N . HIS A 1 358 ? 5.946 8.670 12.694 1.00 98.19 358 HIS A N 1
ATOM 2782 C CA . HIS A 1 358 ? 4.898 9.228 11.841 1.00 98.19 358 HIS A CA 1
ATOM 2783 C C . HIS A 1 358 ? 3.640 8.349 11.873 1.00 98.19 358 HIS A C 1
ATOM 2785 O O . HIS A 1 358 ? 2.558 8.878 12.112 1.00 98.19 358 HIS A O 1
ATOM 2791 N N . GLY A 1 359 ? 3.774 7.024 11.752 1.00 98.06 359 GLY A N 1
ATOM 2792 C CA . GLY A 1 359 ? 2.665 6.069 11.838 1.00 98.06 359 GLY A CA 1
ATOM 2793 C C . GLY A 1 359 ? 1.891 6.158 13.156 1.00 98.06 359 GLY A C 1
ATOM 2794 O O . GLY A 1 359 ? 0.661 6.241 13.144 1.00 98.06 359 GLY A O 1
ATOM 2795 N N . LEU A 1 360 ? 2.602 6.250 14.286 1.00 97.50 360 LEU A N 1
ATOM 2796 C CA . LEU A 1 360 ? 2.016 6.483 15.611 1.00 97.50 360 LEU A CA 1
ATOM 2797 C C . LEU A 1 360 ? 1.215 7.790 15.675 1.00 97.50 360 LEU A C 1
ATOM 2799 O O . LEU A 1 360 ? 0.058 7.786 16.096 1.00 97.50 360 LEU A O 1
ATOM 2803 N N . ALA A 1 361 ? 1.815 8.909 15.258 1.00 97.31 361 ALA A N 1
ATOM 2804 C CA . ALA A 1 361 ? 1.169 10.219 15.314 1.00 97.31 361 ALA A CA 1
ATOM 2805 C C . ALA A 1 361 ? -0.084 10.284 14.422 1.00 97.31 361 ALA A C 1
ATOM 2807 O O . ALA A 1 361 ? -1.151 10.679 14.890 1.00 97.31 361 ALA A O 1
ATOM 2808 N N . ILE A 1 362 ? 0.036 9.826 13.175 1.00 98.31 362 ILE A N 1
ATOM 2809 C CA . ILE A 1 362 ? -1.024 9.836 12.159 1.00 98.31 362 ILE A CA 1
ATOM 2810 C C . ILE A 1 362 ? -2.194 8.932 12.565 1.00 98.31 362 ILE A C 1
ATOM 2812 O O . ILE A 1 362 ? -3.348 9.344 12.434 1.00 98.31 362 ILE A O 1
ATOM 2816 N N . THR A 1 363 ? -1.912 7.742 13.113 1.00 97.75 363 THR A N 1
ATOM 2817 C CA . THR A 1 363 ? -2.948 6.843 13.650 1.00 97.75 363 THR A CA 1
ATOM 2818 C C . THR A 1 363 ? -3.678 7.501 14.814 1.00 97.75 363 THR A C 1
ATOM 2820 O O . THR A 1 363 ? -4.906 7.575 14.811 1.00 97.75 363 THR A O 1
ATOM 2823 N N . ARG A 1 364 ? -2.936 8.052 15.788 1.00 96.06 364 ARG A N 1
ATOM 2824 C CA . ARG A 1 364 ? -3.517 8.740 16.949 1.00 96.06 364 ARG A CA 1
ATOM 2825 C C . ARG A 1 364 ? -4.428 9.900 16.528 1.00 96.06 364 ARG A C 1
ATOM 2827 O O . ARG A 1 364 ? -5.517 10.032 17.078 1.00 96.06 364 ARG A O 1
ATOM 2834 N N . GLN A 1 365 ? -4.015 10.682 15.528 1.00 95.69 365 GLN A N 1
ATOM 2835 C CA . GLN A 1 365 ? -4.790 11.791 14.956 1.00 95.69 365 GLN A CA 1
ATOM 2836 C C . GLN A 1 365 ? -6.107 11.355 14.288 1.00 95.69 365 GLN A C 1
ATOM 2838 O O . GLN A 1 365 ? -7.049 12.140 14.277 1.00 95.69 365 GLN A O 1
ATOM 2843 N N . ALA A 1 366 ? -6.188 10.130 13.758 1.00 93.81 366 ALA A N 1
ATOM 2844 C CA . ALA A 1 366 ? -7.390 9.608 13.104 1.00 93.81 366 ALA A CA 1
ATOM 2845 C C . ALA A 1 366 ? -8.368 8.906 14.070 1.00 93.81 366 ALA A C 1
ATOM 2847 O O . ALA A 1 366 ? -9.580 8.958 13.862 1.00 93.81 366 ALA A O 1
ATOM 2848 N N . VAL A 1 367 ? -7.864 8.244 15.125 1.00 92.56 367 VAL A N 1
ATOM 2849 C CA . VAL A 1 367 ? -8.708 7.481 16.074 1.00 92.56 367 VAL A CA 1
ATOM 2850 C C . VAL A 1 367 ? -9.200 8.309 17.268 1.00 92.56 367 VAL A C 1
ATOM 2852 O O . VAL A 1 367 ? -10.267 8.027 17.817 1.00 92.56 367 VAL A O 1
ATOM 2855 N N . GLN A 1 368 ? -8.454 9.336 17.691 1.00 82.62 368 GLN A N 1
ATOM 2856 C CA . GLN A 1 368 ? -8.836 10.179 18.831 1.00 82.62 368 GLN A CA 1
ATOM 2857 C C . GLN A 1 368 ? -9.785 11.322 18.417 1.00 82.62 368 GLN A C 1
ATOM 2859 O O . GLN A 1 368 ? -9.837 11.698 17.246 1.00 82.62 368 GLN A O 1
ATOM 2864 N N . PRO A 1 369 ? -10.569 11.899 19.351 1.00 61.69 369 PRO A N 1
ATOM 2865 C CA . PRO A 1 369 ? -11.413 13.050 19.048 1.00 61.69 369 PRO A CA 1
ATOM 2866 C C . PRO A 1 369 ? -10.565 14.269 18.664 1.00 61.69 369 PRO A C 1
ATOM 2868 O O . PRO A 1 369 ? -9.632 14.632 19.384 1.00 61.69 369 PRO A O 1
ATOM 2871 N N . VAL A 1 370 ? -10.929 14.944 17.571 1.00 54.72 370 VAL A N 1
ATOM 2872 C CA . VAL A 1 370 ? -10.336 16.238 17.204 1.00 54.72 370 VAL A CA 1
ATOM 2873 C C . VAL A 1 370 ? -10.699 17.257 18.282 1.00 54.72 370 VAL A C 1
ATOM 2875 O O . VAL A 1 370 ? -11.859 17.642 18.406 1.00 54.72 370 VAL A O 1
ATOM 2878 N N . GLN A 1 371 ? -9.711 17.688 19.066 1.00 43.62 371 GLN A N 1
ATOM 2879 C CA . GLN A 1 371 ? -9.886 18.719 20.090 1.00 43.62 371 GLN A CA 1
ATOM 2880 C C . GLN A 1 371 ? -10.240 20.063 19.423 1.00 43.62 371 GLN A C 1
ATOM 2882 O O . GLN A 1 371 ? -9.397 20.611 18.699 1.00 43.62 371 GLN A O 1
ATOM 2887 N N . PRO A 1 372 ? -11.445 20.629 19.643 1.00 32.34 372 PRO A N 1
ATOM 2888 C CA . PRO A 1 372 ? -11.834 21.882 19.006 1.00 32.34 372 PRO A CA 1
ATOM 2889 C C . PRO A 1 372 ? -10.985 23.043 19.544 1.00 32.34 372 PRO A C 1
ATOM 2891 O O . PRO A 1 372 ? -11.125 23.438 20.698 1.00 32.34 372 PRO A O 1
ATOM 2894 N N . GLY A 1 373 ? -10.103 23.599 18.706 1.00 38.56 373 GLY A N 1
ATOM 2895 C CA . GLY A 1 373 ? -9.350 24.826 19.012 1.00 38.56 373 GLY A CA 1
ATOM 2896 C C . GLY A 1 373 ? -7.837 24.780 18.776 1.00 38.56 373 GLY A C 1
ATOM 2897 O O . GLY A 1 373 ? -7.219 25.841 18.693 1.00 38.56 373 GLY A O 1
ATOM 2898 N N . ALA A 1 374 ? -7.226 23.603 18.587 1.00 38.81 374 ALA A N 1
ATOM 2899 C CA . ALA A 1 374 ? -5.764 23.475 18.454 1.00 38.81 374 ALA A CA 1
ATOM 2900 C C . ALA A 1 374 ? -5.144 24.241 17.257 1.00 38.81 374 ALA A C 1
ATOM 2902 O O . ALA A 1 374 ? -3.946 24.520 17.261 1.00 38.81 374 ALA A O 1
ATOM 2903 N N . GLY A 1 375 ? -5.947 24.610 16.250 1.00 39.69 375 GLY A N 1
ATOM 2904 C CA . GLY A 1 375 ? -5.513 25.401 15.091 1.00 39.69 375 GLY A CA 1
ATOM 2905 C C . GLY A 1 375 ? -5.602 26.929 15.245 1.00 39.69 375 GLY A C 1
ATOM 2906 O O . GLY A 1 375 ? -5.168 27.635 14.340 1.00 39.69 375 GLY A O 1
ATOM 2907 N N . ALA A 1 376 ? -6.168 27.459 16.340 1.00 37.53 376 ALA A N 1
ATOM 2908 C CA . ALA A 1 376 ? -6.641 28.852 16.387 1.00 37.53 3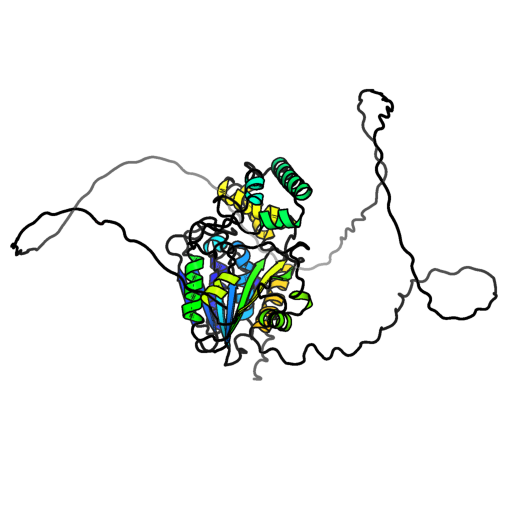76 ALA A CA 1
ATOM 2909 C C . ALA A 1 376 ? -5.839 29.829 17.275 1.00 37.53 376 ALA A C 1
ATOM 2911 O O . ALA A 1 376 ? -6.036 31.036 17.146 1.00 37.53 376 ALA A O 1
ATOM 2912 N N . ASP A 1 377 ? -4.926 29.365 18.141 1.00 36.00 377 ASP A N 1
ATOM 2913 C CA . ASP A 1 377 ? -4.109 30.256 18.991 1.00 36.00 377 ASP A CA 1
ATOM 2914 C C . ASP A 1 377 ? -2.593 30.037 18.838 1.00 36.00 377 ASP A C 1
ATOM 2916 O O . ASP A 1 377 ? -1.865 29.692 19.768 1.00 36.00 377 ASP A O 1
ATOM 2920 N N . ARG A 1 378 ? -2.094 30.299 17.623 1.00 43.03 378 ARG A N 1
ATOM 2921 C CA . ARG A 1 378 ? -0.708 30.750 17.421 1.00 43.03 378 ARG A CA 1
ATOM 2922 C C . ARG A 1 378 ? -0.682 32.274 17.315 1.00 43.03 378 ARG A C 1
ATOM 2924 O O . ARG A 1 378 ? -0.489 32.832 16.234 1.00 43.03 378 ARG A O 1
ATOM 2931 N N . ARG A 1 379 ? -0.884 32.958 18.449 1.00 38.50 379 ARG A N 1
ATOM 2932 C CA . ARG A 1 379 ? -0.621 34.403 18.563 1.00 38.50 379 ARG A CA 1
ATOM 2933 C C . ARG A 1 379 ? 0.759 34.759 18.013 1.00 38.50 379 ARG A C 1
ATOM 2935 O O . ARG A 1 379 ? 1.730 34.023 18.166 1.00 38.50 379 ARG A O 1
ATOM 2942 N N . ARG A 1 380 ? 0.805 35.930 17.377 1.00 38.06 380 ARG A N 1
ATOM 2943 C CA . ARG A 1 380 ? 1.972 36.530 16.719 1.00 38.06 380 ARG A CA 1
ATOM 2944 C C . ARG A 1 380 ? 3.237 36.411 17.576 1.00 38.06 380 ARG A C 1
ATOM 2946 O O . ARG A 1 380 ? 3.396 37.155 18.539 1.00 38.06 380 ARG A O 1
ATOM 2953 N N . ALA A 1 381 ? 4.167 35.555 17.162 1.00 33.53 381 ALA A N 1
ATOM 2954 C CA . ALA A 1 381 ? 5.565 35.738 17.521 1.00 33.53 381 ALA A CA 1
ATOM 2955 C C . ALA A 1 381 ? 6.087 36.966 16.760 1.00 33.53 381 ALA A C 1
ATOM 2957 O O . ALA A 1 381 ? 6.016 37.012 15.529 1.00 33.53 381 ALA A O 1
ATOM 2958 N N . GLU A 1 382 ? 6.573 37.977 17.477 1.00 32.97 382 GLU A N 1
ATOM 2959 C CA . GLU A 1 382 ? 7.225 39.126 16.847 1.00 32.97 382 GLU A CA 1
ATOM 2960 C C . GLU A 1 382 ? 8.551 38.708 16.182 1.00 32.97 382 GLU A C 1
ATOM 2962 O O . GLU A 1 382 ? 9.208 37.767 16.644 1.00 32.97 382 GLU A O 1
ATOM 2967 N N . PRO A 1 383 ? 8.976 39.380 15.095 1.00 32.28 383 PRO A N 1
ATOM 2968 C CA . PRO A 1 383 ? 10.193 39.016 14.381 1.00 32.28 383 PRO A CA 1
ATOM 2969 C C . PRO A 1 383 ? 11.440 39.344 15.215 1.00 32.28 383 PRO A C 1
ATOM 2971 O O . PRO A 1 383 ? 11.953 40.464 15.187 1.00 32.28 383 PRO A O 1
ATOM 2974 N N . VAL A 1 384 ? 11.959 38.343 15.933 1.00 36.31 384 VAL A N 1
ATOM 2975 C CA . VAL A 1 384 ? 13.234 38.435 16.659 1.00 36.31 384 VAL A CA 1
ATOM 2976 C C . VAL A 1 384 ? 14.342 38.846 15.685 1.00 36.31 384 VAL A C 1
ATOM 2978 O O . VAL A 1 384 ? 14.649 38.142 14.722 1.00 36.31 384 VAL A O 1
ATOM 2981 N N . GLY A 1 385 ? 14.935 40.016 15.933 1.00 29.72 385 GLY A N 1
ATOM 2982 C CA . GLY A 1 385 ? 15.907 40.629 15.032 1.00 29.72 385 GLY A CA 1
ATOM 2983 C C . GLY A 1 385 ? 17.159 39.774 14.805 1.00 29.72 385 GLY A C 1
ATOM 2984 O O . GLY A 1 385 ? 17.635 39.082 15.708 1.00 29.72 385 GLY A O 1
ATOM 2985 N N . ARG A 1 386 ? 17.726 39.869 13.593 1.00 34.72 386 ARG A N 1
ATOM 2986 C CA . ARG A 1 386 ? 18.960 39.178 13.179 1.00 34.72 386 ARG A CA 1
ATOM 2987 C C . ARG A 1 386 ? 20.111 39.443 14.161 1.00 34.72 386 ARG A C 1
ATOM 2989 O O . ARG A 1 386 ? 20.781 40.472 14.064 1.00 34.72 386 ARG A O 1
ATOM 2996 N N . ARG A 1 387 ? 20.407 38.490 15.050 1.00 31.95 387 ARG A N 1
ATOM 2997 C CA . ARG A 1 387 ? 21.682 38.470 15.782 1.00 31.95 387 ARG A CA 1
ATOM 2998 C C . ARG A 1 387 ? 22.791 38.051 14.819 1.00 31.95 387 ARG A C 1
ATOM 3000 O O . ARG A 1 387 ? 22.705 37.006 14.182 1.00 31.95 387 ARG A O 1
ATOM 3007 N N . GLN A 1 388 ? 23.804 38.899 14.685 1.00 31.67 388 GLN A N 1
ATOM 3008 C CA . GLN A 1 388 ? 24.957 38.661 13.817 1.00 31.67 388 GLN A CA 1
ATOM 3009 C C . GLN A 1 388 ? 25.933 37.681 14.490 1.00 31.67 388 GLN A C 1
ATOM 3011 O O . GLN A 1 388 ? 26.053 37.671 15.716 1.00 31.67 388 GLN A O 1
ATOM 3016 N N . HIS A 1 389 ? 26.644 36.872 13.700 1.00 33.53 389 HIS A N 1
ATOM 3017 C CA . HIS A 1 389 ? 27.704 36.007 14.226 1.00 33.53 389 HIS A CA 1
ATOM 3018 C C . HIS A 1 389 ? 28.888 36.846 14.748 1.00 33.53 389 HIS A C 1
ATOM 3020 O O . HIS A 1 389 ? 29.310 37.778 14.058 1.00 33.53 389 HIS A O 1
ATOM 3026 N N . PRO A 1 390 ? 29.482 36.508 15.908 1.00 30.86 390 PRO A N 1
ATOM 3027 C CA . PRO A 1 390 ? 30.735 37.113 16.343 1.00 30.86 390 PRO A CA 1
ATOM 3028 C C . PRO A 1 390 ? 31.898 36.605 15.476 1.00 30.86 390 PRO A C 1
ATOM 3030 O O . PRO A 1 390 ? 32.089 35.400 15.315 1.00 30.86 390 PRO A O 1
ATOM 3033 N N . ALA A 1 391 ? 32.692 37.522 14.922 1.00 30.89 391 ALA A N 1
ATOM 3034 C CA . ALA A 1 391 ? 33.876 37.185 14.134 1.00 30.89 391 ALA A CA 1
ATOM 3035 C C . ALA A 1 391 ? 35.105 36.928 15.026 1.00 30.89 391 ALA A C 1
ATOM 3037 O O . ALA A 1 391 ? 35.305 37.604 16.037 1.00 30.89 391 ALA A O 1
ATOM 3038 N N . HIS A 1 392 ? 35.975 35.994 14.624 1.00 32.03 392 HIS A N 1
ATOM 3039 C CA . HIS A 1 392 ? 37.279 35.809 15.271 1.00 32.03 392 HIS A CA 1
ATOM 3040 C C . HIS A 1 392 ? 38.199 37.030 15.055 1.00 32.03 392 HIS A C 1
ATOM 3042 O O . HIS A 1 392 ? 38.192 37.626 13.973 1.00 32.03 392 HIS A O 1
ATOM 3048 N N . PRO A 1 393 ? 39.039 37.392 16.044 1.00 33.72 393 PRO A N 1
ATOM 3049 C CA . PRO A 1 393 ? 39.870 38.587 15.971 1.00 33.72 393 PRO A CA 1
ATOM 3050 C C . PRO A 1 393 ? 41.060 38.408 15.018 1.00 33.72 393 PRO A C 1
ATOM 3052 O O . PRO A 1 393 ? 41.866 37.490 15.171 1.00 33.72 393 PRO A O 1
ATOM 3055 N N . ARG A 1 394 ? 41.236 39.352 14.086 1.00 31.48 394 ARG A N 1
ATOM 3056 C CA . ARG A 1 394 ? 42.527 39.590 13.417 1.00 31.48 394 ARG A CA 1
ATOM 3057 C C . ARG A 1 394 ? 43.285 40.711 14.130 1.00 31.48 394 ARG A C 1
ATOM 3059 O O . ARG A 1 394 ? 42.684 41.594 14.737 1.00 31.48 394 ARG A O 1
ATOM 3066 N N . ARG A 1 395 ? 44.620 40.638 14.101 1.00 31.05 395 ARG A N 1
ATOM 3067 C CA . ARG A 1 395 ? 45.501 41.601 14.782 1.00 31.05 395 ARG A CA 1
ATOM 3068 C C . ARG A 1 395 ? 45.448 42.983 14.116 1.00 31.05 395 ARG A C 1
ATOM 3070 O O . ARG A 1 395 ? 45.175 43.098 12.926 1.00 31.05 395 ARG A O 1
ATOM 3077 N N . ARG A 1 396 ? 45.732 44.012 14.919 1.00 29.31 396 ARG A N 1
ATOM 3078 C CA . ARG A 1 396 ? 45.859 45.419 14.507 1.00 29.31 396 ARG A CA 1
ATOM 3079 C C . ARG A 1 396 ? 46.973 45.597 13.472 1.00 29.31 396 ARG A C 1
ATOM 3081 O O . ARG A 1 396 ? 47.991 44.928 13.601 1.00 29.31 396 ARG A O 1
ATOM 3088 N N . HIS A 1 397 ? 46.835 46.592 12.596 1.00 30.86 397 HIS A N 1
ATOM 3089 C CA . HIS A 1 397 ? 47.764 47.730 12.543 1.00 30.86 397 HIS A CA 1
ATOM 3090 C C . HIS A 1 397 ? 47.099 48.957 11.872 1.00 30.86 397 HIS A C 1
ATOM 3092 O O . HIS A 1 397 ? 46.257 48.793 10.996 1.00 30.86 397 HIS A O 1
ATOM 3098 N N . SER A 1 398 ? 47.441 50.138 12.402 1.00 31.00 398 SER A N 1
ATOM 3099 C CA . SER A 1 398 ? 47.555 51.494 11.808 1.00 31.00 398 SER A CA 1
ATOM 3100 C C . SER A 1 398 ? 47.166 51.730 10.323 1.00 31.00 398 SER A C 1
ATOM 3102 O O . SER A 1 398 ? 47.491 50.908 9.475 1.00 31.00 398 SER A O 1
ATOM 3104 N N . ASP A 1 399 ? 46.599 52.882 9.917 1.00 30.38 399 ASP A N 1
ATOM 3105 C CA . ASP A 1 399 ? 46.331 54.127 10.674 1.00 30.38 399 ASP A CA 1
ATOM 3106 C C . ASP A 1 399 ? 45.338 55.101 9.989 1.00 30.38 399 ASP A C 1
ATOM 3108 O O . ASP A 1 399 ? 45.098 55.002 8.789 1.00 30.38 399 ASP A O 1
ATOM 3112 N N . GLY A 1 400 ? 44.877 56.113 10.745 1.00 28.89 400 GLY A N 1
ATOM 3113 C CA . GLY A 1 400 ? 44.477 57.438 10.223 1.00 28.89 400 GLY A CA 1
ATOM 3114 C C . GLY A 1 400 ? 43.058 57.658 9.646 1.00 28.89 400 GLY A C 1
ATOM 3115 O O . GLY A 1 400 ? 42.460 56.788 9.024 1.00 28.89 400 GLY A O 1
ATOM 3116 N N . GLY A 1 401 ? 42.549 58.895 9.797 1.00 28.89 401 GLY A N 1
ATOM 3117 C CA . GLY A 1 401 ? 41.380 59.437 9.068 1.00 28.89 401 GLY A CA 1
ATOM 3118 C C . GLY A 1 401 ? 40.110 59.700 9.904 1.00 28.89 401 GLY A C 1
ATOM 3119 O O . GLY A 1 401 ? 39.580 58.802 10.552 1.00 28.89 401 GLY A O 1
ATOM 3120 N N . ARG A 1 402 ? 39.583 60.937 9.870 1.00 35.50 402 ARG A N 1
ATOM 3121 C CA . ARG A 1 402 ? 38.303 61.355 10.499 1.00 35.50 402 ARG A CA 1
ATOM 3122 C C . ARG A 1 402 ? 37.339 62.003 9.467 1.00 35.50 402 ARG A C 1
ATOM 3124 O O . ARG A 1 402 ? 37.780 62.261 8.351 1.00 35.50 402 ARG A O 1
ATOM 3131 N N . PRO A 1 403 ? 36.034 62.198 9.780 1.00 55.25 403 PRO A N 1
ATOM 3132 C CA . PRO A 1 403 ? 34.973 62.048 8.770 1.00 55.25 403 PRO A CA 1
ATOM 3133 C C . PRO A 1 403 ? 34.075 63.279 8.505 1.00 55.25 403 PRO A C 1
ATOM 3135 O O . PRO A 1 403 ? 34.027 64.219 9.296 1.00 55.25 403 PRO A O 1
ATOM 3138 N N . ALA A 1 404 ? 33.239 63.162 7.465 1.00 33.94 404 ALA A N 1
ATOM 3139 C CA . ALA A 1 404 ? 31.927 63.809 7.294 1.00 33.94 404 ALA A CA 1
ATOM 3140 C C . ALA A 1 404 ? 31.072 62.966 6.304 1.00 33.94 404 ALA A C 1
ATOM 3142 O O . ALA A 1 404 ? 31.643 62.204 5.532 1.00 33.94 404 ALA A O 1
ATOM 3143 N N . GLY A 1 405 ? 29.734 63.022 6.256 1.00 30.44 405 GLY A N 1
ATOM 3144 C CA . GLY A 1 405 ? 28.783 63.643 7.185 1.00 30.44 405 GLY A CA 1
ATOM 3145 C C . GLY A 1 405 ? 27.404 63.945 6.553 1.00 30.44 405 GLY A C 1
ATOM 3146 O O . GLY A 1 405 ? 27.351 64.634 5.546 1.00 30.44 405 GLY A O 1
ATOM 3147 N N . ARG A 1 406 ? 26.320 63.532 7.237 1.00 32.62 406 ARG A N 1
ATOM 3148 C CA . ARG A 1 406 ? 24.896 63.952 7.094 1.00 32.62 406 ARG A CA 1
ATOM 3149 C C . ARG A 1 406 ? 24.033 63.443 5.909 1.00 32.62 406 ARG A C 1
ATOM 3151 O O . ARG A 1 406 ? 24.126 63.903 4.780 1.00 32.62 406 ARG A O 1
ATOM 3158 N N . ASP A 1 407 ? 23.094 62.577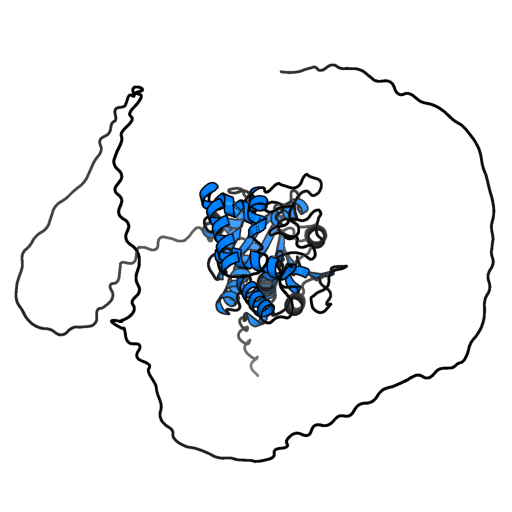 6.298 1.00 29.67 407 ASP A N 1
ATOM 3159 C CA . ASP A 1 407 ? 21.687 62.407 5.852 1.00 29.67 407 ASP A CA 1
ATOM 3160 C C . ASP A 1 407 ? 20.840 63.710 6.011 1.00 29.67 407 ASP A C 1
ATOM 3162 O O . ASP A 1 407 ? 21.373 64.673 6.577 1.00 29.67 407 ASP A O 1
ATOM 3166 N N . PRO A 1 408 ? 19.503 63.754 5.743 1.00 61.09 408 PRO A N 1
ATOM 3167 C CA . PRO A 1 408 ? 18.611 62.917 4.899 1.00 61.09 408 PRO A CA 1
ATOM 3168 C C . PRO A 1 408 ? 17.635 63.769 4.018 1.00 61.09 408 PRO A C 1
ATOM 3170 O O . PRO A 1 408 ? 17.735 64.992 4.023 1.00 61.09 408 PRO A O 1
ATOM 3173 N N . HIS A 1 409 ? 16.633 63.168 3.330 1.00 32.22 409 HIS A N 1
ATOM 3174 C CA . HIS A 1 409 ? 15.180 63.442 3.572 1.00 32.22 409 HIS A CA 1
ATOM 3175 C C . HIS A 1 409 ? 14.145 62.727 2.642 1.00 32.22 409 HIS A C 1
ATOM 3177 O O . HIS A 1 409 ? 14.303 62.626 1.434 1.00 32.22 409 HIS A O 1
ATOM 3183 N N . THR A 1 410 ? 13.050 62.280 3.284 1.00 31.75 410 THR A N 1
ATOM 3184 C CA . THR A 1 410 ? 11.608 62.092 2.909 1.00 31.75 410 THR A CA 1
ATOM 3185 C C . THR A 1 410 ? 11.028 62.470 1.517 1.00 31.75 410 THR A C 1
ATOM 3187 O O . THR A 1 410 ? 11.518 63.397 0.897 1.00 31.75 410 THR A O 1
ATOM 3190 N N . ALA A 1 411 ? 9.837 62.006 1.057 1.00 32.97 411 ALA A N 1
ATOM 3191 C CA . ALA A 1 411 ? 8.972 60.823 1.322 1.00 32.97 411 ALA A CA 1
ATOM 3192 C C . ALA A 1 411 ? 7.650 60.844 0.473 1.00 32.97 411 ALA A C 1
ATOM 3194 O O . ALA A 1 411 ? 7.100 61.907 0.233 1.00 32.97 411 ALA A O 1
ATOM 3195 N N . ARG A 1 412 ? 7.061 59.657 0.187 1.00 31.69 412 ARG A N 1
ATOM 3196 C CA . ARG A 1 412 ? 5.614 59.351 -0.090 1.00 31.69 412 ARG A CA 1
ATOM 3197 C C . ARG A 1 412 ? 4.821 59.984 -1.284 1.00 31.69 412 ARG A C 1
ATOM 3199 O O . ARG A 1 412 ? 4.381 61.114 -1.184 1.00 31.69 412 ARG A O 1
ATOM 3206 N N . ARG A 1 413 ? 4.343 59.084 -2.182 1.00 33.59 413 ARG A N 1
ATOM 3207 C CA . ARG A 1 413 ? 2.927 58.840 -2.655 1.00 33.59 413 ARG A CA 1
ATOM 3208 C C . ARG A 1 413 ? 2.124 59.952 -3.404 1.00 33.59 413 ARG A C 1
ATOM 3210 O O . ARG A 1 413 ? 2.230 61.109 -3.054 1.00 33.59 413 ARG A O 1
ATOM 3217 N N . ALA A 1 414 ? 1.173 59.668 -4.322 1.00 32.81 414 ALA A N 1
ATOM 3218 C CA . ALA A 1 414 ? 0.774 58.449 -5.077 1.00 32.81 414 ALA A CA 1
ATOM 3219 C C . ALA A 1 414 ? -0.348 58.731 -6.136 1.00 32.81 414 ALA A C 1
ATOM 3221 O O . ALA A 1 414 ? -1.007 59.759 -6.054 1.00 32.81 414 ALA A O 1
ATOM 3222 N N . ARG A 1 415 ? -0.666 57.708 -6.966 1.00 33.44 415 ARG A N 1
ATOM 3223 C CA . ARG A 1 415 ? -1.850 57.503 -7.863 1.00 33.44 415 ARG A CA 1
ATOM 3224 C C . ARG A 1 415 ? -1.853 58.201 -9.244 1.00 33.44 415 ARG A C 1
ATOM 3226 O O . ARG A 1 415 ? -1.527 59.371 -9.355 1.00 33.44 415 ARG A O 1
ATOM 3233 N N . GLY A 1 416 ? -2.326 57.468 -10.267 1.00 26.78 416 GLY A N 1
ATOM 3234 C CA . GLY A 1 416 ? -2.638 57.948 -11.629 1.00 26.78 416 GLY A CA 1
ATOM 3235 C C . GLY A 1 416 ? -2.821 56.792 -12.638 1.00 26.78 416 GLY A C 1
ATOM 3236 O O . GLY A 1 416 ? -1.962 55.922 -12.711 1.00 26.78 416 GLY A O 1
ATOM 3237 N N . VAL A 1 417 ? -3.945 56.755 -13.370 1.00 34.56 417 VAL A N 1
ATOM 3238 C CA . VAL A 1 417 ? -4.386 55.727 -14.359 1.00 34.56 417 VAL A CA 1
ATOM 3239 C C . VAL A 1 417 ? -5.194 56.492 -15.434 1.00 34.56 417 VAL A C 1
ATOM 3241 O O . VAL A 1 417 ? -5.995 57.323 -14.995 1.00 34.56 417 VAL A O 1
ATOM 3244 N N . PRO A 1 418 ? -4.999 56.331 -16.777 1.00 47.88 418 PRO A N 1
ATOM 3245 C CA . PRO A 1 418 ? -5.654 55.251 -17.557 1.00 47.88 418 PRO A CA 1
ATOM 3246 C C . PRO A 1 418 ? -5.005 54.795 -18.904 1.00 47.88 418 PRO A C 1
ATOM 3248 O O . PRO A 1 418 ? -3.967 55.288 -19.332 1.00 47.88 418 PRO A O 1
ATOM 3251 N N . HIS A 1 419 ? -5.673 53.837 -19.576 1.00 37.19 419 HIS A N 1
ATOM 3252 C CA . HIS A 1 419 ? -5.454 53.356 -20.964 1.00 37.19 419 HIS A CA 1
ATOM 3253 C C . HIS A 1 419 ? -5.866 54.374 -22.060 1.00 37.19 419 HIS A C 1
ATOM 3255 O O . HIS A 1 419 ? -6.690 55.248 -21.788 1.00 37.19 419 HIS A O 1
ATOM 3261 N N . PRO A 1 420 ? -5.358 54.235 -23.310 1.00 48.44 420 PRO A N 1
ATOM 3262 C CA . PRO A 1 420 ? -6.075 53.538 -24.418 1.00 48.44 420 PRO A CA 1
ATOM 3263 C C . PRO A 1 420 ? -5.186 52.483 -25.142 1.00 48.44 420 PRO A C 1
ATOM 3265 O O . PRO A 1 420 ? -3.968 52.596 -25.111 1.00 48.44 420 PRO A O 1
ATOM 3268 N N . ARG A 1 421 ? -5.676 51.314 -25.598 1.00 31.22 421 ARG A N 1
ATOM 3269 C CA . ARG A 1 421 ? -6.495 50.929 -26.789 1.00 31.22 421 ARG A CA 1
ATOM 3270 C C . ARG A 1 421 ? -5.747 50.775 -28.140 1.00 31.22 421 ARG A C 1
ATOM 3272 O O . ARG A 1 421 ? -5.035 51.663 -28.584 1.00 31.22 421 ARG A O 1
ATOM 3279 N N . THR A 1 422 ? -5.999 49.620 -28.767 1.00 36.41 422 THR A N 1
ATOM 3280 C CA . THR A 1 422 ? -5.560 49.075 -30.079 1.00 36.41 422 THR A CA 1
ATOM 3281 C C . THR A 1 422 ? -6.344 49.675 -31.277 1.00 36.41 422 THR A C 1
ATOM 3283 O O . THR A 1 422 ? -7.342 50.354 -31.020 1.00 36.41 422 THR A O 1
ATOM 3286 N N . PRO A 1 423 ? -5.967 49.439 -32.566 1.00 48.91 423 PRO A N 1
ATOM 3287 C CA . PRO A 1 423 ? -6.414 48.221 -33.288 1.00 48.91 423 PRO A CA 1
ATOM 3288 C C . PRO A 1 423 ? -5.455 47.628 -34.364 1.00 48.91 423 PRO A C 1
ATOM 3290 O O . PRO A 1 423 ? -4.358 48.117 -34.601 1.00 48.91 423 PRO A O 1
ATOM 3293 N N . ALA A 1 424 ? -5.903 46.514 -34.962 1.00 33.50 424 ALA A N 1
ATOM 3294 C CA . ALA A 1 424 ? -5.206 45.581 -35.866 1.00 33.50 424 ALA A CA 1
ATOM 3295 C C . ALA A 1 424 ? -5.139 45.983 -37.364 1.00 33.50 424 ALA A C 1
ATOM 3297 O O . ALA A 1 424 ? -5.808 46.927 -37.776 1.00 33.50 424 ALA A O 1
ATOM 3298 N N . GLY A 1 425 ? -4.439 45.183 -38.196 1.00 28.53 425 GLY A N 1
ATOM 3299 C CA . GLY A 1 425 ? -4.637 45.185 -39.660 1.00 28.53 425 GLY A CA 1
ATOM 3300 C C . GLY A 1 425 ? -3.682 44.330 -40.528 1.00 28.53 425 GLY A C 1
ATOM 3301 O O . GLY A 1 425 ? -2.534 44.710 -40.704 1.00 28.53 425 GLY A O 1
ATOM 3302 N N . LEU A 1 426 ? -4.238 43.274 -41.144 1.00 31.02 426 LEU A N 1
ATOM 3303 C CA . LEU A 1 426 ? -3.962 42.711 -42.493 1.00 31.02 426 LEU A CA 1
ATOM 3304 C C . LEU A 1 426 ? -2.620 42.027 -42.883 1.00 31.02 426 LEU A C 1
ATOM 3306 O O . LEU A 1 426 ? -1.538 42.599 -42.844 1.00 31.02 426 LEU A O 1
ATOM 3310 N N . ASP A 1 427 ? -2.792 40.792 -43.375 1.00 30.00 427 ASP A N 1
ATOM 3311 C CA . ASP A 1 427 ? -2.205 40.073 -44.527 1.00 30.00 427 ASP A CA 1
ATOM 3312 C C . ASP A 1 427 ? -0.984 40.618 -45.308 1.00 30.00 427 ASP A C 1
ATOM 3314 O O . ASP A 1 427 ? -0.928 41.767 -45.740 1.00 30.00 427 ASP A O 1
ATOM 3318 N N . GLY A 1 428 ? -0.079 39.698 -45.678 1.00 28.41 428 GLY A N 1
ATOM 3319 C CA . GLY A 1 428 ? 0.960 39.906 -46.698 1.00 28.41 428 GLY A CA 1
ATOM 3320 C C . GLY A 1 428 ? 1.715 38.612 -47.043 1.00 28.41 428 GLY A C 1
ATOM 3321 O O . GLY A 1 428 ? 2.104 37.864 -46.149 1.00 28.41 428 GLY A O 1
ATOM 3322 N N . ALA A 1 429 ? 1.917 38.319 -48.334 1.00 29.44 429 ALA A N 1
ATOM 3323 C CA . ALA A 1 429 ? 2.448 37.033 -48.804 1.00 29.44 429 ALA A CA 1
ATOM 3324 C C . ALA A 1 429 ? 3.852 37.118 -49.437 1.00 29.44 429 ALA A C 1
ATOM 3326 O O . ALA A 1 429 ? 4.176 38.079 -50.125 1.00 29.44 429 ALA A O 1
ATOM 3327 N N . GLY A 1 430 ? 4.614 36.021 -49.323 1.00 26.23 430 GLY A N 1
ATOM 3328 C CA . GLY A 1 430 ? 5.701 35.666 -50.248 1.00 26.23 430 GLY A CA 1
ATOM 3329 C C . GLY A 1 430 ? 7.089 36.266 -49.968 1.00 26.23 430 GLY A C 1
ATOM 3330 O O . GLY A 1 430 ? 7.276 37.473 -49.919 1.00 26.23 430 GLY A O 1
ATOM 3331 N N . GLY A 1 431 ? 8.111 35.405 -49.883 1.00 27.56 431 GLY A N 1
ATOM 3332 C CA . GLY A 1 431 ? 9.506 35.847 -49.757 1.00 27.56 431 GLY A CA 1
ATOM 3333 C C . GLY A 1 431 ? 10.524 34.704 -49.734 1.00 27.56 431 GLY A C 1
ATOM 3334 O O . GLY A 1 431 ? 10.882 34.203 -48.672 1.00 27.56 431 GLY A O 1
ATOM 3335 N N . ARG A 1 432 ? 11.034 34.286 -50.902 1.00 31.22 432 ARG A N 1
ATOM 3336 C CA . ARG A 1 432 ? 12.172 33.348 -50.975 1.00 31.22 432 ARG A CA 1
ATOM 3337 C C . ARG A 1 432 ? 13.487 34.094 -50.727 1.00 31.22 432 ARG A C 1
ATOM 3339 O O . ARG A 1 432 ? 13.935 34.825 -51.605 1.00 31.22 432 ARG A O 1
ATOM 3346 N N . ALA A 1 433 ? 14.164 33.823 -49.612 1.00 32.66 433 ALA A N 1
ATOM 3347 C CA . ALA A 1 433 ? 15.528 34.295 -49.365 1.00 32.66 433 ALA A CA 1
ATOM 3348 C C . ALA A 1 433 ? 16.529 33.125 -49.338 1.00 32.66 433 ALA A C 1
ATOM 3350 O O . ALA A 1 433 ? 16.468 32.249 -48.479 1.00 32.66 433 ALA A O 1
ATOM 3351 N N . ARG A 1 434 ? 17.482 33.112 -50.281 1.00 31.25 434 ARG A N 1
ATOM 3352 C CA . ARG A 1 434 ? 18.683 32.264 -50.188 1.00 31.25 434 ARG A CA 1
ATOM 3353 C C . ARG A 1 434 ? 19.649 32.878 -49.177 1.00 31.25 434 ARG A C 1
ATOM 3355 O O . ARG A 1 434 ? 19.997 34.044 -49.332 1.00 31.25 434 ARG A O 1
ATOM 3362 N N . LEU A 1 435 ? 20.241 32.067 -48.303 1.00 32.34 435 LEU A N 1
ATOM 3363 C CA . LEU A 1 435 ? 21.564 32.371 -47.750 1.00 32.34 435 LEU A CA 1
ATOM 3364 C C . LEU A 1 435 ? 22.468 31.134 -47.721 1.00 32.34 435 LEU A C 1
ATOM 3366 O O . LEU A 1 435 ? 22.030 30.003 -47.930 1.00 32.34 435 LEU A O 1
ATOM 3370 N N . LYS A 1 436 ? 23.773 31.404 -47.700 1.00 28.81 436 LYS A N 1
ATOM 3371 C CA . LYS A 1 436 ? 24.795 30.559 -48.330 1.00 28.81 436 LYS A CA 1
ATOM 3372 C C . LYS A 1 436 ? 25.236 29.397 -47.437 1.00 28.81 436 LYS A C 1
ATOM 3374 O O . LYS A 1 436 ? 25.360 29.537 -46.228 1.00 28.81 436 LYS A O 1
ATOM 3379 N N . ARG A 1 437 ? 25.612 28.287 -48.084 1.00 30.28 437 ARG A N 1
ATOM 3380 C CA . ARG A 1 437 ? 26.500 27.275 -47.494 1.00 30.28 437 ARG A CA 1
ATOM 3381 C C . ARG A 1 437 ? 27.820 27.929 -47.069 1.00 30.28 437 ARG A C 1
ATOM 3383 O O . ARG A 1 437 ? 28.429 28.616 -47.888 1.00 30.28 437 ARG A O 1
ATOM 3390 N N . SER A 1 438 ? 28.341 27.551 -45.910 1.00 29.86 438 SER A N 1
ATOM 3391 C CA . SER A 1 438 ? 29.780 27.350 -45.730 1.00 29.86 438 SER A CA 1
ATOM 3392 C C . SER A 1 438 ? 30.033 25.849 -45.554 1.00 29.86 438 SER A C 1
ATOM 3394 O O . SER A 1 438 ? 29.307 25.151 -44.850 1.00 29.86 438 SER A O 1
ATOM 3396 N N . LYS A 1 439 ? 31.033 25.323 -46.264 1.00 31.38 439 LYS A N 1
ATOM 3397 C CA . LYS A 1 439 ? 31.647 24.026 -45.957 1.00 31.38 439 LYS A CA 1
ATOM 3398 C C . LYS A 1 439 ? 32.953 24.324 -45.238 1.00 31.38 439 LYS A C 1
ATOM 3400 O O . LYS A 1 439 ? 33.658 25.223 -45.684 1.00 31.38 439 LYS A O 1
ATOM 3405 N N . LEU A 1 440 ? 33.349 23.471 -44.302 1.00 28.88 440 LEU A N 1
ATOM 3406 C CA . LEU A 1 440 ? 34.732 23.001 -44.228 1.00 28.88 440 LEU A CA 1
ATOM 3407 C C . LEU A 1 440 ? 34.756 21.614 -43.572 1.00 28.88 440 LEU A C 1
ATOM 3409 O O . LEU A 1 440 ? 34.065 21.367 -42.589 1.00 28.88 440 LEU A O 1
ATOM 3413 N N . ARG A 1 441 ? 35.508 20.697 -44.183 1.00 32.12 441 ARG A N 1
ATOM 3414 C CA . ARG A 1 441 ? 35.898 19.398 -43.624 1.00 32.12 441 ARG A CA 1
ATOM 3415 C C . ARG A 1 441 ? 37.381 19.494 -43.286 1.00 32.12 441 ARG A C 1
ATOM 3417 O O . ARG A 1 441 ? 38.131 19.929 -44.155 1.00 32.12 441 ARG A O 1
ATOM 3424 N N . THR A 1 442 ? 37.787 18.897 -42.175 1.00 32.84 442 THR A N 1
ATOM 3425 C CA . THR A 1 442 ? 39.069 18.182 -42.067 1.00 32.84 442 THR A CA 1
ATOM 3426 C C . THR A 1 442 ? 38.925 17.036 -41.063 1.00 32.84 442 THR A C 1
ATOM 3428 O O . THR A 1 442 ? 37.943 16.982 -40.323 1.00 32.84 442 THR A O 1
ATOM 3431 N N . GLY A 1 443 ? 39.827 16.056 -41.152 1.00 29.84 443 GLY A N 1
ATOM 3432 C CA . GLY A 1 443 ? 39.763 14.788 -40.421 1.00 29.84 443 GLY A CA 1
ATOM 3433 C C . GLY A 1 443 ? 40.446 14.793 -39.042 1.00 29.84 443 GLY A C 1
ATOM 3434 O O . GLY A 1 443 ? 40.810 15.857 -38.545 1.00 29.84 443 GLY A O 1
ATOM 3435 N N . PRO A 1 444 ? 40.584 13.605 -38.424 1.00 51.00 444 PRO A N 1
ATOM 3436 C CA . PRO A 1 444 ? 40.967 13.436 -37.021 1.00 51.00 444 PRO A CA 1
ATOM 3437 C C . PRO A 1 444 ? 42.468 13.179 -36.817 1.00 51.00 444 PRO A C 1
ATOM 3439 O O . PRO A 1 444 ? 43.133 12.718 -37.740 1.00 51.00 444 PRO A O 1
ATOM 3442 N N . ASP A 1 445 ? 42.950 13.326 -35.575 1.00 29.53 445 ASP A N 1
ATOM 3443 C CA . ASP A 1 445 ? 44.097 12.543 -35.085 1.00 29.53 445 ASP A CA 1
ATOM 3444 C C . ASP A 1 445 ? 44.120 12.376 -33.544 1.00 29.53 445 ASP A C 1
ATOM 3446 O O . ASP A 1 445 ? 43.270 12.929 -32.841 1.00 29.53 445 ASP A O 1
ATOM 3450 N N . ARG A 1 446 ? 45.057 11.569 -33.016 1.00 31.86 446 ARG A N 1
ATOM 3451 C CA . ARG A 1 446 ? 45.160 11.139 -31.601 1.00 31.86 446 ARG A CA 1
ATOM 3452 C C . ARG A 1 446 ? 46.413 11.664 -30.865 1.00 31.86 446 ARG A C 1
ATOM 3454 O O . ARG A 1 446 ? 47.519 11.262 -31.203 1.00 31.86 446 ARG A O 1
ATOM 3461 N N . ALA A 1 447 ? 46.230 12.357 -29.736 1.00 28.09 447 ALA A N 1
ATOM 3462 C CA . ALA A 1 447 ? 47.078 12.304 -28.519 1.00 28.09 447 ALA A CA 1
ATOM 3463 C C . ALA A 1 447 ? 46.285 12.959 -27.359 1.00 28.09 447 ALA A C 1
ATOM 3465 O O . ALA A 1 447 ? 45.528 13.885 -27.627 1.00 28.09 447 ALA A O 1
ATOM 3466 N N . ARG A 1 448 ? 46.201 12.488 -26.105 1.00 29.80 448 ARG A N 1
ATOM 3467 C CA . ARG A 1 448 ? 47.140 11.978 -25.073 1.00 29.80 448 ARG A CA 1
ATOM 3468 C C . ARG A 1 448 ? 47.884 13.045 -24.237 1.00 29.80 448 ARG A C 1
ATOM 3470 O O . ARG A 1 448 ? 48.790 13.706 -24.724 1.00 29.80 448 ARG A O 1
ATOM 3477 N N . ASP A 1 449 ? 47.533 13.022 -22.945 1.00 29.89 449 ASP A N 1
ATOM 3478 C CA . ASP A 1 449 ? 48.336 13.283 -21.734 1.00 29.89 449 ASP A CA 1
ATOM 3479 C C . ASP A 1 449 ? 48.530 14.706 -21.150 1.00 29.89 449 ASP A C 1
ATOM 3481 O O . ASP A 1 449 ? 48.461 15.728 -21.823 1.00 29.89 449 ASP A O 1
ATOM 3485 N N . LEU A 1 450 ? 48.793 14.684 -19.828 1.00 26.94 450 LEU A N 1
ATOM 3486 C CA . LEU A 1 450 ? 49.085 15.756 -18.851 1.00 26.94 450 LEU A CA 1
ATOM 3487 C C . LEU A 1 450 ? 47.894 16.669 -18.457 1.00 26.94 450 LEU A C 1
ATOM 3489 O O . LEU A 1 450 ? 47.468 17.528 -19.216 1.00 26.94 450 LEU A O 1
ATOM 3493 N N . LEU A 1 451 ? 47.207 16.460 -17.320 1.00 28.02 451 LEU A N 1
ATOM 3494 C CA . LEU A 1 451 ? 47.606 16.559 -15.890 1.00 28.02 451 LEU A CA 1
ATOM 3495 C C . LEU A 1 451 ? 47.924 17.984 -15.396 1.00 28.02 451 LEU A C 1
ATOM 3497 O O . LEU A 1 451 ? 48.920 18.581 -15.793 1.00 28.02 451 LEU A O 1
ATOM 3501 N N . GLY A 1 452 ? 47.159 18.469 -14.405 1.00 26.33 452 GLY A N 1
ATOM 3502 C CA . GLY A 1 452 ? 47.486 19.712 -13.696 1.00 26.33 452 GLY A CA 1
ATOM 3503 C C . GLY A 1 452 ? 46.542 20.114 -12.553 1.00 26.33 452 GLY A C 1
ATOM 3504 O O . GLY A 1 452 ? 45.580 20.827 -12.794 1.00 26.33 452 GLY A O 1
ATOM 3505 N N . ARG A 1 453 ? 46.933 19.786 -11.305 1.00 30.64 453 ARG A N 1
ATOM 3506 C CA . ARG A 1 453 ? 46.417 20.301 -10.002 1.00 30.64 453 ARG A CA 1
ATOM 3507 C C . ARG A 1 453 ? 44.984 19.841 -9.633 1.00 30.64 453 ARG A C 1
ATOM 3509 O O . ARG A 1 453 ? 44.046 20.146 -10.346 1.00 30.64 453 ARG A O 1
ATOM 3516 N N . SER A 1 454 ? 44.711 19.039 -8.595 1.00 27.28 454 SER A N 1
ATOM 3517 C CA . SER A 1 454 ? 45.239 18.852 -7.219 1.00 27.28 454 SER A CA 1
ATOM 3518 C C . SER A 1 454 ? 44.521 19.680 -6.141 1.00 27.28 454 SER A C 1
ATOM 3520 O O . SER A 1 454 ? 44.478 20.907 -6.194 1.00 27.28 454 SER A O 1
ATOM 3522 N N . SER A 1 455 ? 44.003 18.980 -5.127 1.00 29.36 455 SER A N 1
ATOM 3523 C CA . SER A 1 455 ? 43.616 19.496 -3.809 1.00 29.36 455 SER A CA 1
ATOM 3524 C C . SER A 1 455 ? 43.788 18.372 -2.783 1.00 29.36 455 SER A C 1
ATOM 3526 O O . SER A 1 455 ? 43.343 17.249 -3.008 1.00 29.36 455 SER A O 1
ATOM 3528 N N . THR A 1 456 ? 44.499 18.654 -1.693 1.00 26.95 456 THR A N 1
ATOM 3529 C CA . THR A 1 456 ? 45.036 17.638 -0.774 1.00 26.95 456 THR A CA 1
ATOM 3530 C C . THR A 1 456 ? 44.010 17.174 0.262 1.00 26.95 456 THR A C 1
ATOM 3532 O O . THR A 1 456 ? 43.391 18.003 0.923 1.00 26.95 456 THR A O 1
ATOM 3535 N N . ILE A 1 457 ? 43.908 15.859 0.491 1.00 26.28 457 ILE A N 1
ATOM 3536 C CA . ILE A 1 457 ? 43.251 15.291 1.680 1.00 26.28 457 ILE A CA 1
ATOM 3537 C C . ILE A 1 457 ? 44.325 14.914 2.706 1.00 26.28 457 ILE A C 1
ATOM 3539 O O . ILE A 1 457 ? 45.158 14.044 2.455 1.00 26.28 457 ILE A O 1
ATOM 3543 N N . THR A 1 458 ? 44.293 15.552 3.875 1.00 25.86 458 THR A N 1
ATOM 3544 C CA . THR A 1 458 ? 45.178 15.223 5.002 1.00 25.86 458 THR A CA 1
ATOM 3545 C C . THR A 1 458 ? 44.585 14.075 5.815 1.00 25.86 458 THR A C 1
ATOM 3547 O O . THR A 1 458 ? 43.640 14.274 6.577 1.00 25.86 458 THR A O 1
ATOM 3550 N N . ALA A 1 459 ? 45.154 12.876 5.692 1.00 25.89 459 ALA A N 1
ATOM 3551 C CA . ALA A 1 459 ? 44.813 11.755 6.564 1.00 25.89 459 ALA A CA 1
ATOM 3552 C C . ALA A 1 459 ? 45.450 11.937 7.955 1.00 25.89 459 ALA A C 1
ATOM 3554 O O . ALA A 1 459 ? 46.667 12.082 8.068 1.00 25.89 459 ALA A O 1
ATOM 3555 N N . ILE A 1 460 ? 44.645 11.895 9.022 1.00 26.16 460 ILE A N 1
ATOM 3556 C CA . ILE A 1 460 ? 45.146 11.903 10.405 1.00 26.16 460 ILE A CA 1
ATOM 3557 C C . ILE A 1 460 ? 45.274 10.460 10.896 1.00 26.16 460 ILE A C 1
ATOM 3559 O O . ILE A 1 460 ? 44.286 9.812 11.236 1.00 26.16 460 ILE A O 1
ATOM 3563 N N . VAL A 1 461 ? 46.511 9.974 10.975 1.00 25.72 461 VAL A N 1
ATOM 3564 C CA . VAL A 1 461 ? 46.861 8.725 11.667 1.00 25.72 461 VAL A CA 1
ATOM 3565 C C . VAL A 1 461 ? 47.173 9.037 13.134 1.00 25.72 461 VAL A C 1
ATOM 3567 O O . VAL A 1 461 ? 47.902 9.987 13.420 1.00 25.72 461 VAL A O 1
ATOM 3570 N N . ARG A 1 462 ? 46.664 8.228 14.075 1.00 26.94 462 ARG A N 1
ATOM 3571 C CA . ARG A 1 462 ? 47.081 8.259 15.490 1.00 26.94 462 ARG A CA 1
ATOM 3572 C C . ARG A 1 462 ? 47.335 6.860 16.066 1.00 26.94 462 ARG A C 1
ATOM 3574 O O . ARG A 1 462 ? 46.419 6.082 16.297 1.00 26.94 462 ARG A O 1
ATOM 3581 N N . GLN A 1 463 ? 48.608 6.620 16.357 1.00 27.34 463 GLN A N 1
ATOM 3582 C CA . GLN A 1 463 ? 49.211 5.658 17.291 1.00 27.34 463 GLN A CA 1
ATOM 3583 C C . GLN A 1 463 ? 50.408 6.422 17.909 1.00 27.34 463 GLN A C 1
ATOM 3585 O O . GLN A 1 463 ? 50.927 7.312 17.235 1.00 27.34 463 GLN A O 1
ATOM 3590 N N . ARG A 1 464 ? 50.888 6.244 19.148 1.00 30.75 464 ARG A N 1
ATOM 3591 C CA . ARG A 1 464 ? 50.813 5.218 20.229 1.00 30.75 464 ARG A CA 1
ATOM 3592 C C . ARG A 1 464 ? 51.048 5.941 21.592 1.00 30.75 464 ARG A C 1
ATOM 3594 O O . ARG A 1 464 ? 51.173 7.162 21.557 1.00 30.75 464 ARG A O 1
ATOM 3601 N N . ASP A 1 465 ? 51.135 5.372 22.806 1.00 31.70 465 ASP A N 1
ATOM 3602 C CA . ASP A 1 465 ? 51.105 4.009 23.415 1.00 31.70 465 ASP A CA 1
ATOM 3603 C C . ASP A 1 465 ? 50.633 4.170 24.907 1.00 31.70 465 ASP A C 1
ATOM 3605 O O . ASP A 1 465 ? 50.359 5.296 25.315 1.00 31.70 465 ASP A O 1
ATOM 3609 N N . GLY A 1 466 ? 50.512 3.183 25.817 1.00 28.56 466 GLY A N 1
ATOM 3610 C CA . GLY A 1 466 ? 50.732 1.725 25.723 1.00 28.56 466 GLY A CA 1
ATOM 3611 C C . GLY A 1 466 ? 51.076 0.985 27.046 1.00 28.56 466 GLY A C 1
ATOM 3612 O O . GLY A 1 466 ? 51.817 0.005 27.002 1.00 28.56 466 GLY A O 1
ATOM 3613 N N . SER A 1 467 ? 50.624 1.426 28.234 1.00 28.50 467 SER A N 1
ATOM 3614 C CA . SER A 1 467 ? 51.131 0.941 29.542 1.00 28.50 467 SER A CA 1
ATOM 3615 C C . SER A 1 467 ? 50.275 -0.122 30.278 1.00 28.50 467 SER A C 1
ATOM 3617 O O . SER A 1 467 ? 49.228 0.193 30.830 1.00 28.50 467 SER A O 1
ATOM 3619 N N . ILE A 1 468 ? 50.804 -1.361 30.321 1.00 32.81 468 ILE A N 1
ATOM 3620 C CA . ILE A 1 468 ? 50.823 -2.393 31.407 1.00 32.81 468 ILE A CA 1
ATOM 3621 C C . ILE A 1 468 ? 49.776 -2.298 32.551 1.00 32.81 468 ILE A C 1
ATOM 3623 O O . ILE A 1 468 ? 49.670 -1.272 33.210 1.00 32.81 468 ILE A O 1
ATOM 3627 N N . TRP A 1 469 ? 49.051 -3.354 32.963 1.00 28.48 469 TRP A N 1
ATOM 3628 C CA . TRP A 1 469 ? 49.316 -4.818 33.022 1.00 28.48 469 TRP A CA 1
ATOM 3629 C C . TRP A 1 469 ? 48.012 -5.650 32.726 1.00 28.48 469 TRP A C 1
ATOM 3631 O O . TRP A 1 469 ? 47.037 -5.048 32.300 1.00 28.48 469 TRP A O 1
ATOM 3641 N N . ARG A 1 470 ? 47.838 -6.989 32.890 1.00 27.28 470 ARG A N 1
ATOM 3642 C CA . ARG A 1 470 ? 48.613 -8.111 33.502 1.00 27.28 470 ARG A CA 1
ATOM 3643 C C . ARG A 1 470 ? 48.274 -9.495 32.863 1.00 27.28 470 ARG A C 1
ATOM 3645 O O . ARG A 1 470 ? 47.771 -9.572 31.752 1.00 27.28 470 ARG A O 1
ATOM 3652 N N . SER A 1 471 ? 48.599 -10.581 33.576 1.00 29.34 471 SER A N 1
ATOM 3653 C CA . SER A 1 471 ? 48.328 -12.019 33.342 1.00 29.34 471 SER A CA 1
ATOM 3654 C C . SER A 1 471 ? 46.828 -12.399 33.406 1.00 29.34 471 SER A C 1
ATOM 3656 O O . SER A 1 471 ? 46.070 -11.684 34.048 1.00 29.34 471 SER A O 1
ATOM 3658 N N . SER A 1 472 ? 46.352 -13.540 32.879 1.00 27.12 472 SER A N 1
ATOM 3659 C CA . SER A 1 472 ? 47.000 -14.870 32.857 1.00 27.12 472 SER A CA 1
ATOM 3660 C C . SER A 1 472 ? 46.662 -15.764 31.645 1.00 27.12 472 SER A C 1
ATOM 3662 O O . SER A 1 472 ? 45.883 -15.409 30.766 1.00 27.12 472 SER A O 1
ATOM 3664 N N . THR A 1 473 ? 47.311 -16.932 31.579 1.00 29.25 473 THR A N 1
ATOM 3665 C CA . THR A 1 473 ? 47.277 -17.875 30.453 1.00 29.25 473 THR A CA 1
ATOM 3666 C C . THR A 1 473 ? 46.596 -19.200 30.803 1.00 29.25 473 THR A C 1
ATOM 3668 O O . THR A 1 473 ? 46.800 -19.750 31.885 1.00 29.25 473 THR A O 1
ATOM 3671 N N . ARG A 1 474 ? 45.927 -19.821 29.820 1.00 27.53 474 ARG A N 1
ATOM 3672 C CA . ARG A 1 474 ? 45.955 -21.287 29.690 1.00 27.53 474 ARG A CA 1
ATOM 3673 C C . ARG A 1 474 ? 45.859 -21.747 28.235 1.00 27.53 474 ARG A C 1
ATOM 3675 O O . ARG A 1 474 ? 44.965 -21.371 27.490 1.00 27.53 474 ARG A O 1
ATOM 3682 N N . SER A 1 475 ? 46.825 -22.575 27.854 1.00 30.02 475 SER A N 1
ATOM 3683 C CA . SER A 1 475 ? 46.821 -23.381 26.626 1.00 30.02 475 SER A CA 1
ATOM 3684 C C . SER A 1 475 ? 46.031 -24.689 26.870 1.00 30.02 475 SER A C 1
ATOM 3686 O O . SER A 1 475 ? 45.669 -24.948 28.015 1.00 30.02 475 SER A O 1
ATOM 3688 N N . ARG A 1 476 ? 45.736 -25.594 25.926 1.00 32.41 476 ARG A N 1
ATOM 3689 C CA . ARG A 1 476 ? 46.149 -25.826 24.521 1.00 32.41 476 ARG A CA 1
ATOM 3690 C C . ARG A 1 476 ? 45.220 -26.932 23.979 1.00 32.41 476 ARG A C 1
ATOM 3692 O O . ARG A 1 476 ? 44.927 -27.843 24.748 1.00 32.41 476 ARG A O 1
ATOM 3699 N N . ARG A 1 477 ? 44.918 -26.967 22.675 1.00 28.34 477 ARG A N 1
ATOM 3700 C CA . ARG A 1 477 ? 45.180 -28.111 21.756 1.00 28.34 477 ARG A CA 1
ATOM 3701 C C . ARG A 1 477 ? 44.434 -27.953 20.430 1.00 28.34 477 ARG A C 1
ATOM 3703 O O . ARG A 1 477 ? 43.347 -27.396 20.365 1.00 28.34 477 ARG A O 1
ATOM 3710 N N . SER A 1 478 ? 45.065 -28.461 19.381 1.00 32.09 478 SER A N 1
ATOM 3711 C CA . SER A 1 478 ? 44.587 -28.500 18.003 1.00 32.09 478 SER A CA 1
ATOM 3712 C C . SER A 1 478 ? 44.293 -29.938 17.574 1.00 32.09 478 SER A C 1
ATOM 3714 O O . SER A 1 478 ? 44.918 -30.877 18.066 1.00 32.09 478 SER A O 1
ATOM 3716 N N . ALA A 1 479 ? 43.412 -30.096 16.588 1.00 29.39 479 ALA A N 1
ATOM 3717 C CA . ALA A 1 479 ? 43.353 -31.272 15.725 1.00 29.39 479 ALA A CA 1
ATOM 3718 C C . ALA A 1 479 ? 42.976 -30.825 14.302 1.00 29.39 479 ALA A C 1
ATOM 3720 O O . ALA A 1 479 ? 42.228 -29.863 14.127 1.00 29.39 479 ALA A O 1
ATOM 3721 N N . ARG A 1 480 ? 43.518 -31.496 13.281 1.00 30.33 480 ARG A N 1
ATOM 3722 C CA . ARG A 1 480 ? 43.228 -31.247 11.860 1.00 30.33 480 ARG A CA 1
ATOM 3723 C C . ARG A 1 480 ? 42.631 -32.511 11.237 1.00 30.33 480 ARG A C 1
ATOM 3725 O O . ARG A 1 480 ? 43.113 -33.599 11.516 1.00 30.33 480 ARG A O 1
ATOM 3732 N N . TRP A 1 481 ? 41.656 -32.309 10.352 1.00 29.67 481 TRP A N 1
ATOM 3733 C CA . TRP A 1 481 ? 41.448 -33.024 9.083 1.00 29.67 481 TRP A CA 1
ATOM 3734 C C . TRP A 1 481 ? 41.866 -34.502 8.961 1.00 29.67 481 TRP A C 1
ATOM 3736 O O . TRP A 1 481 ? 43.050 -34.814 8.882 1.00 29.67 481 TRP A O 1
ATOM 3746 N N . THR A 1 482 ? 40.895 -35.354 8.623 1.00 28.17 482 THR A N 1
ATOM 3747 C CA . THR A 1 482 ? 41.083 -36.424 7.621 1.00 28.17 482 THR A CA 1
ATOM 3748 C C . THR A 1 482 ? 39.839 -36.549 6.732 1.00 28.17 482 THR A C 1
ATOM 3750 O O . THR A 1 482 ? 38.717 -36.339 7.183 1.00 28.17 482 THR A O 1
ATOM 3753 N N . ARG A 1 483 ? 40.043 -36.870 5.447 1.00 32.44 483 ARG A N 1
ATOM 3754 C CA . ARG A 1 483 ? 39.002 -37.328 4.504 1.00 32.44 483 ARG A CA 1
ATOM 3755 C C . ARG A 1 483 ? 39.078 -38.853 4.391 1.00 32.44 483 ARG A C 1
ATOM 3757 O O . ARG A 1 483 ? 40.198 -39.360 4.347 1.00 32.44 483 ARG A O 1
ATOM 3764 N N . ARG A 1 484 ? 37.949 -39.529 4.135 1.00 28.73 484 ARG A N 1
ATOM 3765 C CA . ARG A 1 484 ? 37.825 -40.583 3.097 1.00 28.73 484 ARG A CA 1
ATOM 3766 C C . ARG A 1 484 ? 36.378 -41.067 2.932 1.00 28.73 484 ARG A C 1
ATOM 3768 O O . ARG A 1 484 ? 35.664 -41.216 3.914 1.00 28.73 484 ARG A O 1
ATOM 3775 N N . SER A 1 485 ? 36.026 -41.380 1.688 1.00 31.86 485 SER A N 1
ATOM 3776 C CA . SER A 1 485 ? 34.884 -42.217 1.290 1.00 31.86 485 SER A CA 1
ATOM 3777 C C . SER A 1 485 ? 35.421 -43.422 0.505 1.00 31.86 485 SER A C 1
ATOM 3779 O O . SER A 1 485 ? 36.572 -43.382 0.053 1.00 31.86 485 SER A O 1
ATOM 3781 N N . PRO A 1 486 ? 34.608 -44.469 0.305 1.00 51.16 486 PRO A N 1
ATOM 3782 C CA . PRO A 1 486 ? 34.475 -45.050 -1.037 1.00 51.16 486 PRO A CA 1
ATOM 3783 C C . PRO A 1 486 ? 33.012 -45.385 -1.419 1.00 51.16 486 PRO A C 1
ATOM 3785 O O . PRO A 1 486 ? 32.105 -45.287 -0.597 1.00 51.16 486 PRO A O 1
ATOM 3788 N N . HIS A 1 487 ? 32.787 -45.763 -2.682 1.00 40.44 487 HIS A N 1
ATOM 3789 C CA . HIS A 1 487 ? 31.485 -46.164 -3.250 1.00 40.44 487 HIS A CA 1
ATOM 3790 C C . HIS A 1 487 ? 31.319 -47.701 -3.285 1.00 40.44 487 HIS A C 1
ATOM 3792 O O . HIS A 1 487 ? 32.334 -48.385 -3.380 1.00 40.44 487 HIS A O 1
ATOM 3798 N N . HIS A 1 488 ? 30.079 -48.234 -3.313 1.00 33.44 488 HIS A N 1
ATOM 3799 C CA . HIS A 1 488 ? 29.507 -48.925 -4.503 1.00 33.44 488 HIS A CA 1
ATOM 3800 C C . HIS A 1 488 ? 28.077 -49.530 -4.328 1.00 33.44 488 HIS A C 1
ATOM 3802 O O . HIS A 1 488 ? 27.804 -50.290 -3.410 1.00 33.44 488 HIS A O 1
ATOM 3808 N N . THR A 1 489 ? 27.190 -49.168 -5.268 1.00 33.53 489 THR A N 1
ATOM 3809 C CA . THR A 1 489 ? 26.050 -49.890 -5.917 1.00 33.53 489 THR A CA 1
ATOM 3810 C C . THR A 1 489 ? 25.435 -51.216 -5.373 1.00 33.53 489 THR A C 1
ATOM 3812 O O . THR A 1 489 ? 26.079 -52.245 -5.514 1.00 33.53 489 THR A O 1
ATOM 3815 N N . ALA A 1 490 ? 24.145 -51.161 -4.947 1.00 31.02 490 ALA A N 1
ATOM 3816 C CA . ALA A 1 490 ? 22.896 -51.918 -5.338 1.00 31.02 490 ALA A CA 1
ATOM 3817 C C . ALA A 1 490 ? 22.894 -53.459 -5.669 1.00 31.02 490 ALA A C 1
ATOM 3819 O O . ALA A 1 490 ? 23.978 -54.011 -5.812 1.00 31.02 490 ALA A O 1
ATOM 3820 N N . PRO A 1 491 ? 21.744 -54.186 -5.900 1.00 52.94 491 PRO A N 1
ATOM 3821 C CA . PRO A 1 491 ? 20.287 -53.863 -5.821 1.00 52.94 491 PRO A CA 1
ATOM 3822 C C . PRO A 1 491 ? 19.335 -54.945 -5.166 1.00 52.94 491 PRO A C 1
ATOM 3824 O O . PRO A 1 491 ? 19.764 -56.047 -4.863 1.00 52.94 491 PRO A O 1
ATOM 3827 N N . CYS A 1 492 ? 18.010 -54.662 -5.110 1.00 28.42 492 CYS A N 1
ATOM 3828 C CA . CYS A 1 492 ? 16.820 -55.581 -5.067 1.00 28.42 492 CYS A CA 1
ATOM 3829 C C . CYS A 1 492 ? 16.570 -56.611 -3.917 1.00 28.42 492 CYS A C 1
ATOM 3831 O O . CYS A 1 492 ? 17.484 -57.254 -3.424 1.00 28.42 492 CYS A O 1
ATOM 3833 N N . GLY A 1 493 ? 15.283 -56.871 -3.582 1.00 27.23 493 GLY A N 1
ATOM 3834 C CA . GLY A 1 493 ? 14.858 -58.037 -2.760 1.00 27.23 493 GLY A CA 1
ATOM 3835 C C . GLY A 1 493 ? 13.433 -58.006 -2.147 1.00 27.23 493 GLY A C 1
ATOM 3836 O O . GLY A 1 493 ? 13.163 -57.237 -1.237 1.00 27.23 493 GLY A O 1
ATOM 3837 N N . LEU A 1 494 ? 12.534 -58.872 -2.631 1.00 29.64 494 LEU A N 1
ATOM 3838 C CA . LEU A 1 494 ? 11.104 -59.065 -2.283 1.00 29.64 494 LEU A CA 1
ATOM 3839 C C . LEU A 1 494 ? 10.749 -59.495 -0.829 1.00 29.64 494 LEU A C 1
ATOM 3841 O O . LEU A 1 494 ? 11.415 -60.369 -0.297 1.00 29.64 494 LEU A O 1
ATOM 3845 N N . ALA A 1 495 ? 9.591 -59.005 -0.329 1.00 30.00 495 ALA A N 1
ATOM 3846 C CA . ALA A 1 495 ? 8.431 -59.712 0.299 1.00 30.00 495 ALA A CA 1
ATOM 3847 C C . ALA A 1 495 ? 8.633 -60.759 1.458 1.00 30.00 495 ALA A C 1
ATOM 3849 O O . ALA A 1 495 ? 9.724 -61.240 1.699 1.00 30.00 495 ALA A O 1
ATOM 3850 N N . SER A 1 496 ? 7.636 -61.206 2.253 1.00 31.73 496 SER A N 1
ATOM 3851 C CA . SER A 1 496 ? 6.165 -61.230 2.095 1.00 31.73 496 SER A CA 1
ATOM 3852 C C . SER A 1 496 ? 5.384 -61.552 3.401 1.00 31.73 496 SER A C 1
ATOM 3854 O O . SER A 1 496 ? 5.845 -62.367 4.191 1.00 31.73 496 SER A O 1
ATOM 3856 N N . SER A 1 497 ? 4.124 -61.078 3.500 1.00 33.03 497 SER A N 1
ATOM 3857 C CA . SER A 1 497 ? 2.962 -61.729 4.181 1.00 33.03 497 SER A CA 1
ATOM 3858 C C . SER A 1 497 ? 3.000 -61.959 5.721 1.00 33.03 497 SER A C 1
ATOM 3860 O O . SER A 1 497 ? 4.057 -61.938 6.331 1.00 33.03 497 SER A O 1
ATOM 3862 N N . THR A 1 498 ? 1.903 -62.159 6.474 1.00 30.98 498 THR A N 1
ATOM 3863 C CA . THR A 1 498 ? 0.432 -62.249 6.230 1.00 30.98 498 THR A CA 1
ATOM 3864 C C . THR A 1 498 ? -0.305 -61.244 7.182 1.00 30.98 498 THR A C 1
ATOM 3866 O O . THR A 1 498 ? 0.360 -60.328 7.649 1.00 30.98 498 THR A O 1
ATOM 3869 N N . ARG A 1 499 ? -1.612 -61.231 7.539 1.00 27.95 499 ARG A N 1
ATOM 3870 C CA . ARG A 1 499 ? -2.822 -62.074 7.314 1.00 27.95 499 ARG A CA 1
ATOM 3871 C C . ARG A 1 499 ? -4.119 -61.229 7.466 1.00 27.95 499 ARG A C 1
ATOM 3873 O O . ARG A 1 499 ? -4.066 -60.007 7.544 1.00 27.95 499 ARG A O 1
ATOM 3880 N N . SER A 1 500 ? -5.290 -61.875 7.477 1.00 31.77 500 SER A N 1
ATOM 3881 C CA . SER A 1 500 ? -6.669 -61.321 7.610 1.00 31.77 500 SER A CA 1
ATOM 3882 C C . SER A 1 500 ? -7.587 -62.466 8.167 1.00 31.77 500 SER A C 1
ATOM 3884 O O . SER A 1 500 ? -6.968 -63.419 8.659 1.00 31.77 500 SER A O 1
ATOM 3886 N N . PRO A 1 501 ? -8.955 -62.531 8.089 1.00 57.31 501 PRO A N 1
ATOM 3887 C CA . PRO A 1 501 ? -9.979 -61.661 7.450 1.00 57.31 501 PRO A CA 1
ATOM 3888 C C . PRO A 1 501 ? -11.362 -61.551 8.197 1.00 57.31 501 PRO A C 1
ATOM 3890 O O . PRO A 1 501 ? -11.457 -61.861 9.381 1.00 57.31 501 PRO A O 1
ATOM 3893 N N . SER A 1 502 ? -12.437 -61.230 7.438 1.00 32.75 502 SER A N 1
ATOM 3894 C CA . SER A 1 502 ? -13.901 -61.427 7.685 1.00 32.75 502 SER A CA 1
ATOM 3895 C C . SER A 1 502 ? -14.676 -60.267 8.374 1.00 32.75 502 SER A C 1
ATOM 3897 O O . SER A 1 502 ? -14.103 -59.583 9.211 1.00 32.75 502 SER A O 1
ATOM 3899 N N . THR A 1 503 ? -15.948 -59.930 8.048 1.00 33.72 503 THR A N 1
ATOM 3900 C CA . THR A 1 503 ? -16.926 -60.501 7.069 1.00 33.72 503 THR A CA 1
ATOM 3901 C C . THR A 1 503 ? -17.939 -59.454 6.522 1.00 33.72 503 THR A C 1
ATOM 3903 O O . THR A 1 503 ? -18.144 -58.411 7.133 1.00 33.72 503 THR A O 1
ATOM 3906 N N . THR A 1 504 ? -18.604 -59.757 5.395 1.00 35.97 504 THR A N 1
ATOM 3907 C CA . THR A 1 504 ? -19.722 -59.030 4.712 1.00 35.97 504 THR A CA 1
ATOM 3908 C C . THR A 1 504 ? -21.101 -59.704 4.990 1.00 35.97 504 THR A C 1
ATOM 3910 O O . THR A 1 504 ? -21.045 -60.812 5.529 1.00 35.97 504 THR A O 1
ATOM 3913 N N . PRO A 1 505 ? -22.322 -59.152 4.674 1.00 52.50 505 PRO A N 1
ATOM 3914 C CA . PRO A 1 505 ? -22.814 -58.820 3.303 1.00 52.50 505 PRO A CA 1
ATOM 3915 C C . PRO A 1 505 ? -23.903 -57.694 3.150 1.00 52.50 505 PRO A C 1
ATOM 3917 O O . PRO A 1 505 ? -24.144 -56.909 4.060 1.00 52.50 505 PRO A O 1
ATOM 3920 N N . ARG A 1 506 ? -24.539 -57.607 1.956 1.00 36.03 506 ARG A N 1
ATOM 3921 C CA . ARG A 1 506 ? -25.671 -56.719 1.533 1.00 36.03 506 ARG A CA 1
ATOM 3922 C C . ARG A 1 506 ? -27.049 -57.441 1.563 1.00 36.03 506 ARG A C 1
ATOM 3924 O O . ARG A 1 506 ? -27.053 -58.668 1.643 1.00 36.03 506 ARG A O 1
ATOM 3931 N N . PRO A 1 507 ? -28.195 -56.724 1.451 1.00 53.34 507 PRO A N 1
ATOM 3932 C CA . PRO A 1 507 ? -28.937 -56.513 0.169 1.00 53.34 507 PRO A CA 1
ATOM 3933 C C . PRO A 1 507 ? -29.274 -55.008 -0.074 1.00 53.34 507 PRO A C 1
ATOM 3935 O O . PRO A 1 507 ? -28.999 -54.200 0.803 1.00 53.34 507 PRO A O 1
ATOM 3938 N N . VAL A 1 508 ? -29.728 -54.452 -1.216 1.00 34.34 508 VAL A N 1
ATOM 3939 C CA . VAL A 1 508 ? -30.504 -54.855 -2.428 1.00 34.34 508 VAL A CA 1
ATOM 3940 C C . VAL A 1 508 ? -32.043 -54.774 -2.304 1.00 34.34 508 VAL A C 1
ATOM 3942 O O . VAL A 1 508 ? -32.660 -55.687 -1.773 1.00 34.34 508 VAL A O 1
ATOM 3945 N N . VAL A 1 509 ? -32.640 -53.728 -2.910 1.00 33.09 509 VAL A N 1
ATOM 3946 C CA . VAL A 1 509 ? -34.033 -53.627 -3.432 1.00 33.09 509 VAL A CA 1
ATOM 3947 C C . VAL A 1 509 ? -34.012 -52.704 -4.677 1.00 33.09 509 VAL A C 1
ATOM 3949 O O . VAL A 1 509 ? -33.098 -51.887 -4.807 1.00 33.09 509 VAL A O 1
ATOM 3952 N N . SER A 1 510 ? -34.966 -52.835 -5.607 1.00 31.02 510 SER A N 1
ATOM 3953 C CA . SER A 1 510 ? -35.029 -52.113 -6.897 1.00 31.02 510 SER A CA 1
ATOM 3954 C C . SER A 1 510 ? -36.467 -52.002 -7.449 1.00 31.02 510 SER A C 1
ATOM 3956 O O . SER A 1 510 ? -37.327 -52.705 -6.935 1.00 31.02 510 SER A O 1
ATOM 3958 N N . SER A 1 511 ? -36.653 -51.226 -8.539 1.00 33.94 511 SER A N 1
ATOM 3959 C CA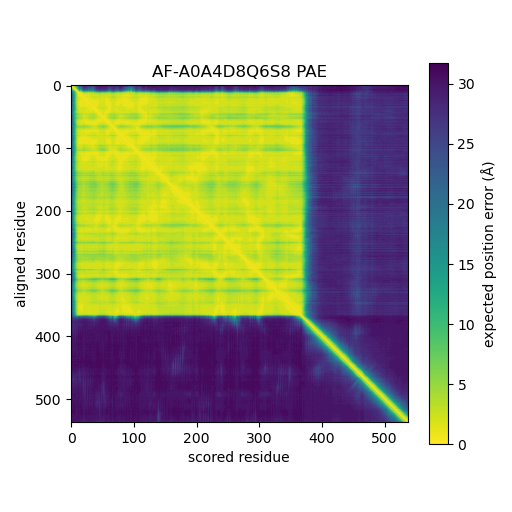 . SER A 1 511 ? -37.839 -51.150 -9.444 1.00 33.94 511 SER A CA 1
ATOM 3960 C C . SER A 1 511 ? -39.120 -50.456 -8.884 1.00 33.94 511 SER A C 1
ATOM 3962 O O . SER A 1 511 ? -39.279 -50.363 -7.675 1.00 33.94 511 SER A O 1
ATOM 3964 N N . GLU A 1 512 ? -40.045 -49.859 -9.671 1.00 31.97 512 GLU A N 1
ATOM 3965 C CA . GLU A 1 512 ? -40.082 -49.564 -11.126 1.00 31.97 512 GLU A CA 1
ATOM 3966 C C . GLU A 1 512 ? -41.037 -48.394 -11.539 1.00 31.97 512 GLU A C 1
ATOM 3968 O O . GLU A 1 512 ? -41.851 -47.930 -10.751 1.00 31.97 512 GLU A O 1
ATOM 3973 N N . ARG A 1 513 ? -40.915 -47.961 -12.813 1.00 32.00 513 ARG A N 1
ATOM 3974 C CA . ARG A 1 513 ? -41.860 -47.278 -13.752 1.00 32.00 513 ARG A CA 1
ATOM 3975 C C . ARG A 1 513 ? -43.097 -46.479 -13.279 1.00 32.00 513 ARG A C 1
ATOM 3977 O O . ARG A 1 513 ? -44.032 -47.030 -12.714 1.00 32.00 513 ARG A O 1
ATOM 3984 N N . ALA A 1 514 ? -43.272 -45.324 -13.941 1.00 29.42 514 ALA A N 1
ATOM 3985 C CA . ALA A 1 514 ? -44.466 -45.028 -14.761 1.00 29.42 514 ALA A CA 1
ATOM 3986 C C . ALA A 1 514 ? -44.110 -44.108 -15.961 1.00 29.42 514 ALA A C 1
ATOM 3988 O O . ALA A 1 514 ? -43.159 -43.333 -15.874 1.00 29.42 514 ALA A O 1
ATOM 3989 N N . GLN A 1 515 ? -44.843 -44.187 -17.084 1.00 34.28 515 GLN A N 1
ATOM 3990 C CA . GLN A 1 515 ? -44.672 -43.321 -18.271 1.00 34.28 515 GLN A CA 1
ATOM 3991 C C . GLN A 1 515 ? -46.019 -42.921 -18.901 1.00 34.28 515 GLN A C 1
ATOM 3993 O O . GLN A 1 515 ? -46.839 -43.785 -19.192 1.00 34.28 515 GLN A O 1
ATOM 3998 N N . SER A 1 516 ? -46.166 -41.634 -19.232 1.00 33.78 516 SER A N 1
ATOM 3999 C CA . SER A 1 516 ? -47.079 -41.075 -20.252 1.00 33.78 516 SER A CA 1
ATOM 4000 C C . SER A 1 516 ? -46.710 -39.596 -20.494 1.00 33.78 516 SER A C 1
ATOM 4002 O O . SER A 1 516 ? -46.259 -38.944 -19.560 1.00 33.78 516 SER A O 1
ATOM 4004 N N . GLY A 1 517 ? -46.873 -38.974 -21.668 1.00 28.48 517 GLY A N 1
ATOM 4005 C CA . GLY A 1 517 ? -47.279 -39.519 -22.968 1.00 28.48 517 GLY A CA 1
ATOM 4006 C C . GLY A 1 517 ? -47.785 -38.438 -23.945 1.00 28.48 517 GLY A C 1
ATOM 4007 O O . GLY A 1 517 ? -48.978 -38.179 -23.980 1.00 28.48 517 GLY A O 1
ATOM 4008 N N . GLY A 1 518 ? -46.904 -37.864 -24.783 1.00 29.66 518 GLY A N 1
ATOM 4009 C CA . GLY A 1 518 ? -47.266 -36.993 -25.928 1.00 29.66 518 GLY A CA 1
ATOM 4010 C C . GLY A 1 518 ? -47.704 -35.544 -25.599 1.00 29.66 518 GLY A C 1
ATOM 4011 O O . GLY A 1 518 ? -48.017 -35.234 -24.461 1.00 29.66 518 GLY A O 1
ATOM 4012 N N . SER A 1 519 ? -47.718 -34.588 -26.546 1.00 29.89 519 SER A N 1
ATOM 4013 C CA . SER A 1 519 ? -47.238 -34.631 -27.943 1.00 29.89 519 SER A CA 1
ATOM 4014 C C . SER A 1 519 ? -46.974 -33.238 -28.563 1.00 29.89 519 SER A C 1
ATOM 4016 O O . SER A 1 519 ? -47.719 -32.302 -28.309 1.00 29.89 519 SER A O 1
ATOM 4018 N N . ARG A 1 520 ? -45.963 -33.165 -29.447 1.00 35.19 520 ARG A N 1
ATOM 4019 C CA . ARG A 1 520 ? -45.753 -32.275 -30.627 1.00 35.19 520 ARG A CA 1
ATOM 4020 C C . ARG A 1 520 ? -46.571 -30.963 -30.799 1.00 35.19 520 ARG A C 1
ATOM 4022 O O . ARG A 1 520 ? -47.777 -31.008 -30.993 1.00 35.19 520 ARG A O 1
ATOM 4029 N N . GLY A 1 521 ? -45.853 -29.857 -31.065 1.00 28.52 521 GLY A N 1
ATOM 4030 C CA . GLY A 1 521 ? -46.334 -28.675 -31.825 1.00 28.52 521 GLY A CA 1
ATOM 4031 C C . GLY A 1 521 ? -46.124 -27.316 -31.119 1.00 28.52 521 GLY A C 1
ATOM 4032 O O . GLY A 1 521 ? -46.136 -27.264 -29.900 1.00 28.52 521 GLY A O 1
ATOM 4033 N N . GLY A 1 522 ? -45.903 -26.178 -31.801 1.00 29.97 522 GLY A N 1
ATOM 4034 C CA . GLY A 1 522 ? -45.667 -26.007 -33.244 1.00 29.97 522 GLY A CA 1
ATOM 4035 C C . GLY A 1 522 ? -45.673 -24.557 -33.792 1.00 29.97 522 GLY A C 1
ATOM 4036 O O . GLY A 1 522 ? -46.616 -24.191 -34.478 1.00 29.97 522 GLY A O 1
ATOM 4037 N N . ARG A 1 523 ? -44.557 -23.811 -33.645 1.00 34.69 523 ARG A N 1
ATOM 4038 C CA . ARG A 1 523 ? -44.192 -22.544 -34.357 1.00 34.69 523 ARG A CA 1
ATOM 4039 C C . ARG A 1 523 ? -44.991 -21.238 -34.067 1.00 34.69 523 ARG A C 1
ATOM 4041 O O . ARG A 1 523 ? -46.128 -21.251 -33.631 1.00 34.69 523 ARG A O 1
ATOM 4048 N N . ARG A 1 524 ? -44.347 -20.116 -34.462 1.00 32.88 524 ARG A N 1
ATOM 4049 C CA . ARG A 1 524 ? -44.833 -18.725 -34.698 1.00 32.88 524 ARG A CA 1
ATOM 4050 C C . ARG A 1 524 ? -45.253 -17.859 -33.489 1.00 32.88 524 ARG A C 1
ATOM 4052 O O . ARG A 1 524 ? -46.375 -17.931 -33.010 1.00 32.88 524 ARG A O 1
ATOM 4059 N N . ARG A 1 525 ? -44.400 -16.873 -33.165 1.00 41.72 525 ARG A N 1
ATOM 4060 C CA . ARG A 1 525 ? -44.819 -15.517 -32.743 1.00 41.72 525 ARG A CA 1
ATOM 4061 C C . ARG A 1 525 ? -44.842 -14.585 -33.974 1.00 41.72 525 ARG A C 1
ATOM 4063 O O . ARG A 1 525 ? -43.909 -14.683 -34.774 1.00 41.72 525 ARG A O 1
ATOM 4070 N N . PRO A 1 526 ? -45.827 -13.683 -34.126 1.00 51.50 526 PRO A N 1
ATOM 4071 C CA . PRO A 1 526 ? -45.732 -12.473 -34.948 1.00 51.50 526 PRO A CA 1
ATOM 4072 C C . PRO A 1 526 ? -45.357 -11.232 -34.098 1.00 51.50 526 PRO A C 1
ATOM 4074 O O . PRO A 1 526 ? -45.087 -11.356 -32.903 1.00 51.50 526 PRO A O 1
ATOM 4077 N N . ALA A 1 527 ? -45.288 -10.051 -34.725 1.00 36.00 527 ALA A N 1
ATOM 4078 C CA . ALA A 1 527 ? -44.859 -8.782 -34.115 1.00 36.00 527 ALA A CA 1
ATOM 4079 C C . ALA A 1 527 ? -46.015 -7.955 -33.488 1.00 36.00 527 ALA A C 1
ATOM 4081 O O . ALA A 1 527 ? -47.175 -8.351 -33.569 1.00 36.00 527 ALA A O 1
ATOM 4082 N N . GLY A 1 528 ? -45.682 -6.807 -32.871 1.00 33.38 528 GLY A N 1
ATOM 4083 C CA . GLY A 1 528 ? -46.642 -5.781 -32.405 1.00 33.38 528 GLY A CA 1
ATOM 4084 C C . GLY A 1 528 ? -47.240 -4.931 -33.545 1.00 33.38 528 GLY A C 1
ATOM 4085 O O . GLY A 1 528 ? -47.081 -5.312 -34.709 1.00 33.38 528 GLY A O 1
ATOM 4086 N N . PRO A 1 529 ? -47.865 -3.762 -33.254 1.00 51.22 529 PRO A N 1
ATOM 4087 C CA . PRO A 1 529 ? -47.041 -2.558 -33.007 1.00 51.22 529 PRO A CA 1
ATOM 4088 C C . PRO A 1 529 ? -47.630 -1.404 -32.128 1.00 51.22 529 PRO A C 1
ATOM 4090 O O . PRO A 1 529 ? -48.823 -1.324 -31.880 1.00 51.22 529 PRO A O 1
ATOM 4093 N N . ALA A 1 530 ? -46.742 -0.450 -31.786 1.00 36.84 530 ALA A N 1
ATOM 4094 C CA . ALA A 1 530 ? -46.914 1.026 -31.763 1.00 36.84 530 ALA A CA 1
ATOM 4095 C C . ALA A 1 530 ? -47.867 1.803 -30.793 1.00 36.84 530 ALA A C 1
ATOM 4097 O O . ALA A 1 530 ? -49.057 1.902 -31.050 1.00 36.84 530 ALA A O 1
ATOM 4098 N N . PHE A 1 531 ? -47.232 2.603 -29.901 1.00 37.81 531 PHE A N 1
ATOM 4099 C CA . PHE A 1 531 ? -47.468 4.058 -29.632 1.00 37.81 531 PHE A CA 1
ATOM 4100 C C . PHE A 1 531 ? -48.841 4.536 -29.050 1.00 37.81 531 PHE A C 1
ATOM 4102 O O . PHE A 1 531 ? -49.756 3.727 -28.962 1.00 37.81 531 PHE A O 1
ATOM 4109 N N . PRO A 1 532 ? -49.022 5.813 -28.588 1.00 56.84 532 PRO A N 1
ATOM 4110 C CA . PRO A 1 532 ? -48.166 7.013 -28.698 1.00 56.84 532 PRO A CA 1
ATOM 4111 C C . PRO A 1 532 ? -47.707 7.688 -27.379 1.00 56.84 532 PRO A C 1
ATOM 4113 O O . PRO A 1 532 ? -47.995 7.246 -26.274 1.00 56.84 532 PRO A O 1
ATOM 4116 N N . ARG A 1 533 ? -46.943 8.785 -27.533 1.00 47.94 533 ARG A N 1
ATOM 4117 C CA . ARG A 1 533 ? -46.476 9.704 -26.471 1.00 47.94 533 ARG A CA 1
ATOM 4118 C C . ARG A 1 533 ? -47.480 10.843 -26.229 1.00 47.94 533 ARG A C 1
ATOM 4120 O O . ARG A 1 533 ? -48.131 11.268 -27.178 1.00 47.94 533 ARG A O 1
ATOM 4127 N N . LEU A 1 534 ? -47.433 11.461 -25.045 1.00 42.44 534 LEU A N 1
ATOM 4128 C CA . LEU A 1 534 ? -47.784 12.879 -24.832 1.00 42.44 534 LEU A CA 1
ATOM 4129 C C . LEU A 1 534 ? -46.702 13.579 -23.983 1.00 42.44 534 LEU A C 1
ATOM 4131 O O . LEU A 1 534 ? -45.733 12.933 -23.579 1.00 42.44 534 LEU A O 1
ATOM 4135 N N . ARG A 1 535 ? -46.775 14.911 -23.848 1.00 51.78 535 ARG A N 1
ATOM 4136 C CA . ARG A 1 535 ? -45.609 15.767 -23.561 1.00 51.78 535 ARG A CA 1
ATOM 4137 C C . ARG A 1 535 ? -46.003 17.078 -22.868 1.00 51.78 535 ARG A C 1
ATOM 4139 O O . ARG A 1 535 ? -47.021 17.645 -23.251 1.00 51.78 535 ARG A O 1
ATOM 4146 N N . SER A 1 536 ? -45.084 17.613 -22.057 1.00 33.88 536 SER A N 1
ATOM 4147 C CA . SER A 1 536 ? -44.936 19.052 -21.757 1.00 33.88 536 SER A CA 1
ATOM 4148 C C . SER A 1 536 ? -46.051 19.730 -20.921 1.00 33.88 536 SER A C 1
ATOM 4150 O O . SER A 1 536 ? -47.085 19.101 -20.691 1.00 33.88 536 SER A O 1
ATOM 4152 N N . PRO A 1 537 ? -45.872 20.981 -20.420 1.00 63.81 537 PRO A N 1
ATOM 4153 C CA . PRO A 1 537 ? -44.757 21.936 -20.619 1.00 63.81 537 PRO A CA 1
ATOM 4154 C C . PRO A 1 537 ? -43.343 21.370 -20.410 1.00 63.81 537 PRO A C 1
ATOM 4156 O O . PRO A 1 537 ? -43.027 20.963 -19.277 1.00 63.81 537 PRO A O 1
#

Sequence (537 aa):
MPSPSPSPERAMEFTDAYARSYAGARRKFIDAAAAVGATLARHTHPDARGPNGEDLSVDVAVLGDPRARRAALILSGTHGQEGYAGSAAQIAWLGSGDPARLPADVAVVLVHALNPYGFAHGTRTTENNVDLNRNFVDHAAPYPDNPGYARLHPVLIPEDWTLAALEEADSEQERFRAEHGADALFDALARGQYTHPDGLVYGGRGREWSNRTLEAIVRDHLEAAEKVAFIDWHTGIGDFAEPFFLCFNEEGGELFERAASWWGDDRVKGQRPHGLARPNYQGLVFHGVQAFLGDRPMTGAVIEFGTRGAAMRRALRLDQWLRFKAEPGTDRYAMLRDDMLDAFVPVQQAWRDATLRHGLAITRQAVQPVQPGAGADRRRAEPVGRRQHPAHPRRRHSDGGRPAGRDPHTARRARGVPHPRTPAGLDGAGGRARLKRSKLRTGPDRARDLLGRSSTITAIVRQRDGSIWRSSTRSRRSARWTRRSPHHTAPCGLASSTRSPSTTPRPVVSSERAQSGGSRGGRRRPAGPAFPRLRSP

Nearest PDB structures (foldseek):
  3lwu-assembly1_A  TM=4.675E-01  e=5.997E-05  Shewanella frigidimarina NCIMB 400
  7d17-assembly1_A  TM=4.644E-01  e=5.193E-04  Macrostomum lignano
  4mhy-assembly1_A  TM=4.201E-01  e=1.448E-03  Ixodes scapularis
  7d2i-assembly1_A  TM=4.068E-01  e=1.231E-03  Ixodes scapularis

Secondary structure (DSSP, 8-state):
-PPPPPPPP-PPPHHHH--SSHHHHHHHHHHHHHHTTPEEEEEEEEEEE-TTSPEEEEEEEEES-TT-SEEEEEEE-SSGGGHHHHHHHHHHHHTSSSGGG--TTEEEEEEE-SSHHHHHHT-SS-TTS--GGG--S-TTSPPPP-HHHHHHHHHHS-SS--HHHHHHHHHHHHHHHHHH-HHHHHHHHHS-BSS-TTSTTB--SS--HHHHHHHHHHHHHHTT-SEEEEEEEEEEEEEETSEEEE--SPTTSHHHHHHHHHH-HHHHTT--GGGSPPP--SS-HHHHHHHHHTTS-EEEEEEEEE-SGGGHHHHHHHHHHHHHTS-TTSHHHHHHHHHHHHHHS---HHHHHHHHHHHHHHHHHHHS---TTTTT----------PPPPPPPPPP---------------------------------------------------------------------------------------------------------------------------------------------